Protein AF-A0A496U7Y4-F1 (afdb_monomer_lite)

pLDDT: mean 72.06, std 22.34, range [22.34, 98.12]

Radius of gyration: 31.33 Å; chains: 1; bounding box: 86×78×80 Å

Structure (mmCIF, N/CA/C/O backbone):
data_AF-A0A496U7Y4-F1
#
_entry.id   AF-A0A496U7Y4-F1
#
loop_
_atom_site.group_PDB
_atom_site.id
_atom_site.type_symbol
_atom_site.label_atom_id
_atom_site.label_alt_id
_atom_site.label_comp_id
_atom_site.label_asym_id
_atom_site.label_entity_id
_atom_site.label_seq_id
_atom_site.pdbx_PDB_ins_code
_atom_site.Cartn_x
_atom_site.Cartn_y
_atom_site.Cartn_z
_atom_site.occupancy
_atom_site.B_iso_or_equiv
_atom_site.auth_seq_id
_atom_site.auth_comp_id
_atom_site.auth_asym_id
_atom_site.auth_atom_id
_atom_site.pdbx_PDB_model_num
ATOM 1 N N . MET A 1 1 ? -9.121 -1.857 44.550 1.00 37.69 1 MET A N 1
ATOM 2 C CA . MET A 1 1 ? -8.266 -0.964 43.738 1.00 37.69 1 MET A CA 1
ATOM 3 C C . MET A 1 1 ? -8.088 -1.606 42.357 1.00 37.69 1 MET A C 1
ATOM 5 O O . MET A 1 1 ? -7.151 -2.364 42.149 1.00 37.69 1 MET A O 1
ATOM 9 N N . LYS A 1 2 ? -9.072 -1.432 41.460 1.00 31.23 2 LYS A N 1
ATOM 10 C CA . LYS A 1 2 ? -9.067 -1.993 40.095 1.00 31.23 2 LYS A CA 1
ATOM 11 C C . LYS A 1 2 ? -8.313 -1.016 39.187 1.00 31.23 2 LYS A C 1
ATOM 13 O O . LYS A 1 2 ? -8.756 0.116 39.033 1.00 31.23 2 LYS A O 1
ATOM 18 N N . ARG A 1 3 ? -7.164 -1.425 38.639 1.00 30.08 3 ARG A N 1
ATOM 19 C CA . ARG A 1 3 ? -6.454 -0.664 37.599 1.00 30.08 3 ARG A CA 1
ATOM 20 C C . ARG A 1 3 ? -7.276 -0.721 36.308 1.00 30.08 3 ARG A C 1
ATOM 22 O O . ARG A 1 3 ? -7.500 -1.811 35.789 1.00 30.08 3 ARG A O 1
ATOM 29 N N . GLN A 1 4 ? -7.717 0.442 35.828 1.00 32.62 4 GLN A N 1
ATOM 30 C CA . GLN A 1 4 ? -8.191 0.647 34.459 1.00 32.62 4 GLN A CA 1
ATOM 31 C C . GLN A 1 4 ? -7.089 0.226 33.478 1.00 32.62 4 GLN A C 1
ATOM 33 O O . GLN A 1 4 ? -5.947 0.668 33.590 1.00 32.62 4 GLN A O 1
ATOM 38 N N . LEU A 1 5 ? -7.450 -0.645 32.540 1.00 33.72 5 LEU A N 1
ATOM 39 C CA . LEU A 1 5 ? -6.630 -1.122 31.422 1.00 33.72 5 LEU A CA 1
ATOM 40 C C . LEU A 1 5 ? -7.192 -0.590 30.085 1.00 33.72 5 LEU A C 1
ATOM 42 O O . LEU A 1 5 ? -7.087 -1.265 29.070 1.00 33.72 5 LEU A O 1
ATOM 46 N N . SER A 1 6 ? -7.837 0.585 30.079 1.00 36.19 6 SER A N 1
ATOM 47 C CA . SER A 1 6 ? -8.653 1.044 28.940 1.00 36.19 6 SER A CA 1
ATOM 48 C C . SER A 1 6 ? -7.992 2.022 27.964 1.00 36.19 6 SER A C 1
ATOM 50 O O . SER A 1 6 ? -8.666 2.422 27.031 1.00 36.19 6 SER A O 1
ATOM 52 N N . ASP A 1 7 ? -6.706 2.357 28.100 1.00 34.97 7 ASP A N 1
ATOM 53 C CA . ASP A 1 7 ? -6.020 3.262 27.158 1.00 34.97 7 ASP A CA 1
ATOM 54 C C . ASP A 1 7 ? -4.741 2.617 26.602 1.00 34.97 7 ASP A C 1
ATOM 56 O O . ASP A 1 7 ? -3.624 3.039 26.912 1.00 34.97 7 ASP A O 1
ATOM 60 N N . GLN A 1 8 ? -4.868 1.563 25.788 1.00 39.34 8 GLN A N 1
ATOM 61 C CA . GLN A 1 8 ? -3.783 1.243 24.857 1.00 39.34 8 GLN A CA 1
ATOM 62 C C . GLN A 1 8 ? -3.998 2.065 23.582 1.00 39.34 8 GLN A C 1
ATOM 64 O O . GLN A 1 8 ? -4.944 1.785 22.854 1.00 39.34 8 GLN A O 1
ATOM 69 N N . PRO A 1 9 ? -3.166 3.090 23.308 1.00 46.38 9 PRO A N 1
ATOM 70 C CA . PRO A 1 9 ? -3.256 3.832 22.059 1.00 46.38 9 PRO A CA 1
ATOM 71 C C . PRO A 1 9 ? -3.009 2.868 20.901 1.00 46.38 9 PRO A C 1
ATOM 73 O O . PRO A 1 9 ? -1.995 2.162 20.906 1.00 46.38 9 PRO A O 1
ATOM 76 N N . ASP A 1 10 ? -3.935 2.851 19.941 1.00 50.59 10 ASP A N 1
ATOM 77 C CA . ASP A 1 10 ? -3.871 2.030 18.735 1.00 50.59 10 ASP A CA 1
ATOM 78 C C . ASP A 1 10 ? -2.458 2.056 18.152 1.00 50.59 10 ASP A C 1
ATOM 80 O O . ASP A 1 10 ? -1.941 3.098 17.737 1.00 50.59 10 ASP A O 1
ATOM 84 N N . ALA A 1 11 ? -1.809 0.891 18.135 1.00 55.97 11 ALA A N 1
ATOM 85 C CA . ALA A 1 11 ? -0.468 0.692 17.601 1.00 55.97 11 ALA A CA 1
ATOM 86 C C . ALA A 1 11 ? -0.465 0.716 16.053 1.00 55.97 11 ALA A C 1
ATOM 88 O O . ALA A 1 11 ? 0.144 -0.142 15.416 1.00 55.97 11 ALA A O 1
ATOM 89 N N . GLY A 1 12 ? -1.193 1.655 15.441 1.00 67.94 12 GLY A N 1
ATOM 90 C CA . GLY A 1 12 ? -1.434 1.722 14.004 1.00 67.94 12 GLY A CA 1
ATOM 91 C C . GLY A 1 12 ? -0.279 2.343 13.215 1.00 67.94 12 GLY A C 1
ATOM 92 O O . GLY A 1 12 ? 0.165 3.457 13.488 1.00 67.94 12 GLY A O 1
ATOM 93 N N . CYS A 1 13 ? 0.184 1.656 12.176 1.00 78.25 13 CYS A N 1
ATOM 94 C CA . CYS A 1 13 ? 1.084 2.258 11.195 1.00 78.25 13 CYS A CA 1
ATOM 95 C C . CYS A 1 13 ? 0.302 3.155 10.228 1.00 78.25 13 CYS A C 1
ATOM 97 O O . CYS A 1 13 ? -0.807 2.836 9.799 1.00 78.25 13 CYS A O 1
ATOM 99 N N . SER A 1 14 ? 0.886 4.296 9.875 1.00 83.75 14 SER A N 1
ATOM 100 C CA . SER A 1 14 ? 0.391 5.160 8.804 1.00 83.75 14 SER A CA 1
ATOM 101 C C . SER A 1 14 ? 1.163 4.865 7.526 1.00 83.75 14 SER A C 1
ATOM 103 O O . SER A 1 14 ? 2.383 4.754 7.563 1.00 83.75 14 SER A O 1
ATOM 105 N N . VAL A 1 15 ? 0.476 4.793 6.391 1.00 85.25 15 VAL A N 1
ATOM 106 C CA . VAL A 1 15 ? 1.093 4.656 5.066 1.00 85.25 15 VAL A CA 1
ATOM 107 C C . VAL A 1 15 ? 0.541 5.738 4.149 1.00 85.25 15 VAL A C 1
ATOM 109 O O . VAL A 1 15 ? -0.613 6.144 4.293 1.00 85.25 15 VAL A O 1
ATOM 112 N N . ALA A 1 16 ? 1.382 6.249 3.258 1.00 82.56 16 ALA A N 1
ATOM 113 C CA . ALA A 1 16 ? 0.987 7.175 2.210 1.00 82.56 16 ALA A CA 1
ATOM 114 C C . ALA A 1 16 ? 1.973 7.091 1.040 1.00 82.56 16 ALA A C 1
ATOM 116 O O . ALA A 1 16 ? 3.158 6.819 1.232 1.00 82.56 16 ALA A O 1
ATOM 117 N N . TRP A 1 17 ? 1.498 7.361 -0.168 1.00 87.69 17 TRP A N 1
ATOM 118 C CA . TRP A 1 17 ? 2.317 7.437 -1.373 1.00 87.69 17 TRP A CA 1
ATOM 119 C C . TRP A 1 17 ? 1.916 8.633 -2.211 1.00 87.69 17 TRP A C 1
ATOM 121 O O . TRP A 1 17 ? 0.820 9.177 -2.081 1.00 87.69 17 TRP A O 1
ATOM 131 N N . GLN A 1 18 ? 2.852 9.088 -3.032 1.00 82.56 18 GLN A N 1
ATOM 132 C CA . GLN A 1 18 ? 2.641 10.224 -3.898 1.00 82.56 18 GLN A CA 1
ATOM 133 C C . GLN A 1 18 ? 3.441 10.050 -5.183 1.00 82.56 18 GLN A C 1
ATOM 135 O O . GLN A 1 18 ? 4.662 9.881 -5.173 1.00 82.56 18 GLN A O 1
ATOM 140 N N . LEU A 1 19 ? 2.736 10.162 -6.302 1.00 82.75 19 LEU A N 1
ATOM 141 C CA . LEU A 1 19 ? 3.338 10.278 -7.617 1.00 82.75 19 LEU A CA 1
ATOM 142 C C . LEU A 1 19 ? 3.428 11.754 -8.002 1.00 82.75 19 LEU A C 1
ATOM 144 O O . LEU A 1 19 ? 2.461 12.508 -7.869 1.00 82.75 19 LEU A O 1
ATOM 148 N N . GLN A 1 20 ? 4.581 12.173 -8.516 1.00 78.19 20 GLN A N 1
ATOM 149 C CA . GLN A 1 20 ? 4.722 13.485 -9.120 1.00 78.19 20 GLN A CA 1
ATOM 150 C C . GLN A 1 20 ? 5.389 13.369 -10.491 1.00 78.19 20 GLN A C 1
ATOM 152 O O . GLN A 1 20 ? 6.614 13.383 -10.633 1.00 78.19 20 GLN A O 1
ATOM 157 N N . ASN A 1 21 ? 4.536 13.343 -11.514 1.00 72.19 21 ASN A N 1
ATOM 158 C CA . ASN A 1 21 ? 4.949 13.317 -12.911 1.00 72.19 21 ASN A CA 1
ATOM 159 C C . ASN A 1 21 ? 5.775 14.561 -13.269 1.00 72.19 21 ASN A C 1
ATOM 161 O O . ASN A 1 21 ? 5.427 15.696 -12.914 1.00 72.19 21 ASN A O 1
ATOM 165 N N . GLY A 1 22 ? 6.873 14.352 -13.996 1.00 66.12 22 GLY A N 1
ATOM 166 C CA . GLY A 1 22 ? 7.647 15.441 -14.580 1.00 66.12 22 GLY A CA 1
ATOM 167 C C . GLY A 1 22 ? 6.982 16.036 -15.824 1.00 66.12 22 GLY A C 1
ATOM 168 O O . GLY A 1 22 ? 5.880 15.663 -16.232 1.00 66.12 22 GLY A O 1
ATOM 169 N N . ARG A 1 23 ? 7.647 17.028 -16.426 1.00 69.62 23 ARG A N 1
ATOM 170 C CA . ARG A 1 23 ? 7.116 17.769 -17.584 1.00 69.62 23 ARG A CA 1
ATOM 171 C C . ARG A 1 23 ? 7.423 17.103 -18.924 1.00 69.62 23 ARG A C 1
ATOM 173 O O . ARG A 1 23 ? 6.685 17.344 -19.875 1.00 69.62 23 ARG A O 1
ATOM 180 N N . SER A 1 24 ? 8.494 16.319 -19.023 1.00 58.22 24 SER A N 1
ATOM 181 C CA . SER A 1 24 ? 8.838 15.597 -20.251 1.00 58.22 24 SER A CA 1
ATOM 182 C C . SER A 1 24 ? 8.278 14.174 -20.239 1.00 58.22 24 SER A C 1
ATOM 184 O O . SER A 1 24 ? 7.971 13.632 -19.180 1.00 58.22 24 SER A O 1
ATOM 186 N N . ARG A 1 25 ? 8.140 13.567 -21.423 1.00 58.19 25 ARG A N 1
ATOM 187 C CA . ARG A 1 25 ? 7.647 12.190 -21.579 1.00 58.19 25 ARG A CA 1
ATOM 188 C C . ARG A 1 25 ? 8.541 11.174 -20.853 1.00 58.19 25 ARG A C 1
ATOM 190 O O . ARG A 1 25 ? 8.024 10.403 -20.068 1.00 58.19 25 ARG A O 1
ATOM 197 N N . ILE A 1 26 ? 9.862 11.349 -20.967 1.00 56.78 26 ILE A N 1
ATOM 198 C CA . ILE A 1 26 ? 10.916 10.613 -20.231 1.00 56.78 26 ILE A CA 1
ATOM 199 C C . ILE A 1 26 ? 10.754 10.724 -18.694 1.00 56.78 26 ILE A C 1
ATOM 201 O O . ILE A 1 26 ? 11.357 9.986 -17.931 1.00 56.78 26 ILE A O 1
ATOM 205 N N . GLN A 1 27 ? 9.982 11.700 -18.206 1.00 62.88 27 GLN A N 1
ATOM 206 C CA . GLN A 1 27 ? 9.762 11.957 -16.778 1.00 62.88 27 GLN A CA 1
ATOM 207 C C . GLN A 1 27 ? 8.356 11.537 -16.312 1.00 62.88 27 GLN A C 1
ATOM 209 O O . GLN A 1 27 ? 7.934 11.922 -15.216 1.00 62.88 27 GLN A O 1
ATOM 214 N N . ARG A 1 28 ? 7.603 10.818 -17.156 1.00 63.97 28 ARG A N 1
ATOM 215 C CA . ARG A 1 28 ? 6.325 10.165 -16.815 1.00 63.97 28 ARG A CA 1
ATOM 216 C C . ARG A 1 28 ? 6.491 8.675 -16.527 1.00 63.97 28 ARG A C 1
ATOM 218 O O . ARG A 1 28 ? 5.526 8.016 -16.174 1.00 63.97 28 ARG A O 1
ATOM 225 N N . ASP A 1 29 ? 7.720 8.194 -16.626 1.00 85.69 29 ASP A N 1
ATOM 226 C CA . ASP A 1 29 ? 8.119 6.799 -16.526 1.00 85.69 29 ASP A CA 1
ATOM 227 C C . ASP A 1 29 ? 8.179 6.282 -15.085 1.00 85.69 29 ASP A C 1
ATOM 229 O O . ASP A 1 29 ? 9.079 5.536 -14.717 1.00 85.69 29 ASP A O 1
ATOM 233 N N . MET A 1 30 ? 7.269 6.731 -14.223 1.00 90.69 30 MET A N 1
ATOM 234 C CA . MET A 1 30 ? 7.261 6.367 -12.812 1.00 90.69 30 MET A CA 1
ATOM 235 C C . MET A 1 30 ? 5.856 6.058 -12.345 1.00 90.69 30 MET A C 1
ATOM 237 O O . MET A 1 30 ? 4.891 6.699 -12.755 1.00 90.69 30 MET A O 1
ATOM 241 N N . ALA A 1 31 ? 5.773 5.120 -11.416 1.00 93.25 31 ALA A N 1
ATOM 242 C CA . ALA A 1 31 ? 4.538 4.747 -10.759 1.00 93.25 31 ALA A CA 1
ATOM 243 C C . ALA A 1 31 ? 4.755 4.726 -9.245 1.00 93.25 31 ALA A C 1
ATOM 245 O O . ALA A 1 31 ? 5.850 4.435 -8.757 1.00 93.25 31 ALA A O 1
ATOM 246 N N . ALA A 1 32 ? 3.706 5.069 -8.508 1.00 94.31 32 ALA A N 1
ATOM 247 C CA . ALA A 1 32 ? 3.637 4.908 -7.066 1.00 94.31 32 ALA A CA 1
ATOM 248 C C . ALA A 1 32 ? 2.234 4.435 -6.722 1.00 94.31 32 ALA A C 1
ATOM 250 O O . ALA A 1 32 ? 1.268 5.109 -7.082 1.00 94.31 32 ALA A O 1
ATOM 251 N N . ASP A 1 33 ? 2.134 3.325 -6.011 1.00 94.94 33 ASP A N 1
ATOM 252 C CA . ASP A 1 33 ? 0.864 2.842 -5.491 1.00 94.94 33 ASP A CA 1
ATOM 253 C C . ASP A 1 33 ? 1.087 2.052 -4.206 1.00 94.94 33 ASP A C 1
ATOM 255 O O . ASP A 1 33 ? 2.220 1.844 -3.755 1.00 94.94 33 ASP A O 1
ATOM 259 N N . GLY A 1 34 ? 0.002 1.624 -3.589 1.00 91.88 34 GLY A N 1
ATOM 260 C CA . GLY A 1 34 ? 0.068 0.785 -2.419 1.00 91.88 34 GLY A CA 1
ATOM 261 C C . GLY A 1 34 ? -1.265 0.159 -2.076 1.00 91.88 34 GLY A C 1
ATOM 262 O O . GLY A 1 34 ? -2.316 0.487 -2.616 1.00 91.88 34 GLY A O 1
ATOM 263 N N . PHE A 1 35 ? -1.193 -0.748 -1.120 1.00 89.50 35 PHE A N 1
ATOM 264 C CA . PHE A 1 35 ? -2.339 -1.345 -0.471 1.00 89.50 35 PHE A CA 1
ATOM 265 C C . PHE A 1 35 ? -2.222 -1.094 1.028 1.00 89.50 35 PHE A C 1
ATOM 267 O O . PHE A 1 35 ? -1.146 -1.213 1.622 1.00 89.50 35 PHE A O 1
ATOM 274 N N . LYS A 1 36 ? -3.339 -0.743 1.656 1.00 87.88 36 LYS A N 1
ATOM 275 C CA . LYS A 1 36 ? -3.427 -0.576 3.101 1.00 87.88 36 LYS A CA 1
ATOM 276 C C . LYS A 1 36 ? -4.601 -1.398 3.613 1.00 87.88 36 LYS A C 1
ATOM 278 O O . LYS A 1 36 ? -5.741 -0.980 3.446 1.00 87.88 36 LYS A O 1
ATOM 283 N N . GLY A 1 37 ? -4.312 -2.515 4.275 1.00 80.56 37 GLY A N 1
ATOM 284 C CA . GLY A 1 37 ? -5.312 -3.214 5.072 1.00 80.56 37 GLY A CA 1
ATOM 285 C C . GLY A 1 37 ? -5.665 -2.435 6.346 1.00 80.56 37 GLY A C 1
ATOM 286 O O . GLY A 1 37 ? -4.840 -1.689 6.887 1.00 80.56 37 GLY A O 1
ATOM 287 N N . ASP A 1 38 ? -6.894 -2.599 6.836 1.00 73.25 38 ASP A N 1
ATOM 288 C CA . ASP A 1 38 ? -7.304 -2.060 8.138 1.00 73.25 38 ASP A CA 1
ATOM 289 C C . ASP A 1 38 ? -6.579 -2.784 9.286 1.00 73.25 38 ASP A C 1
ATOM 291 O O . ASP A 1 38 ? -6.253 -3.950 9.186 1.00 73.25 38 ASP A O 1
ATOM 295 N N . TYR A 1 39 ? -6.251 -2.133 10.400 1.00 48.03 39 TYR A N 1
ATOM 296 C CA . TYR A 1 39 ? -5.492 -2.793 11.480 1.00 48.03 39 TYR A CA 1
ATOM 297 C C . TYR A 1 39 ? -6.234 -4.039 12.034 1.00 48.03 39 TYR A C 1
ATOM 299 O O . TYR A 1 39 ? -7.447 -3.957 12.230 1.00 48.03 39 TYR A O 1
ATOM 307 N N . PRO A 1 40 ? -5.558 -5.169 12.349 1.00 53.19 40 PRO A N 1
ATOM 308 C CA . PRO A 1 40 ? -4.108 -5.402 12.401 1.00 53.19 40 PRO A CA 1
ATOM 309 C C . PRO A 1 40 ? -3.458 -5.763 11.055 1.00 53.19 40 PRO A C 1
ATOM 311 O O . PRO A 1 40 ? -2.317 -6.230 11.043 1.00 53.19 40 PRO A O 1
ATOM 314 N N . TYR A 1 41 ? -4.158 -5.575 9.937 1.00 69.50 41 TYR A N 1
ATOM 315 C CA . TYR A 1 41 ? -3.724 -6.057 8.635 1.00 69.50 41 TYR A CA 1
ATOM 316 C C . TYR A 1 41 ? -2.514 -5.305 8.084 1.00 69.50 41 TYR A C 1
ATOM 318 O O . TYR A 1 41 ? -2.178 -4.170 8.438 1.00 69.50 41 TYR A O 1
ATOM 326 N N . ALA A 1 42 ? -1.828 -6.042 7.226 1.00 86.44 42 ALA A N 1
ATOM 327 C CA . ALA A 1 42 ? -0.632 -5.626 6.549 1.00 86.44 42 ALA A CA 1
ATOM 328 C C . ALA A 1 42 ? -0.941 -4.653 5.405 1.00 86.44 42 ALA A C 1
ATOM 330 O O . ALA A 1 42 ? -2.072 -4.534 4.932 1.00 86.44 42 ALA A O 1
ATOM 331 N N . GLY A 1 43 ? 0.086 -3.966 4.932 1.00 92.81 43 GLY A N 1
ATOM 332 C CA . GLY A 1 43 ? 0.009 -3.162 3.723 1.00 92.81 43 GLY A CA 1
ATOM 333 C C . GLY A 1 43 ? 1.337 -3.155 2.995 1.00 92.81 43 GLY A C 1
ATOM 334 O O . GLY A 1 43 ? 2.346 -3.619 3.526 1.00 92.81 43 GLY A O 1
ATOM 335 N N . VAL A 1 44 ? 1.335 -2.606 1.788 1.00 96.38 44 VAL A N 1
ATOM 336 C CA . VAL A 1 44 ? 2.530 -2.406 0.975 1.00 96.38 44 VAL A CA 1
ATOM 337 C C . VAL A 1 44 ? 2.481 -1.032 0.327 1.00 96.38 44 VAL A C 1
ATOM 339 O O . VAL A 1 44 ? 1.422 -0.550 -0.057 1.00 96.38 44 VAL A O 1
ATOM 342 N N . VAL A 1 45 ? 3.632 -0.384 0.215 1.00 96.88 45 VAL A N 1
ATOM 343 C CA . VAL A 1 45 ? 3.822 0.779 -0.650 1.00 96.88 45 VAL A CA 1
ATOM 344 C C . VAL A 1 45 ? 4.936 0.475 -1.632 1.00 96.88 45 VAL A C 1
ATOM 346 O O . VAL A 1 45 ? 5.977 -0.050 -1.237 1.00 96.88 45 VAL A O 1
ATOM 349 N N . VAL A 1 46 ? 4.720 0.804 -2.899 1.00 97.56 46 VAL A N 1
ATOM 350 C CA . VAL A 1 46 ? 5.610 0.463 -4.006 1.00 97.56 46 VAL A CA 1
ATOM 351 C C . VAL A 1 46 ? 5.845 1.704 -4.847 1.00 97.56 46 VAL A C 1
ATOM 353 O O . VAL A 1 46 ? 4.921 2.462 -5.140 1.00 97.56 46 VAL A O 1
ATOM 356 N N . VAL A 1 47 ? 7.091 1.911 -5.256 1.00 97.00 47 VAL A N 1
ATOM 357 C CA . VAL A 1 47 ? 7.441 2.885 -6.290 1.00 97.00 47 VAL A CA 1
ATOM 358 C C . VAL A 1 47 ? 8.293 2.208 -7.347 1.00 97.00 47 VAL A C 1
ATOM 360 O O . VAL A 1 47 ? 9.124 1.357 -7.025 1.00 97.00 47 VAL A O 1
ATOM 363 N N . ALA A 1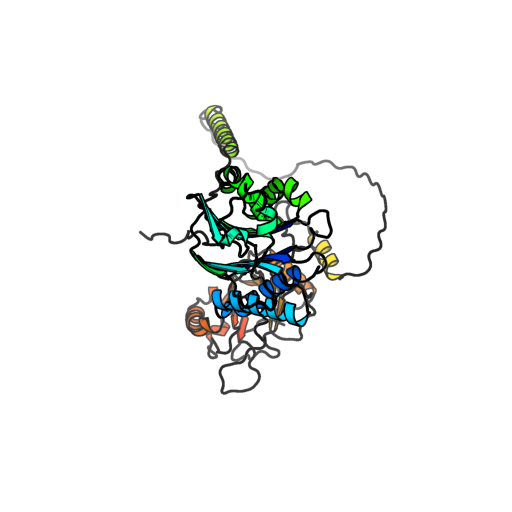 48 ? 8.115 2.609 -8.598 1.00 96.56 48 ALA A N 1
ATOM 364 C CA . ALA A 1 48 ? 8.900 2.107 -9.713 1.00 96.56 48 ALA A CA 1
ATOM 365 C C . ALA A 1 48 ? 9.249 3.221 -10.704 1.00 96.56 48 ALA A C 1
ATOM 367 O O . ALA A 1 48 ? 8.558 4.238 -10.781 1.00 96.56 48 ALA A O 1
ATOM 368 N N . GLU A 1 49 ? 10.331 3.014 -11.453 1.00 93.81 49 GLU A N 1
ATOM 369 C CA . GLU A 1 49 ? 10.825 3.903 -12.511 1.00 93.81 49 GLU A CA 1
ATOM 370 C C . GLU A 1 49 ? 11.299 3.067 -13.712 1.00 93.81 49 GLU A C 1
ATOM 372 O O . GLU A 1 49 ? 12.107 2.147 -13.540 1.00 93.81 49 GLU A O 1
ATOM 377 N N . ASN A 1 50 ? 10.806 3.359 -14.923 1.00 93.56 50 ASN A N 1
ATOM 378 C CA . ASN A 1 50 ? 11.204 2.641 -16.137 1.00 93.56 50 ASN A CA 1
ATOM 379 C C . ASN A 1 50 ? 12.679 2.871 -16.439 1.00 93.56 50 ASN A C 1
ATOM 381 O O . ASN A 1 50 ? 13.254 3.929 -16.181 1.00 93.56 50 ASN A O 1
ATOM 385 N N . ARG A 1 51 ? 13.300 1.866 -17.052 1.00 89.19 51 ARG A N 1
ATOM 386 C CA . ARG A 1 51 ? 14.697 1.971 -17.465 1.00 89.19 51 ARG A CA 1
ATOM 387 C C . ARG A 1 51 ? 14.869 2.770 -18.756 1.00 89.19 51 ARG A C 1
ATOM 389 O O . ARG A 1 51 ? 15.859 3.487 -18.910 1.00 89.19 51 ARG A O 1
ATOM 396 N N . VAL A 1 52 ? 13.954 2.580 -19.704 1.00 86.56 52 VAL A N 1
ATOM 397 C CA . VAL A 1 52 ? 14.020 3.139 -21.056 1.00 86.56 52 VAL A CA 1
ATOM 398 C C . VAL A 1 52 ? 12.785 3.993 -21.290 1.00 86.56 52 VAL A C 1
ATOM 400 O O . VAL A 1 52 ? 11.677 3.558 -21.016 1.00 86.56 52 VAL A O 1
ATOM 403 N N . SER A 1 53 ? 12.970 5.183 -21.856 1.00 79.06 53 SER A N 1
ATOM 404 C CA . SER A 1 53 ? 11.894 6.164 -22.050 1.00 79.06 53 SER A CA 1
ATOM 405 C C . SER A 1 53 ? 10.864 5.835 -23.132 1.00 79.06 53 SER A C 1
ATOM 407 O O . SER A 1 53 ? 10.004 6.654 -23.440 1.00 79.06 53 SER A O 1
ATOM 409 N N . GLU A 1 54 ? 11.044 4.716 -23.826 1.00 84.38 54 GLU A N 1
ATOM 410 C CA . GLU A 1 54 ? 10.098 4.215 -24.829 1.00 84.38 54 GLU A CA 1
ATOM 411 C C . GLU A 1 54 ? 9.152 3.167 -24.228 1.00 84.38 54 GLU A C 1
ATOM 413 O O . GLU A 1 54 ? 8.149 2.814 -24.844 1.00 84.38 54 GLU A O 1
ATOM 418 N N . ASP A 1 55 ? 9.470 2.674 -23.030 1.00 83.56 55 ASP A N 1
ATOM 419 C CA . ASP A 1 55 ? 8.673 1.711 -22.290 1.00 83.56 55 ASP A CA 1
ATOM 420 C C . ASP A 1 55 ? 7.832 2.457 -21.262 1.00 83.56 55 ASP A C 1
ATOM 422 O O . ASP A 1 55 ? 8.277 2.678 -20.145 1.00 83.56 55 ASP A O 1
ATOM 426 N N . ASP A 1 56 ? 6.616 2.836 -21.649 1.00 82.81 56 ASP A N 1
ATOM 427 C CA . ASP A 1 56 ? 5.698 3.584 -20.787 1.00 82.81 56 ASP A CA 1
ATOM 428 C C . ASP A 1 56 ? 4.975 2.655 -19.761 1.00 82.81 56 ASP A C 1
ATOM 430 O O . ASP A 1 56 ? 4.141 3.128 -18.992 1.00 82.81 56 ASP A O 1
ATOM 434 N N . SER A 1 57 ? 5.231 1.331 -19.743 1.00 93.44 57 SER A N 1
ATOM 435 C CA . SER A 1 57 ? 4.373 0.340 -19.047 1.00 93.44 57 SER A CA 1
ATOM 436 C C . SER A 1 57 ? 5.037 -0.463 -17.924 1.00 93.44 57 SER A C 1
ATOM 438 O O . SER A 1 57 ? 4.327 -0.868 -17.001 1.00 93.44 57 SER A O 1
ATOM 440 N N . SER A 1 58 ? 6.356 -0.697 -17.955 1.00 96.00 58 SER A N 1
ATOM 441 C CA . SER A 1 58 ? 7.036 -1.551 -16.957 1.00 96.00 58 SER A CA 1
ATOM 442 C C . SER A 1 58 ? 6.773 -1.133 -15.503 1.00 96.00 58 SER A C 1
ATOM 444 O O . SER A 1 58 ? 6.432 -1.970 -14.672 1.00 96.00 58 SER A O 1
ATOM 446 N N . ALA A 1 59 ? 6.878 0.158 -15.187 1.00 95.56 59 ALA A N 1
ATOM 447 C CA . ALA A 1 59 ? 6.689 0.691 -13.842 1.00 95.56 59 ALA A CA 1
ATOM 448 C C . ALA A 1 59 ? 5.239 0.549 -13.362 1.00 95.56 59 ALA A C 1
ATOM 450 O O . ALA A 1 59 ? 5.030 0.197 -12.203 1.00 95.56 59 ALA A O 1
ATOM 451 N N . SER A 1 60 ? 4.254 0.779 -14.243 1.00 95.56 60 SER A N 1
ATOM 452 C CA . SER A 1 60 ? 2.829 0.593 -13.915 1.00 95.56 60 SER A CA 1
ATOM 453 C C . SER A 1 60 ? 2.550 -0.871 -13.601 1.00 95.56 60 SER A C 1
ATOM 455 O O . SER A 1 60 ? 2.038 -1.179 -12.532 1.00 95.56 60 SER A O 1
ATOM 457 N N . ILE A 1 61 ? 3.005 -1.780 -14.474 1.00 97.00 61 ILE A N 1
ATOM 458 C CA . ILE A 1 61 ? 2.851 -3.226 -14.281 1.00 97.00 61 ILE A CA 1
ATOM 459 C C . ILE A 1 61 ? 3.517 -3.672 -12.986 1.00 97.00 61 ILE A C 1
ATOM 461 O O . ILE A 1 61 ? 2.918 -4.441 -12.242 1.00 97.00 61 ILE A O 1
ATOM 465 N N . ALA A 1 62 ? 4.728 -3.196 -12.693 1.00 97.69 62 ALA A N 1
ATOM 466 C CA . ALA A 1 62 ? 5.420 -3.566 -11.468 1.00 97.69 62 ALA A CA 1
ATOM 467 C C . ALA A 1 62 ? 4.646 -3.131 -10.220 1.00 97.69 62 ALA A C 1
ATOM 469 O O . ALA A 1 62 ? 4.475 -3.922 -9.302 1.00 97.69 62 ALA A O 1
ATOM 470 N N . VAL A 1 63 ? 4.157 -1.893 -10.188 1.00 97.19 63 VAL A N 1
ATOM 471 C CA . VAL A 1 63 ? 3.435 -1.359 -9.031 1.00 97.19 63 VAL A CA 1
ATOM 472 C C . VAL A 1 63 ? 2.057 -2.012 -8.864 1.00 97.19 63 VAL A C 1
ATOM 474 O O . VAL A 1 63 ? 1.723 -2.405 -7.749 1.00 97.19 63 VAL A O 1
ATOM 477 N N . GLU A 1 64 ? 1.296 -2.184 -9.949 1.00 96.88 64 GLU A N 1
ATOM 478 C CA . GLU A 1 64 ? -0.015 -2.855 -9.948 1.00 96.88 64 GLU A CA 1
ATOM 479 C C . GLU A 1 64 ? 0.113 -4.324 -9.536 1.00 96.88 64 GLU A C 1
ATOM 481 O O . GLU A 1 64 ? -0.553 -4.765 -8.605 1.00 96.88 64 GLU A O 1
ATOM 486 N N . THR A 1 65 ? 1.039 -5.062 -10.158 1.00 97.88 65 THR A N 1
ATOM 487 C CA . THR A 1 65 ? 1.249 -6.486 -9.853 1.00 97.88 65 THR A CA 1
ATOM 488 C C . THR A 1 65 ? 1.724 -6.667 -8.417 1.00 97.88 65 THR A C 1
ATOM 490 O O . THR A 1 65 ? 1.205 -7.526 -7.711 1.00 97.88 65 THR A O 1
ATOM 493 N N . VAL A 1 66 ? 2.668 -5.840 -7.943 1.00 97.88 66 VAL A N 1
ATOM 494 C CA . VAL A 1 66 ? 3.125 -5.935 -6.550 1.00 97.88 66 VAL A CA 1
ATOM 495 C C . VAL A 1 66 ? 1.983 -5.636 -5.583 1.00 97.88 66 VAL A C 1
ATOM 497 O O . VAL A 1 66 ? 1.836 -6.356 -4.604 1.00 97.88 66 VAL A O 1
ATOM 500 N N . ARG A 1 67 ? 1.156 -4.615 -5.845 1.00 96.69 67 ARG A N 1
ATOM 501 C CA . ARG A 1 67 ? -0.007 -4.285 -5.008 1.00 96.69 67 ARG A CA 1
ATOM 502 C C . ARG A 1 67 ? -0.999 -5.449 -4.941 1.00 96.69 67 ARG A C 1
ATOM 504 O O . ARG A 1 67 ? -1.379 -5.840 -3.839 1.00 96.69 67 ARG A O 1
ATOM 511 N N . ASP A 1 68 ? -1.395 -5.979 -6.093 1.00 96.19 68 ASP A N 1
ATOM 512 C CA . ASP A 1 68 ? -2.481 -6.957 -6.204 1.00 96.19 68 ASP A CA 1
ATOM 513 C C . ASP A 1 68 ? -2.045 -8.331 -5.678 1.00 96.19 68 ASP A C 1
ATOM 515 O O . ASP A 1 68 ? -2.670 -8.877 -4.769 1.00 96.19 68 ASP A O 1
ATOM 519 N N . VAL A 1 69 ? -0.894 -8.835 -6.133 1.00 96.81 69 VAL A N 1
ATOM 520 C CA . VAL A 1 69 ? -0.361 -10.137 -5.696 1.00 96.81 69 VAL A CA 1
ATOM 521 C C . VAL A 1 69 ? 0.015 -10.113 -4.216 1.00 96.81 69 VAL A C 1
ATOM 523 O O . VAL A 1 69 ? -0.217 -11.089 -3.503 1.00 96.81 69 VAL A O 1
ATOM 526 N N . PHE A 1 70 ? 0.557 -8.998 -3.707 1.00 95.94 70 PHE A N 1
ATOM 527 C CA . PHE A 1 70 ? 0.811 -8.875 -2.272 1.00 95.94 70 PHE A CA 1
ATOM 528 C C . PHE A 1 70 ? -0.494 -8.919 -1.474 1.00 95.94 70 PHE A C 1
ATOM 530 O O . PHE A 1 70 ? -0.557 -9.623 -0.469 1.00 95.94 70 PHE A O 1
ATOM 537 N N . ALA A 1 71 ? -1.530 -8.187 -1.898 1.00 92.81 71 ALA A N 1
ATOM 538 C CA . ALA A 1 71 ? -2.816 -8.171 -1.202 1.00 92.81 71 ALA A CA 1
ATOM 539 C C . ALA A 1 71 ? -3.450 -9.573 -1.124 1.00 92.81 71 ALA A C 1
ATOM 541 O O . ALA A 1 71 ? -4.013 -9.926 -0.088 1.00 92.81 71 ALA A O 1
ATOM 542 N N . GLU A 1 72 ? -3.296 -10.389 -2.169 1.00 91.81 72 GLU A N 1
ATOM 543 C CA . GLU A 1 72 ? -3.748 -11.786 -2.197 1.00 91.81 72 GLU A CA 1
ATOM 544 C C . GLU A 1 72 ? -2.867 -12.716 -1.343 1.00 91.81 72 GLU A C 1
ATOM 546 O O . GLU A 1 72 ? -3.370 -13.569 -0.608 1.00 91.81 72 GLU A O 1
ATOM 551 N N . GLY A 1 73 ? -1.545 -12.546 -1.410 1.00 90.62 73 GLY A N 1
ATOM 552 C CA . GLY A 1 73 ? -0.573 -13.441 -0.780 1.00 90.62 73 GLY A CA 1
ATOM 553 C C . GLY A 1 73 ? -0.318 -13.176 0.705 1.00 90.62 73 GLY A C 1
ATOM 554 O O . GLY A 1 73 ? 0.157 -14.062 1.417 1.00 90.62 73 GLY A O 1
ATOM 555 N N . VAL A 1 74 ? -0.627 -11.978 1.214 1.00 91.56 74 VAL A N 1
ATOM 556 C CA . VAL A 1 74 ? -0.169 -11.537 2.545 1.00 91.56 74 VAL A CA 1
ATOM 557 C C . VAL A 1 74 ? -0.677 -12.398 3.705 1.00 91.56 74 VAL A C 1
ATOM 559 O O . VAL A 1 74 ? -0.032 -12.464 4.754 1.00 91.56 74 VAL A O 1
ATOM 562 N N . ALA A 1 75 ? -1.795 -13.105 3.517 1.00 86.25 75 ALA A N 1
ATOM 563 C CA . ALA A 1 75 ? -2.326 -14.058 4.489 1.00 86.25 75 ALA A CA 1
ATOM 564 C C . ALA A 1 75 ? -1.393 -15.263 4.733 1.00 86.25 75 ALA A C 1
ATOM 566 O O . ALA A 1 75 ? -1.445 -15.864 5.806 1.00 86.25 75 ALA A O 1
ATOM 567 N N . PHE A 1 76 ? -0.533 -15.598 3.768 1.00 86.19 76 PHE A N 1
ATOM 568 C CA . PHE A 1 76 ? 0.395 -16.731 3.835 1.00 86.19 76 PHE A CA 1
ATOM 569 C C . PHE A 1 76 ? 1.784 -16.351 4.364 1.00 86.19 76 PHE A C 1
ATOM 571 O O . PHE A 1 76 ? 2.551 -17.230 4.748 1.00 86.19 76 PHE A O 1
ATOM 578 N N . GLY A 1 77 ? 2.089 -15.055 4.453 1.00 91.19 77 GLY A N 1
ATOM 579 C CA . GLY A 1 77 ? 3.356 -14.541 4.970 1.00 91.19 77 GLY A CA 1
ATOM 580 C C . GLY A 1 77 ? 3.756 -13.241 4.281 1.00 91.19 77 GLY A C 1
ATOM 581 O O . GLY A 1 77 ? 3.761 -13.159 3.061 1.00 91.19 77 GLY A O 1
ATOM 582 N N . VAL A 1 78 ? 4.109 -12.209 5.055 1.00 91.81 78 VAL A N 1
ATOM 583 C CA . VAL A 1 78 ? 4.405 -10.870 4.502 1.00 91.81 78 VAL A CA 1
ATOM 584 C C . VAL A 1 78 ? 5.681 -10.858 3.657 1.00 91.81 78 VAL A C 1
ATOM 586 O O . VAL A 1 78 ? 5.728 -10.198 2.624 1.00 91.81 78 VAL A O 1
ATOM 589 N N . GLU A 1 79 ? 6.720 -11.564 4.106 1.00 95.00 79 GLU A N 1
ATOM 590 C CA . GLU A 1 79 ? 8.003 -11.629 3.401 1.00 95.00 79 GLU A CA 1
ATOM 591 C C . GLU A 1 79 ? 7.877 -12.394 2.083 1.00 95.00 79 GLU A C 1
ATOM 593 O O . GLU A 1 79 ? 8.244 -11.863 1.036 1.00 95.00 79 GLU A O 1
ATOM 598 N N . ASP A 1 80 ? 7.293 -13.593 2.140 1.00 93.81 80 ASP A N 1
ATOM 599 C CA . ASP A 1 80 ? 7.090 -14.447 0.970 1.00 93.81 80 ASP A CA 1
ATOM 600 C C . ASP A 1 80 ? 6.166 -13.762 -0.044 1.00 93.81 80 ASP A C 1
ATOM 602 O O . ASP A 1 80 ? 6.543 -13.623 -1.203 1.00 93.81 80 ASP A O 1
ATOM 606 N N . ALA A 1 81 ? 5.041 -13.183 0.398 1.00 95.44 81 ALA A N 1
ATOM 607 C CA . ALA A 1 81 ? 4.141 -12.433 -0.480 1.00 95.44 81 ALA A CA 1
ATOM 608 C C . ALA A 1 81 ? 4.834 -11.245 -1.165 1.00 95.44 81 ALA A C 1
ATOM 610 O O . ALA A 1 81 ? 4.600 -10.979 -2.343 1.00 95.44 81 ALA A O 1
ATOM 611 N N . LEU A 1 82 ? 5.713 -10.525 -0.456 1.00 97.19 82 LEU A N 1
ATOM 612 C CA . LEU A 1 82 ? 6.466 -9.420 -1.050 1.00 97.19 82 LEU A CA 1
ATOM 613 C C . LEU A 1 82 ? 7.442 -9.917 -2.127 1.00 97.19 82 LEU A C 1
ATOM 615 O O . LEU A 1 82 ? 7.543 -9.308 -3.191 1.00 97.19 82 LEU A O 1
ATOM 619 N N . ILE A 1 83 ? 8.149 -11.016 -1.870 1.00 97.19 83 ILE A N 1
ATOM 620 C CA . ILE A 1 83 ? 9.104 -11.596 -2.820 1.00 97.19 83 ILE A CA 1
ATOM 621 C C . ILE A 1 83 ? 8.375 -12.174 -4.037 1.00 97.19 83 ILE A C 1
ATOM 623 O O . ILE A 1 83 ? 8.769 -11.890 -5.170 1.00 97.19 83 ILE A O 1
ATOM 627 N N . ASP A 1 84 ? 7.302 -12.929 -3.814 1.00 97.25 84 ASP A N 1
ATOM 628 C CA . ASP A 1 84 ? 6.500 -13.551 -4.867 1.00 97.25 84 ASP A CA 1
ATOM 629 C C . ASP A 1 84 ? 5.861 -12.497 -5.768 1.00 97.25 84 ASP A C 1
ATOM 631 O O . ASP A 1 84 ? 5.957 -12.590 -6.988 1.00 97.25 84 ASP A O 1
ATOM 635 N N . SER A 1 85 ? 5.336 -11.416 -5.186 1.00 98.00 85 SER A N 1
ATOM 636 C CA . SER A 1 85 ? 4.761 -10.306 -5.952 1.00 98.00 85 SER A CA 1
ATOM 637 C C . SER A 1 85 ? 5.780 -9.605 -6.869 1.00 98.00 85 SER A C 1
ATOM 639 O O . SER A 1 85 ? 5.452 -9.207 -7.988 1.00 98.00 85 SER A O 1
ATOM 641 N N . LEU A 1 86 ? 7.050 -9.507 -6.451 1.00 98.12 86 LEU A N 1
ATOM 642 C CA . LEU A 1 86 ? 8.130 -8.997 -7.301 1.00 98.12 86 LEU A CA 1
ATOM 643 C C . LEU A 1 86 ? 8.525 -9.996 -8.393 1.00 98.12 86 LEU A C 1
ATOM 645 O O . LEU A 1 86 ? 8.824 -9.583 -9.516 1.00 98.12 86 LEU A O 1
ATOM 649 N N . ASN A 1 87 ? 8.547 -11.294 -8.085 1.00 97.56 87 ASN A N 1
ATOM 650 C CA . ASN A 1 87 ? 8.845 -12.329 -9.073 1.00 97.56 87 ASN A CA 1
ATOM 651 C C . ASN A 1 87 ? 7.767 -12.370 -10.164 1.00 97.56 87 ASN A C 1
ATOM 653 O O . ASN A 1 87 ? 8.119 -12.325 -11.344 1.00 97.56 87 ASN A O 1
ATOM 657 N N . GLU A 1 88 ? 6.491 -12.333 -9.778 1.00 97.81 88 GLU A N 1
ATOM 658 C CA . GLU A 1 88 ? 5.340 -12.275 -10.687 1.00 97.81 88 GLU A CA 1
ATOM 659 C C . GLU A 1 88 ? 5.392 -11.014 -11.563 1.00 97.81 88 GLU A C 1
ATOM 661 O O . GLU A 1 88 ? 5.271 -11.078 -12.787 1.00 97.81 88 GLU A O 1
ATOM 666 N N . ALA A 1 89 ? 5.692 -9.853 -10.969 1.00 98.06 89 ALA A N 1
ATOM 667 C CA . ALA A 1 89 ? 5.894 -8.616 -11.721 1.00 98.06 89 ALA A CA 1
ATOM 668 C C . ALA A 1 89 ? 7.032 -8.743 -12.752 1.00 98.06 89 ALA A C 1
ATOM 670 O O . ALA A 1 89 ? 6.918 -8.265 -13.886 1.00 98.06 89 ALA A O 1
ATOM 671 N N . ALA A 1 90 ? 8.138 -9.399 -12.386 1.00 97.81 90 ALA A N 1
ATOM 672 C CA . ALA A 1 90 ? 9.251 -9.649 -13.294 1.00 97.81 90 ALA A CA 1
ATOM 673 C C . ALA A 1 90 ? 8.882 -10.613 -14.432 1.00 97.81 90 ALA A C 1
ATOM 675 O O . ALA A 1 90 ? 9.334 -10.406 -15.559 1.00 97.81 90 ALA A O 1
ATOM 676 N N . GLU A 1 91 ? 8.088 -11.647 -14.154 1.00 97.25 91 GLU A N 1
ATOM 677 C CA . GLU A 1 91 ? 7.562 -12.591 -15.149 1.00 97.25 91 GLU A CA 1
ATOM 678 C C . GLU A 1 91 ? 6.618 -11.891 -16.127 1.00 97.25 91 GLU A C 1
ATOM 680 O O . GLU A 1 91 ? 6.885 -11.891 -17.330 1.00 97.25 91 GLU A O 1
ATOM 685 N N . SER A 1 92 ? 5.634 -11.151 -15.613 1.00 97.25 92 SER A N 1
ATOM 686 C CA . SER A 1 92 ? 4.680 -10.361 -16.402 1.00 97.25 92 SER A CA 1
ATOM 687 C C . SER A 1 92 ? 5.374 -9.392 -17.368 1.00 97.25 92 SER A C 1
ATOM 689 O O . SER A 1 92 ? 4.996 -9.275 -18.539 1.00 97.25 92 SER A O 1
ATOM 691 N N . MET A 1 93 ? 6.443 -8.720 -16.920 1.00 97.44 93 MET A N 1
ATOM 692 C CA . MET A 1 93 ? 7.241 -7.841 -17.784 1.00 97.44 93 MET A CA 1
ATOM 693 C C . MET A 1 93 ? 7.998 -8.603 -18.880 1.00 97.44 93 MET A C 1
ATOM 695 O O . MET A 1 93 ? 8.041 -8.137 -20.023 1.00 97.44 93 MET A O 1
ATOM 699 N N . ARG A 1 94 ? 8.579 -9.769 -18.565 1.00 96.56 94 ARG A N 1
ATOM 700 C CA . ARG A 1 94 ? 9.289 -10.602 -19.551 1.00 96.56 94 ARG A CA 1
ATOM 701 C C . ARG A 1 94 ? 8.341 -11.154 -20.610 1.00 96.56 94 ARG A C 1
ATOM 703 O O . ARG A 1 94 ? 8.672 -11.093 -21.795 1.00 96.56 94 ARG A O 1
ATOM 710 N N . ASP A 1 95 ? 7.159 -11.606 -20.207 1.00 96.62 95 ASP A N 1
ATOM 711 C CA . ASP A 1 95 ? 6.139 -12.142 -21.114 1.00 96.62 95 ASP A CA 1
ATOM 712 C C . ASP A 1 95 ? 5.637 -11.080 -22.094 1.00 96.62 95 ASP A C 1
ATOM 714 O O . ASP A 1 95 ? 5.486 -11.331 -23.294 1.00 96.62 95 ASP A O 1
ATOM 718 N N . LYS A 1 96 ? 5.481 -9.844 -21.609 1.00 96.56 96 LYS A N 1
ATOM 719 C CA . LYS A 1 96 ? 5.125 -8.673 -22.423 1.00 96.56 96 LYS A CA 1
ATOM 720 C C . LYS A 1 96 ? 6.306 -8.084 -23.208 1.00 96.56 96 LYS A C 1
ATOM 722 O O . LYS A 1 96 ? 6.116 -7.109 -23.932 1.00 96.56 96 LYS A O 1
ATOM 727 N N . LYS A 1 97 ? 7.507 -8.675 -23.112 1.00 95.94 97 LYS A N 1
ATOM 728 C CA . LYS A 1 97 ? 8.755 -8.213 -23.756 1.00 95.94 97 LYS A CA 1
ATOM 729 C C . LYS A 1 97 ? 9.094 -6.752 -23.441 1.00 95.94 97 LYS A C 1
ATOM 731 O O . LYS A 1 97 ? 9.583 -6.023 -24.305 1.00 95.94 97 LYS A O 1
ATOM 736 N N . LEU A 1 98 ? 8.823 -6.329 -22.211 1.00 95.75 98 LEU A N 1
ATOM 737 C CA . LEU A 1 98 ? 9.123 -4.982 -21.742 1.00 95.75 98 LEU A CA 1
ATOM 738 C C . LEU A 1 98 ? 10.587 -4.861 -21.304 1.00 95.75 98 LEU A C 1
ATOM 740 O O . LEU A 1 98 ? 11.283 -5.855 -21.090 1.00 95.75 98 LEU A O 1
ATOM 744 N N . SER A 1 99 ? 11.077 -3.627 -21.188 1.00 94.62 99 SER A N 1
ATOM 745 C CA . SER A 1 99 ? 12.482 -3.354 -20.858 1.00 94.62 99 SER A CA 1
ATOM 746 C C . SER A 1 99 ? 12.810 -3.579 -19.376 1.00 94.62 99 SER A C 1
ATOM 748 O O . SER A 1 99 ? 13.985 -3.741 -19.015 1.00 94.62 99 SER A O 1
ATOM 750 N N . GLY A 1 100 ? 11.777 -3.624 -18.532 1.00 96.31 100 GLY A N 1
ATOM 751 C CA . GLY A 1 100 ? 11.883 -3.723 -17.087 1.00 96.31 100 GLY A CA 1
ATOM 752 C C . GLY A 1 100 ? 12.026 -2.361 -16.405 1.00 96.31 100 GLY A C 1
ATOM 753 O O . GLY A 1 100 ? 12.130 -1.307 -17.039 1.00 96.31 100 GLY A O 1
ATOM 754 N N . CYS A 1 101 ? 12.065 -2.381 -15.077 1.00 96.69 101 CYS A N 1
ATOM 755 C CA . CYS A 1 101 ? 12.114 -1.169 -14.266 1.00 96.69 101 CYS A CA 1
ATOM 756 C C . CYS A 1 101 ? 12.987 -1.335 -13.019 1.00 96.69 101 CYS A C 1
ATOM 758 O O . CYS A 1 101 ? 13.282 -2.445 -12.564 1.00 96.69 101 CYS A O 1
ATOM 760 N N . SER A 1 102 ? 13.377 -0.204 -12.442 1.00 96.69 102 SER A N 1
ATOM 761 C CA . SER A 1 102 ? 13.761 -0.153 -11.035 1.00 96.69 102 SER A CA 1
ATOM 762 C C . SER A 1 102 ? 12.497 -0.133 -10.182 1.00 96.69 102 SER A C 1
ATOM 764 O O . SER A 1 102 ? 11.520 0.513 -10.551 1.00 96.69 102 SER A O 1
ATOM 766 N N . VAL A 1 103 ? 12.510 -0.810 -9.039 1.00 97.69 103 VAL A N 1
ATOM 767 C CA . VAL A 1 103 ? 11.380 -0.854 -8.105 1.00 97.69 103 VAL A CA 1
ATOM 768 C C . VAL A 1 103 ? 11.893 -0.911 -6.677 1.00 97.69 103 VAL A C 1
ATOM 770 O O . VAL A 1 103 ? 12.930 -1.514 -6.408 1.00 97.69 103 VAL A O 1
ATOM 773 N N . ALA A 1 104 ? 11.166 -0.300 -5.753 1.00 98.06 104 ALA A N 1
ATOM 774 C CA . ALA A 1 104 ? 11.340 -0.544 -4.333 1.00 98.06 104 ALA A CA 1
ATOM 775 C C . ALA A 1 104 ? 9.982 -0.583 -3.637 1.00 98.06 104 ALA A C 1
ATOM 777 O O . ALA A 1 104 ? 9.078 0.191 -3.961 1.00 98.06 104 ALA A O 1
ATOM 778 N N . ALA A 1 105 ? 9.862 -1.480 -2.669 1.00 98.12 105 ALA A N 1
ATOM 779 C CA . ALA A 1 105 ? 8.637 -1.740 -1.941 1.00 98.12 105 ALA A CA 1
ATOM 780 C C . ALA A 1 105 ? 8.905 -1.846 -0.437 1.00 98.12 105 ALA A C 1
ATOM 782 O O . ALA A 1 105 ? 9.943 -2.357 -0.011 1.00 98.12 105 ALA A O 1
ATOM 783 N N . ILE A 1 106 ? 7.953 -1.366 0.362 1.00 97.88 106 ILE A N 1
ATOM 784 C CA . ILE A 1 106 ? 7.919 -1.542 1.815 1.00 97.88 106 ILE A CA 1
ATOM 785 C C . ILE A 1 106 ? 6.582 -2.189 2.161 1.00 97.88 106 ILE A C 1
ATOM 787 O O . ILE A 1 106 ? 5.541 -1.542 2.059 1.00 97.88 106 ILE A O 1
ATOM 791 N N . ALA A 1 107 ? 6.624 -3.439 2.601 1.00 96.19 107 ALA A N 1
ATOM 792 C CA . ALA A 1 107 ? 5.510 -4.110 3.245 1.00 96.19 107 ALA A CA 1
ATOM 793 C C . ALA A 1 107 ? 5.569 -3.895 4.763 1.00 96.19 107 ALA A C 1
ATOM 795 O O . ALA A 1 107 ? 6.645 -3.769 5.346 1.00 96.19 107 ALA A O 1
ATOM 796 N N . PHE A 1 108 ? 4.425 -3.855 5.432 1.00 92.81 108 PHE A N 1
ATOM 797 C CA . PHE A 1 108 ? 4.355 -3.689 6.881 1.00 92.81 108 PHE A CA 1
ATOM 798 C C . PHE A 1 108 ? 3.232 -4.522 7.478 1.00 92.81 108 PHE A C 1
ATOM 800 O O . PHE A 1 108 ? 2.212 -4.729 6.838 1.00 92.81 108 PHE A O 1
ATOM 807 N N . SER A 1 109 ? 3.416 -4.980 8.716 1.00 90.12 109 SER A N 1
ATOM 808 C CA . SER A 1 109 ? 2.401 -5.676 9.511 1.00 90.12 109 SER A CA 1
ATOM 809 C C . SER A 1 109 ? 2.692 -5.480 10.996 1.00 90.12 109 SER A C 1
ATOM 811 O O . SER A 1 109 ? 3.796 -5.759 11.480 1.00 90.12 109 SER A O 1
ATOM 813 N N . GLY A 1 110 ? 1.714 -4.948 11.732 1.00 84.06 110 GLY A N 1
ATOM 814 C CA . GLY A 1 110 ? 1.865 -4.611 13.146 1.00 84.06 110 GLY A CA 1
ATOM 815 C C . GLY A 1 110 ? 3.062 -3.689 13.412 1.00 84.06 110 GLY A C 1
ATOM 816 O O . GLY A 1 110 ? 3.033 -2.507 13.085 1.00 84.06 110 GLY A O 1
ATOM 817 N N . THR A 1 111 ? 4.118 -4.232 14.032 1.00 85.06 111 THR A N 1
ATOM 818 C CA . THR A 1 111 ? 5.346 -3.488 14.390 1.00 85.06 111 THR A CA 1
ATOM 819 C C . THR A 1 111 ? 6.550 -3.829 13.517 1.00 85.06 111 THR A C 1
ATOM 821 O O . THR A 1 111 ? 7.674 -3.502 13.885 1.00 85.06 111 THR A O 1
ATOM 824 N N . HIS A 1 112 ? 6.346 -4.487 12.381 1.00 89.81 112 HIS A N 1
ATOM 825 C CA . HIS A 1 112 ? 7.421 -4.925 11.496 1.00 89.81 112 HIS A CA 1
ATOM 826 C C . HIS A 1 112 ? 7.225 -4.371 10.092 1.00 89.81 112 HIS A C 1
ATOM 828 O O . HIS A 1 112 ? 6.095 -4.196 9.633 1.00 89.81 112 HIS A O 1
ATOM 834 N N . ILE A 1 113 ? 8.346 -4.094 9.433 1.00 94.69 113 ILE A N 1
ATOM 835 C CA . ILE A 1 113 ? 8.411 -3.844 8.001 1.00 94.69 113 ILE A CA 1
ATOM 836 C C . ILE A 1 113 ? 9.318 -4.867 7.334 1.00 94.69 113 ILE A C 1
ATOM 838 O O . ILE A 1 113 ? 10.346 -5.270 7.882 1.00 94.69 113 ILE A O 1
ATOM 842 N N . TRP A 1 114 ? 8.959 -5.195 6.108 1.00 97.31 114 TRP A N 1
ATOM 843 C CA . TRP A 1 114 ? 9.773 -5.913 5.150 1.00 97.31 114 TRP A CA 1
ATOM 844 C C . TRP A 1 114 ? 9.967 -4.993 3.966 1.00 97.31 114 TRP A C 1
ATOM 846 O O . TRP A 1 114 ? 9.084 -4.213 3.615 1.00 97.31 114 TRP A O 1
ATOM 856 N N . TYR A 1 115 ? 11.141 -5.031 3.376 1.00 97.75 115 TYR A N 1
ATOM 857 C CA . TYR A 1 115 ? 11.451 -4.167 2.262 1.00 97.75 115 TYR A CA 1
ATOM 858 C C . TYR A 1 115 ? 12.218 -4.932 1.207 1.00 97.75 115 TYR A C 1
ATOM 860 O O . TYR A 1 115 ? 13.020 -5.808 1.524 1.00 97.75 115 TYR A O 1
ATOM 868 N N . ALA A 1 116 ? 11.968 -4.579 -0.046 1.00 97.88 116 ALA A N 1
ATOM 869 C CA . ALA A 1 116 ? 12.615 -5.183 -1.192 1.00 97.88 116 ALA A CA 1
ATOM 870 C C . ALA A 1 116 ? 12.906 -4.114 -2.251 1.00 97.88 116 ALA A C 1
ATOM 872 O O . ALA A 1 116 ? 12.103 -3.204 -2.453 1.00 97.88 116 ALA A O 1
ATOM 873 N N . SER A 1 117 ? 14.058 -4.199 -2.917 1.00 97.50 117 SER A N 1
ATOM 874 C CA . SER A 1 117 ? 14.429 -3.285 -4.006 1.00 97.50 117 SER A CA 1
ATOM 875 C C . SER A 1 117 ? 15.151 -4.005 -5.140 1.00 97.50 117 SER A C 1
ATOM 877 O O . SER A 1 117 ? 15.939 -4.924 -4.909 1.00 97.50 117 SER A O 1
ATOM 879 N N . ALA A 1 118 ? 14.913 -3.545 -6.363 1.00 97.06 118 ALA A N 1
ATOM 880 C CA . ALA A 1 118 ? 15.612 -3.941 -7.576 1.00 97.06 118 ALA A CA 1
ATOM 881 C C . ALA A 1 118 ? 15.980 -2.695 -8.395 1.00 97.06 118 ALA A C 1
ATOM 883 O O . ALA A 1 118 ? 15.169 -1.784 -8.568 1.00 97.06 118 ALA A O 1
ATOM 884 N N . GLY A 1 119 ? 17.193 -2.653 -8.945 1.00 96.19 119 GLY A N 1
ATOM 885 C CA . GLY A 1 119 ? 17.675 -1.506 -9.714 1.00 96.19 119 GLY A CA 1
ATOM 886 C C . GLY A 1 119 ? 18.168 -0.368 -8.823 1.00 96.19 119 GLY A C 1
ATOM 887 O O . GLY A 1 119 ? 18.961 -0.591 -7.910 1.00 96.19 119 GLY A O 1
ATOM 888 N N . ASN A 1 120 ? 17.759 0.870 -9.112 1.00 94.94 120 ASN A N 1
ATOM 889 C CA . ASN A 1 120 ? 18.248 2.071 -8.417 1.00 94.94 120 ASN A CA 1
ATOM 890 C C . ASN A 1 120 ? 17.234 2.819 -7.554 1.00 94.94 120 ASN A C 1
ATOM 892 O O . ASN A 1 120 ? 17.497 3.959 -7.174 1.00 94.94 120 ASN A O 1
ATOM 896 N N . CYS A 1 121 ? 16.111 2.204 -7.201 1.00 95.31 121 CYS A N 1
ATOM 897 C CA . CYS A 1 121 ? 15.268 2.753 -6.144 1.00 95.31 121 CYS A CA 1
ATOM 898 C C . CYS A 1 121 ? 15.931 2.532 -4.772 1.00 95.31 121 CYS A C 1
ATOM 900 O O . CYS A 1 121 ? 16.608 1.524 -4.550 1.00 95.31 121 CYS A O 1
ATOM 902 N N . ARG A 1 122 ? 15.744 3.479 -3.847 1.00 96.00 122 ARG A N 1
ATOM 903 C CA . ARG A 1 122 ? 16.340 3.444 -2.502 1.00 96.00 122 ARG A CA 1
ATOM 904 C C . ARG A 1 122 ? 15.277 3.477 -1.415 1.00 96.00 122 ARG A C 1
ATOM 906 O O . ARG A 1 122 ? 14.187 4.020 -1.601 1.00 96.00 122 ARG A O 1
ATOM 913 N N . ILE A 1 123 ? 15.637 2.914 -0.265 1.00 96.44 123 ILE A N 1
ATOM 914 C CA . ILE A 1 123 ? 14.793 2.848 0.929 1.00 96.44 123 ILE A CA 1
ATOM 915 C C . ILE A 1 123 ? 15.562 3.454 2.097 1.00 96.44 123 ILE A C 1
ATOM 917 O O . ILE A 1 123 ? 16.689 3.050 2.374 1.00 96.44 123 ILE A O 1
ATOM 921 N N . TYR A 1 124 ? 14.944 4.405 2.788 1.00 95.50 124 TYR A N 1
ATOM 922 C CA . TYR A 1 124 ? 15.518 5.136 3.910 1.00 95.50 124 TYR A CA 1
ATOM 923 C C . TYR A 1 124 ? 14.735 4.872 5.195 1.00 95.50 124 TYR A C 1
ATOM 925 O O . TYR A 1 124 ? 13.508 4.798 5.169 1.00 95.50 124 TYR A O 1
ATOM 933 N N . ARG A 1 125 ? 15.436 4.805 6.327 1.00 93.88 125 ARG A N 1
ATOM 934 C CA . ARG A 1 125 ? 14.883 4.943 7.676 1.00 93.88 125 ARG A CA 1
ATOM 935 C C . ARG A 1 125 ? 15.159 6.354 8.173 1.00 93.88 125 ARG A C 1
ATOM 937 O O . ARG A 1 125 ? 16.282 6.835 8.078 1.00 93.88 125 ARG A O 1
ATOM 944 N N . ILE A 1 126 ? 14.134 7.006 8.699 1.00 91.25 126 ILE A N 1
ATOM 945 C CA . ILE A 1 126 ? 14.190 8.358 9.246 1.00 91.25 126 ILE A CA 1
ATOM 946 C C . ILE A 1 126 ? 13.648 8.294 10.668 1.00 91.25 126 ILE A C 1
ATOM 948 O O . ILE A 1 126 ? 12.472 7.990 10.871 1.00 91.25 126 ILE A O 1
ATOM 952 N N . ASP A 1 127 ? 14.494 8.574 11.647 1.00 88.44 127 ASP A N 1
ATOM 953 C CA . ASP A 1 127 ? 14.149 8.552 13.068 1.00 88.44 127 ASP A CA 1
ATOM 954 C C . ASP A 1 127 ? 14.931 9.632 13.842 1.00 88.44 127 ASP A C 1
ATOM 956 O O . ASP A 1 127 ? 15.512 10.555 13.260 1.00 88.44 127 ASP A O 1
ATOM 960 N N . SER A 1 128 ? 14.906 9.559 15.176 1.00 83.62 128 SER A N 1
ATOM 961 C CA . SER A 1 128 ? 15.660 10.466 16.047 1.00 83.62 128 SER A CA 1
ATOM 962 C C . SER A 1 128 ? 17.174 10.372 15.866 1.00 83.62 128 SER A C 1
ATOM 964 O O . SER A 1 128 ? 17.863 11.351 16.142 1.00 83.62 128 SER A O 1
ATOM 966 N N . ASP A 1 129 ? 17.677 9.222 15.415 1.00 86.19 129 ASP A N 1
ATOM 967 C CA . ASP A 1 129 ? 19.106 8.943 15.277 1.00 86.19 129 ASP A CA 1
ATOM 968 C C . ASP A 1 129 ? 19.639 9.484 13.941 1.00 86.19 129 ASP A C 1
ATOM 970 O O . ASP A 1 129 ? 20.831 9.759 13.805 1.00 86.19 129 ASP A O 1
ATOM 974 N N . GLY A 1 130 ? 18.751 9.704 12.966 1.00 86.69 130 GLY A N 1
ATOM 975 C CA . GLY A 1 130 ? 19.061 10.410 11.730 1.00 86.69 130 GLY A CA 1
ATOM 976 C C . GLY A 1 130 ? 18.334 9.841 10.519 1.00 86.69 130 GLY A C 1
ATOM 977 O O . GLY A 1 130 ? 17.192 9.390 10.601 1.00 86.69 130 GLY A O 1
ATOM 978 N N . ILE A 1 131 ? 19.005 9.918 9.370 1.00 90.06 131 ILE A N 1
ATOM 979 C CA . ILE A 1 131 ? 18.556 9.338 8.103 1.00 90.06 131 ILE A CA 1
ATOM 980 C C . ILE A 1 131 ? 19.558 8.248 7.725 1.00 90.06 131 ILE A C 1
ATOM 982 O O . ILE A 1 131 ? 20.739 8.534 7.537 1.00 90.06 131 ILE A O 1
ATOM 986 N N . GLU A 1 132 ? 19.085 7.014 7.597 1.00 92.50 132 GLU A N 1
ATOM 987 C CA . GLU A 1 132 ? 19.883 5.854 7.200 1.00 92.50 132 GLU A CA 1
ATOM 988 C C . GLU A 1 132 ? 19.332 5.274 5.895 1.00 92.50 132 GLU A C 1
ATOM 990 O O . GLU A 1 132 ? 18.135 5.022 5.784 1.00 92.50 132 GLU A O 1
ATOM 995 N N . CYS A 1 133 ? 20.187 5.044 4.898 1.00 94.00 133 CYS A N 1
ATOM 996 C CA . CYS A 1 133 ? 19.807 4.313 3.690 1.00 94.00 133 CYS A CA 1
ATOM 997 C C . CYS A 1 133 ? 19.859 2.808 3.986 1.00 94.00 133 CYS A C 1
ATOM 999 O O . CYS A 1 133 ? 20.942 2.256 4.148 1.00 94.00 133 CYS A O 1
ATOM 1001 N N . LEU A 1 134 ? 18.701 2.149 4.058 1.00 94.94 134 LEU A N 1
ATOM 1002 C CA . LEU A 1 134 ? 18.595 0.712 4.338 1.00 94.94 134 LEU A CA 1
ATOM 1003 C C . LEU A 1 134 ? 18.961 -0.138 3.124 1.00 94.94 134 LEU A C 1
ATOM 1005 O O . LEU A 1 134 ? 19.561 -1.199 3.261 1.00 94.94 134 LEU A O 1
ATOM 1009 N N . VAL A 1 135 ? 18.578 0.330 1.934 1.00 94.25 135 VAL A N 1
ATOM 1010 C CA . VAL A 1 135 ? 18.854 -0.363 0.676 1.00 94.25 135 VAL A CA 1
ATOM 1011 C C . VAL A 1 135 ? 19.480 0.609 -0.302 1.00 94.25 135 VAL A C 1
ATOM 1013 O O . VAL A 1 135 ? 18.830 1.549 -0.764 1.00 94.25 135 VAL A O 1
ATOM 1016 N N . HIS A 1 136 ? 20.758 0.376 -0.589 1.00 90.06 136 HIS A N 1
ATOM 1017 C CA . HIS A 1 136 ? 21.492 1.084 -1.629 1.00 90.06 136 HIS A CA 1
ATOM 1018 C C . HIS A 1 136 ? 21.075 0.597 -3.020 1.00 90.06 136 HIS A C 1
ATOM 1020 O O . HIS A 1 136 ? 20.639 -0.542 -3.192 1.00 90.06 136 HIS A O 1
ATOM 1026 N N . ASP A 1 137 ? 21.235 1.462 -4.018 1.00 90.75 137 ASP A N 1
ATOM 1027 C CA . ASP A 1 137 ? 20.996 1.103 -5.411 1.00 90.75 137 ASP A CA 1
ATOM 1028 C C . ASP A 1 137 ? 22.017 0.078 -5.926 1.00 90.75 137 ASP A C 1
ATOM 1030 O O . ASP A 1 137 ? 23.155 0.005 -5.469 1.00 90.75 137 ASP A O 1
ATOM 1034 N N . GLN A 1 138 ? 21.616 -0.689 -6.935 1.00 93.25 138 GLN A N 1
ATOM 1035 C CA . GLN A 1 138 ? 22.438 -1.693 -7.616 1.00 93.25 138 GLN A CA 1
ATOM 1036 C C . GLN A 1 138 ? 23.123 -1.121 -8.872 1.00 93.25 138 GLN A C 1
ATOM 1038 O O . GLN A 1 138 ? 23.294 -1.817 -9.884 1.00 93.25 138 GLN A O 1
ATOM 1043 N N . SER A 1 139 ? 23.486 0.164 -8.840 1.00 93.69 139 SER A N 1
ATOM 1044 C CA . SER A 1 139 ? 24.206 0.810 -9.937 1.00 93.69 139 SER A CA 1
ATOM 1045 C C . SER A 1 139 ? 25.717 0.598 -9.852 1.00 93.69 139 SER A C 1
ATOM 1047 O O . SER A 1 139 ? 26.284 0.286 -8.800 1.00 93.69 139 SER A O 1
ATOM 1049 N N . SER A 1 140 ? 26.397 0.855 -10.967 1.00 94.00 140 SER A N 1
ATOM 1050 C CA . SER A 1 140 ? 27.857 0.939 -11.019 1.00 94.00 140 SER A CA 1
ATOM 1051 C C . SER A 1 140 ? 28.424 1.977 -10.041 1.00 94.00 140 SER A C 1
ATOM 1053 O O . SER A 1 140 ? 29.512 1.774 -9.508 1.00 94.00 140 SER A O 1
ATOM 1055 N N . ALA A 1 141 ? 27.709 3.080 -9.777 1.00 92.31 141 ALA A N 1
ATOM 1056 C CA . ALA A 1 141 ? 28.179 4.112 -8.848 1.00 92.31 141 ALA A CA 1
ATOM 1057 C C . ALA A 1 141 ? 28.244 3.600 -7.403 1.00 92.31 141 ALA A C 1
ATOM 1059 O O . ALA A 1 141 ? 29.215 3.885 -6.698 1.00 92.31 141 ALA A O 1
ATOM 1060 N N . ALA A 1 142 ? 27.239 2.829 -6.979 1.00 91.25 142 ALA A N 1
ATOM 1061 C CA . ALA A 1 142 ? 27.189 2.245 -5.642 1.00 91.25 142 ALA A CA 1
ATOM 1062 C C . ALA A 1 142 ? 28.309 1.218 -5.428 1.00 91.25 142 ALA A C 1
ATOM 1064 O O . ALA A 1 142 ? 28.997 1.260 -4.407 1.00 91.25 142 ALA A O 1
ATOM 1065 N N . GLU A 1 143 ? 28.566 0.351 -6.412 1.00 91.81 143 GLU A N 1
ATOM 1066 C CA . GLU A 1 143 ? 29.677 -0.607 -6.347 1.00 91.81 143 GLU A CA 1
ATOM 1067 C C . GLU A 1 143 ? 31.036 0.095 -6.244 1.00 91.81 143 GLU A C 1
ATOM 1069 O O . GLU A 1 143 ? 31.881 -0.280 -5.430 1.00 91.81 143 GLU A O 1
ATOM 1074 N N . MET A 1 144 ? 31.232 1.143 -7.045 1.00 93.88 144 MET A N 1
ATOM 1075 C CA . MET A 1 144 ? 32.457 1.942 -7.041 1.00 93.88 144 MET A CA 1
ATOM 1076 C C . MET A 1 144 ? 32.555 2.882 -5.829 1.00 93.88 144 MET A C 1
ATOM 1078 O O . MET A 1 144 ? 33.559 3.580 -5.691 1.00 93.88 144 MET A O 1
ATOM 1082 N N . ARG A 1 145 ? 31.535 2.918 -4.954 1.00 92.56 145 ARG A N 1
ATOM 1083 C CA . ARG A 1 145 ? 31.422 3.834 -3.804 1.00 92.56 145 ARG A CA 1
ATOM 1084 C C . ARG A 1 145 ? 31.651 5.296 -4.198 1.00 92.56 145 ARG A C 1
ATOM 1086 O O . ARG A 1 145 ? 32.332 6.046 -3.499 1.00 92.56 145 ARG A O 1
ATOM 1093 N N . MET A 1 146 ? 31.108 5.693 -5.346 1.00 91.38 146 MET A N 1
ATOM 1094 C CA . MET A 1 146 ? 31.273 7.047 -5.866 1.00 91.38 146 MET A CA 1
ATOM 1095 C C . MET A 1 146 ? 30.480 8.045 -5.023 1.00 91.38 146 MET A C 1
ATOM 1097 O O . MET A 1 146 ? 29.305 7.828 -4.730 1.00 91.38 146 MET A O 1
ATOM 1101 N N . SER A 1 147 ? 31.115 9.167 -4.682 1.00 86.75 147 SER A N 1
ATOM 1102 C CA . SER A 1 147 ? 30.417 10.310 -4.088 1.00 86.75 147 SER A CA 1
ATOM 1103 C C . SER A 1 147 ? 29.480 10.960 -5.119 1.00 86.75 147 SER A C 1
ATOM 1105 O O . SER A 1 147 ? 29.857 11.021 -6.295 1.00 86.75 147 SER A O 1
ATOM 1107 N N . PRO A 1 148 ? 28.321 11.511 -4.704 1.00 83.69 148 PRO A N 1
ATOM 1108 C CA . PRO A 1 148 ? 27.482 12.360 -5.551 1.00 83.69 148 PRO A CA 1
ATOM 1109 C C . PRO A 1 148 ? 28.228 13.517 -6.236 1.00 83.69 148 PRO A C 1
ATOM 1111 O O . PRO A 1 148 ? 27.841 13.925 -7.329 1.00 83.69 148 PRO A O 1
ATOM 1114 N N . ASP A 1 149 ? 29.322 14.000 -5.636 1.00 86.62 149 ASP A N 1
ATOM 1115 C CA . ASP A 1 149 ? 30.162 15.074 -6.191 1.00 86.62 149 ASP A CA 1
ATOM 1116 C C . ASP A 1 149 ? 31.074 14.613 -7.342 1.00 86.62 149 ASP A C 1
ATOM 1118 O O . ASP A 1 149 ? 31.720 15.429 -8.004 1.00 86.62 149 ASP A O 1
ATOM 1122 N N . HIS A 1 150 ? 31.169 13.304 -7.593 1.00 90.88 150 HIS A N 1
ATOM 1123 C CA . HIS A 1 150 ? 31.988 12.776 -8.675 1.00 90.88 150 HIS A CA 1
ATOM 1124 C C . HIS A 1 150 ? 31.366 13.124 -10.038 1.00 90.88 150 HIS A C 1
ATOM 1126 O O . HIS A 1 150 ? 30.179 12.903 -10.269 1.00 90.88 150 HIS A O 1
ATOM 1132 N N . THR A 1 151 ? 32.177 13.592 -10.991 1.00 92.00 151 THR A N 1
ATOM 1133 C CA . THR A 1 151 ? 31.723 14.052 -12.322 1.00 92.00 151 THR A CA 1
ATOM 1134 C C . THR A 1 151 ? 30.885 13.010 -13.069 1.00 92.00 151 THR A C 1
ATOM 1136 O O . THR A 1 151 ? 29.851 13.331 -13.651 1.00 92.00 151 THR A O 1
ATOM 1139 N N . ASP A 1 152 ? 31.302 11.746 -13.004 1.00 92.75 152 ASP A N 1
ATOM 1140 C CA . ASP A 1 152 ? 30.600 10.624 -13.639 1.00 92.75 152 ASP A CA 1
ATOM 1141 C C . ASP A 1 152 ? 29.452 10.025 -12.813 1.00 92.75 152 ASP A C 1
ATOM 1143 O O . ASP A 1 152 ? 28.785 9.105 -13.291 1.00 92.75 152 ASP A O 1
ATOM 1147 N N . TYR A 1 153 ? 29.186 10.520 -11.598 1.00 87.75 153 TYR A N 1
ATOM 1148 C CA . TYR A 1 153 ? 28.200 9.925 -10.691 1.00 87.75 153 TYR A CA 1
ATOM 1149 C C . TYR A 1 153 ? 26.830 9.775 -11.353 1.00 87.75 153 TYR A C 1
ATOM 1151 O O . TYR A 1 153 ? 26.289 8.675 -11.429 1.00 87.75 153 TYR A O 1
ATOM 1159 N N . SER A 1 154 ? 26.311 10.861 -11.937 1.00 84.25 154 SER A N 1
ATOM 1160 C CA . SER A 1 154 ? 24.990 10.882 -12.584 1.00 84.25 154 SER A CA 1
ATOM 1161 C C . SER A 1 154 ? 24.862 9.885 -13.739 1.00 84.25 154 SER A C 1
ATOM 1163 O O . SER A 1 154 ? 23.770 9.386 -14.012 1.00 84.25 154 SER A O 1
ATOM 1165 N N . LYS A 1 155 ? 25.967 9.595 -14.435 1.00 88.25 155 LYS A N 1
ATOM 1166 C CA . LYS A 1 155 ? 26.003 8.587 -15.498 1.00 88.25 155 LYS A CA 1
ATOM 1167 C C . LYS A 1 155 ? 26.027 7.185 -14.893 1.00 88.25 155 LYS A C 1
ATOM 1169 O O . LYS A 1 155 ? 25.221 6.339 -15.268 1.00 88.25 155 LYS A O 1
ATOM 1174 N N . LYS A 1 156 ? 26.911 6.962 -13.920 1.00 91.94 156 LYS A N 1
ATOM 1175 C CA . LYS A 1 156 ? 27.137 5.662 -13.282 1.00 91.94 156 LYS A CA 1
ATOM 1176 C C . LYS A 1 156 ? 25.952 5.185 -12.442 1.00 91.94 156 LYS A C 1
ATOM 1178 O O . LYS A 1 156 ? 25.720 3.984 -12.388 1.00 91.94 156 LYS A O 1
ATOM 1183 N N . VAL A 1 157 ? 25.152 6.099 -11.891 1.00 89.25 157 VAL A N 1
ATOM 1184 C CA . VAL A 1 157 ? 23.898 5.798 -11.172 1.00 89.25 157 VAL A CA 1
ATOM 1185 C C . VAL A 1 157 ? 22.812 5.192 -12.070 1.00 89.25 157 VAL A C 1
ATOM 1187 O O . VAL A 1 157 ? 21.940 4.464 -11.599 1.00 89.25 157 VAL A O 1
ATOM 1190 N N . LYS A 1 158 ? 22.858 5.482 -13.376 1.00 87.81 158 LYS A N 1
ATOM 1191 C CA . LYS A 1 158 ? 21.926 4.933 -14.375 1.00 87.81 158 LYS A CA 1
ATOM 1192 C C . LYS A 1 158 ? 22.410 3.611 -14.969 1.00 87.81 158 LYS A C 1
ATOM 1194 O O . LYS A 1 158 ? 21.638 2.891 -15.597 1.00 87.81 158 LYS A O 1
ATOM 1199 N N . GLU A 1 159 ? 23.686 3.283 -14.786 1.00 93.00 159 GLU A N 1
ATOM 1200 C CA . GLU A 1 159 ? 24.268 2.018 -15.225 1.00 93.00 159 GLU A CA 1
ATOM 1201 C C . GLU A 1 159 ? 23.927 0.926 -14.203 1.00 93.00 159 GLU A C 1
ATOM 1203 O O . GLU A 1 159 ? 24.690 0.652 -13.280 1.00 93.00 159 GLU A O 1
ATOM 1208 N N . LEU A 1 160 ? 22.744 0.329 -14.351 1.00 93.94 160 LEU A N 1
ATOM 1209 C CA . LEU A 1 160 ? 22.275 -0.762 -13.495 1.00 93.94 160 LEU A CA 1
ATOM 1210 C C . LEU A 1 160 ? 22.884 -2.093 -13.923 1.00 93.94 160 LEU A C 1
ATOM 1212 O O . LEU A 1 160 ? 22.866 -2.434 -15.109 1.00 93.94 160 LEU A O 1
ATOM 1216 N N . LYS A 1 161 ? 23.355 -2.872 -12.948 1.00 90.25 161 LYS A N 1
ATOM 1217 C CA . LYS A 1 161 ? 23.782 -4.259 -13.183 1.00 90.25 161 LYS A CA 1
ATOM 1218 C C . LYS A 1 161 ? 22.607 -5.208 -13.342 1.00 90.25 161 LYS A C 1
ATOM 1220 O O . LYS A 1 161 ? 22.669 -6.154 -14.123 1.00 90.25 161 LYS A O 1
ATOM 1225 N N . TRP A 1 162 ? 21.560 -4.946 -12.575 1.00 94.31 162 TRP A N 1
ATOM 1226 C CA . TRP A 1 162 ? 20.356 -5.747 -12.529 1.00 94.31 162 TRP A CA 1
ATOM 1227 C C . TRP A 1 162 ? 19.169 -4.860 -12.156 1.00 94.31 162 TRP A C 1
ATOM 1229 O O . TRP A 1 162 ? 19.333 -3.854 -11.466 1.00 94.31 162 TRP A O 1
ATOM 1239 N N . TRP A 1 163 ? 17.997 -5.206 -12.674 1.00 96.19 163 TRP A N 1
ATOM 1240 C CA . TRP A 1 163 ? 16.724 -4.528 -12.435 1.00 96.19 163 TRP A CA 1
ATOM 1241 C C . TRP A 1 163 ? 15.578 -5.524 -12.664 1.00 96.19 163 TRP A C 1
ATOM 1243 O O . TRP A 1 163 ? 15.790 -6.620 -13.205 1.00 96.19 163 TRP A O 1
ATOM 1253 N N . LEU A 1 164 ? 14.368 -5.156 -12.245 1.00 97.25 164 LEU A N 1
ATOM 1254 C CA . LEU A 1 164 ? 13.206 -6.033 -12.318 1.00 97.25 164 LEU A CA 1
ATOM 1255 C C . LEU A 1 164 ? 12.783 -6.250 -13.778 1.00 97.25 164 LEU A C 1
ATOM 1257 O O . LEU A 1 164 ? 12.777 -5.312 -14.570 1.00 97.25 164 LEU A O 1
ATOM 1261 N N . GLY A 1 165 ? 12.459 -7.491 -14.144 1.00 96.56 165 GLY A N 1
ATOM 1262 C CA . GLY A 1 165 ? 12.126 -7.868 -15.525 1.00 96.56 165 GLY A CA 1
ATOM 1263 C C . GLY A 1 165 ? 13.340 -8.077 -16.443 1.00 96.56 165 GLY A C 1
ATOM 1264 O O . GLY A 1 165 ? 13.175 -8.525 -17.575 1.00 96.56 165 GLY A O 1
ATOM 1265 N N . SER A 1 166 ? 14.570 -7.826 -15.973 1.00 95.88 166 SER A N 1
ATOM 1266 C CA . SER A 1 166 ? 15.773 -8.127 -16.760 1.00 95.88 166 SER A CA 1
ATOM 1267 C C . SER A 1 166 ? 15.969 -9.638 -16.958 1.00 95.88 166 SER A C 1
ATOM 1269 O O . SER A 1 166 ? 15.623 -10.446 -16.097 1.00 95.88 166 SER A O 1
ATOM 1271 N N . THR A 1 167 ? 16.554 -10.031 -18.094 1.00 92.94 167 THR A N 1
ATOM 1272 C CA . THR A 1 167 ? 16.966 -11.426 -18.357 1.00 92.94 167 THR A CA 1
ATOM 1273 C C . THR A 1 167 ? 18.275 -11.794 -17.661 1.00 92.94 167 THR A C 1
ATOM 1275 O O . THR A 1 167 ? 18.664 -12.960 -17.638 1.00 92.94 167 THR A O 1
ATOM 1278 N N . SER A 1 168 ? 18.994 -10.799 -17.138 1.00 91.25 168 SER A N 1
ATOM 1279 C CA . SER A 1 168 ? 20.235 -11.009 -16.402 1.00 91.25 168 SER A CA 1
ATOM 1280 C C . SER A 1 168 ? 19.943 -11.674 -15.053 1.00 91.25 168 SER A C 1
ATOM 1282 O O . SER A 1 168 ? 18.962 -11.318 -14.396 1.00 91.25 168 SER A O 1
ATOM 1284 N N . PRO A 1 169 ? 20.799 -12.600 -14.589 1.00 87.75 169 PRO A N 1
ATOM 1285 C CA . PRO A 1 169 ? 20.635 -13.192 -13.271 1.00 87.75 169 PRO A CA 1
ATOM 1286 C C . PRO A 1 169 ? 20.813 -12.125 -12.185 1.00 87.75 169 PRO A C 1
ATOM 1288 O O . PRO A 1 169 ? 21.781 -11.364 -12.189 1.00 87.75 169 PRO A O 1
ATOM 1291 N N . GLY A 1 170 ? 19.888 -12.098 -11.235 1.00 90.00 170 GLY A N 1
ATOM 1292 C CA . GLY A 1 170 ? 19.930 -11.241 -10.058 1.00 90.00 170 GLY A CA 1
ATOM 1293 C C . GLY A 1 170 ? 18.688 -11.450 -9.203 1.00 90.00 170 GLY A C 1
ATOM 1294 O O . GLY A 1 170 ? 17.774 -12.177 -9.596 1.00 90.00 170 GLY A O 1
ATOM 1295 N N . LYS A 1 171 ? 18.693 -10.875 -8.002 1.00 94.00 171 LYS A N 1
ATOM 1296 C CA . LYS A 1 171 ? 17.593 -10.984 -7.043 1.00 94.00 171 LYS A CA 1
ATOM 1297 C C . LYS A 1 171 ? 17.339 -9.631 -6.380 1.00 94.00 171 LYS A C 1
ATOM 1299 O O . LYS A 1 171 ? 18.300 -8.868 -6.209 1.00 94.00 171 LYS A O 1
ATOM 1304 N N . PRO A 1 172 ? 16.088 -9.345 -5.976 1.00 95.88 172 PRO A N 1
ATOM 1305 C CA . PRO A 1 172 ? 15.795 -8.180 -5.159 1.00 95.88 172 PRO A CA 1
ATOM 1306 C C . PRO A 1 172 ? 16.612 -8.198 -3.863 1.00 95.88 172 PRO A C 1
ATOM 1308 O O . PRO A 1 172 ? 16.782 -9.244 -3.233 1.00 95.88 172 PRO A O 1
ATOM 1311 N N . VAL A 1 173 ? 17.115 -7.035 -3.452 1.00 96.12 173 VAL A N 1
ATOM 1312 C CA . VAL A 1 173 ? 17.705 -6.861 -2.121 1.00 96.12 173 VAL A CA 1
ATOM 1313 C C . VAL A 1 173 ? 16.562 -6.788 -1.131 1.00 96.12 173 VAL A C 1
ATOM 1315 O O . VAL A 1 173 ? 15.789 -5.835 -1.179 1.00 96.12 173 VAL A O 1
ATOM 1318 N N . CYS A 1 174 ? 16.467 -7.783 -0.256 1.00 96.44 174 CYS A N 1
ATOM 1319 C CA . CYS A 1 174 ? 15.410 -7.884 0.741 1.00 96.44 174 CYS A CA 1
ATOM 1320 C C . CYS A 1 174 ? 15.960 -7.613 2.142 1.00 96.44 174 CYS A C 1
ATOM 1322 O O . CYS A 1 174 ? 17.134 -7.864 2.425 1.00 96.44 174 CYS A O 1
ATOM 1324 N N . GLY A 1 175 ? 15.103 -7.129 3.030 1.00 95.88 175 GLY A N 1
ATOM 1325 C CA . GLY A 1 175 ? 15.426 -7.005 4.438 1.00 95.88 175 GLY A CA 1
ATOM 1326 C C . GLY A 1 175 ? 14.196 -6.772 5.297 1.00 95.88 175 GLY A C 1
ATOM 1327 O O . GLY A 1 175 ? 13.077 -6.606 4.814 1.00 95.88 175 GLY A O 1
ATOM 1328 N N . HIS A 1 176 ? 14.427 -6.774 6.602 1.00 95.88 176 HIS A N 1
ATOM 1329 C CA . HIS A 1 176 ? 13.389 -6.693 7.615 1.00 95.88 176 HIS A CA 1
ATOM 1330 C C . HIS A 1 176 ? 13.844 -5.759 8.737 1.00 95.88 176 HIS A C 1
ATOM 1332 O O . HIS A 1 176 ? 15.020 -5.730 9.106 1.00 95.88 176 HIS A O 1
ATOM 1338 N N . SER A 1 177 ? 12.917 -4.970 9.278 1.00 92.44 177 SER A N 1
ATOM 1339 C CA . SER A 1 177 ? 13.185 -4.078 10.405 1.00 92.44 177 SER A CA 1
ATOM 1340 C C . SER A 1 177 ? 11.951 -3.911 11.280 1.00 92.44 177 SER A C 1
ATOM 1342 O O . SER A 1 177 ? 10.813 -3.958 10.818 1.00 92.44 177 SER A O 1
ATOM 1344 N N . ARG A 1 178 ? 12.170 -3.645 12.568 1.00 88.31 178 ARG A N 1
ATOM 1345 C CA . ARG A 1 178 ? 11.090 -3.300 13.491 1.00 88.31 178 ARG A CA 1
ATOM 1346 C C . ARG A 1 178 ? 10.744 -1.816 13.373 1.00 88.31 178 ARG A C 1
ATOM 1348 O O . ARG A 1 178 ? 11.619 -0.950 13.376 1.00 88.31 178 ARG A O 1
ATOM 1355 N N . ILE A 1 179 ? 9.459 -1.502 13.317 1.00 85.56 179 ILE A N 1
ATOM 1356 C CA . ILE A 1 179 ? 8.934 -0.141 13.355 1.00 85.56 179 ILE A CA 1
ATOM 1357 C C . ILE A 1 179 ? 9.013 0.355 14.799 1.00 85.56 179 ILE A C 1
ATOM 1359 O O . ILE A 1 179 ? 8.270 -0.102 15.672 1.00 85.56 179 ILE A O 1
ATOM 1363 N N . LYS A 1 180 ? 9.932 1.286 15.070 1.00 86.00 180 LYS A N 1
ATOM 1364 C CA . LYS A 1 180 ? 9.926 2.029 16.334 1.00 86.00 180 LYS A CA 1
ATOM 1365 C C . LYS A 1 180 ? 8.913 3.176 16.235 1.00 86.00 180 LYS A C 1
ATOM 1367 O O . LYS A 1 180 ? 8.523 3.596 15.143 1.00 86.00 180 LYS A O 1
ATOM 1372 N N . ARG A 1 181 ? 8.502 3.706 17.388 1.00 82.38 181 ARG A N 1
ATOM 1373 C CA . ARG A 1 181 ? 7.743 4.964 17.429 1.00 82.38 181 ARG A CA 1
ATOM 1374 C C . ARG A 1 181 ? 8.550 6.078 16.772 1.00 82.38 181 ARG A C 1
ATOM 1376 O O . ARG A 1 181 ? 9.778 6.054 16.813 1.00 82.38 181 ARG A O 1
ATOM 1383 N N . ASP A 1 182 ? 7.845 7.009 16.138 1.00 84.06 182 ASP A N 1
ATOM 1384 C CA . ASP A 1 182 ? 8.433 8.158 15.433 1.00 84.06 182 ASP A CA 1
ATOM 1385 C C . ASP A 1 182 ? 9.435 7.799 14.319 1.00 84.06 182 ASP A C 1
ATOM 1387 O O . ASP A 1 182 ? 10.143 8.668 13.815 1.00 84.06 182 ASP A O 1
ATOM 1391 N N . THR A 1 183 ? 9.480 6.533 13.897 1.00 88.50 183 THR A N 1
ATOM 1392 C CA . THR A 1 183 ? 10.281 6.101 12.751 1.00 88.50 183 THR A CA 1
ATOM 1393 C C . THR A 1 183 ? 9.438 6.145 11.491 1.00 88.50 183 THR A C 1
ATOM 1395 O O . THR A 1 183 ? 8.325 5.620 11.450 1.00 88.50 183 THR A O 1
ATOM 1398 N N . THR A 1 184 ? 9.987 6.759 10.451 1.00 91.50 184 THR A N 1
ATOM 1399 C CA . THR A 1 184 ? 9.405 6.802 9.114 1.00 91.50 184 THR A CA 1
ATOM 1400 C C . THR A 1 184 ? 10.342 6.119 8.141 1.00 91.50 184 THR A C 1
ATOM 1402 O O . THR A 1 184 ? 11.517 6.457 8.052 1.00 91.50 184 THR A O 1
ATOM 1405 N N . TYR A 1 185 ? 9.812 5.167 7.397 1.00 94.12 185 TYR A N 1
ATOM 1406 C CA . TYR A 1 185 ? 10.479 4.533 6.282 1.00 94.12 185 TYR A CA 1
ATOM 1407 C C . TYR A 1 185 ? 10.011 5.199 4.997 1.00 94.12 185 TYR A C 1
ATOM 1409 O O . TYR A 1 185 ? 8.812 5.376 4.794 1.00 94.12 185 TYR A O 1
ATOM 1417 N N . LEU A 1 186 ? 10.956 5.611 4.164 1.00 95.00 186 LEU A N 1
ATOM 1418 C CA . LEU A 1 186 ? 10.719 6.362 2.939 1.00 95.00 186 LEU A CA 1
ATOM 1419 C C . LEU A 1 186 ? 11.309 5.582 1.767 1.00 95.00 186 LEU A C 1
ATOM 1421 O O . LEU A 1 186 ? 12.488 5.242 1.785 1.00 95.00 186 LEU A O 1
ATOM 1425 N N . VAL A 1 187 ? 10.504 5.338 0.742 1.00 95.81 187 VAL A N 1
ATOM 1426 C CA . VAL A 1 187 ? 10.931 4.737 -0.517 1.00 95.81 187 VAL A CA 1
ATOM 1427 C C . VAL A 1 187 ? 10.921 5.787 -1.625 1.00 95.81 187 VAL A C 1
ATOM 1429 O O . VAL A 1 187 ? 9.994 6.593 -1.719 1.00 95.81 187 VAL A O 1
ATOM 1432 N N . LEU A 1 188 ? 11.980 5.807 -2.437 1.00 94.44 188 LEU A N 1
ATOM 1433 C CA . LEU A 1 188 ? 12.208 6.807 -3.477 1.00 94.44 188 LEU A CA 1
ATOM 1434 C C . LEU A 1 188 ? 12.758 6.172 -4.759 1.00 94.44 188 LEU A C 1
ATOM 1436 O O . LEU A 1 188 ? 13.683 5.358 -4.727 1.00 94.44 188 LEU A O 1
ATOM 1440 N N . THR A 1 189 ? 12.248 6.648 -5.890 1.00 94.00 189 THR A N 1
ATOM 1441 C CA . THR A 1 189 ? 12.857 6.479 -7.227 1.00 94.00 189 THR A CA 1
ATOM 1442 C C . THR A 1 189 ? 14.162 7.269 -7.366 1.00 94.00 189 THR A C 1
ATOM 1444 O O . THR A 1 189 ? 14.456 8.133 -6.531 1.00 94.00 189 THR A O 1
ATOM 1447 N N . ALA A 1 190 ? 14.950 7.013 -8.417 1.00 89.56 190 ALA A N 1
ATOM 1448 C CA . ALA A 1 190 ? 16.248 7.663 -8.605 1.00 89.56 190 ALA A CA 1
ATOM 1449 C C . ALA A 1 190 ? 16.133 9.171 -8.815 1.00 89.56 190 ALA A C 1
ATOM 1451 O O . ALA A 1 190 ? 16.888 9.937 -8.208 1.00 89.56 190 ALA A O 1
ATOM 1452 N N . GLY A 1 191 ? 15.126 9.609 -9.575 1.00 82.69 191 GLY A N 1
ATOM 1453 C CA . GLY A 1 191 ? 14.788 11.032 -9.681 1.00 82.69 191 GLY A CA 1
ATOM 1454 C C . GLY A 1 191 ? 14.482 11.680 -8.323 1.00 82.69 191 GLY A C 1
ATOM 1455 O O . GLY A 1 191 ? 14.809 12.848 -8.093 1.00 82.69 191 GLY A O 1
ATOM 1456 N N . GLY A 1 192 ? 13.918 10.909 -7.387 1.00 85.75 192 GLY A N 1
ATOM 1457 C CA . GLY A 1 192 ? 13.575 11.366 -6.047 1.00 85.75 192 GLY A CA 1
ATOM 1458 C C . GLY A 1 192 ? 14.764 11.460 -5.094 1.00 85.75 192 GLY A C 1
ATOM 1459 O O . GLY A 1 192 ? 14.975 12.507 -4.471 1.00 85.75 192 GLY A O 1
ATOM 1460 N N . TRP A 1 193 ? 15.537 10.381 -4.951 1.00 89.56 193 TRP A N 1
ATOM 1461 C CA . TRP A 1 193 ? 16.538 10.308 -3.886 1.00 89.56 193 TRP A CA 1
ATOM 1462 C C . TRP A 1 193 ? 17.813 11.101 -4.164 1.00 89.56 193 TRP A C 1
ATOM 1464 O O . TRP A 1 193 ? 18.389 11.645 -3.223 1.00 89.56 193 TRP A O 1
ATOM 1474 N N . VAL A 1 194 ? 18.212 11.268 -5.431 1.00 84.62 194 VAL A N 1
ATOM 1475 C CA . VAL A 1 194 ? 19.380 12.098 -5.795 1.00 84.62 194 VAL A CA 1
ATOM 1476 C C . VAL A 1 194 ? 19.216 13.525 -5.257 1.00 84.62 194 VAL A C 1
ATOM 1478 O O . VAL A 1 194 ? 20.167 14.168 -4.819 1.00 84.62 194 VAL A O 1
ATOM 1481 N N . GLN A 1 195 ? 17.977 14.013 -5.244 1.00 81.50 195 GLN A N 1
ATOM 1482 C CA . GLN A 1 195 ? 17.623 15.340 -4.753 1.00 81.50 195 GLN A CA 1
ATOM 1483 C C . GLN A 1 195 ? 17.410 15.342 -3.241 1.00 81.50 195 GLN A C 1
ATOM 1485 O O . GLN A 1 195 ? 17.828 16.278 -2.558 1.00 81.50 195 GLN A O 1
ATOM 1490 N N . PHE A 1 196 ? 16.804 14.279 -2.710 1.00 83.94 196 PHE A N 1
ATOM 1491 C CA . PHE A 1 196 ? 16.633 14.098 -1.275 1.00 83.94 196 PHE A CA 1
ATOM 1492 C C . PHE A 1 196 ? 17.968 14.172 -0.531 1.00 83.94 196 PHE A C 1
ATOM 1494 O O . PHE A 1 196 ? 18.065 14.943 0.415 1.00 83.94 196 PHE A O 1
ATOM 1501 N N . GLU A 1 197 ? 19.012 13.470 -0.979 1.00 81.81 197 GLU A N 1
ATOM 1502 C CA . GLU A 1 197 ? 20.313 13.445 -0.287 1.00 81.81 197 GLU A CA 1
ATOM 1503 C C . GLU A 1 197 ? 20.994 14.814 -0.248 1.00 81.81 197 GLU A C 1
ATOM 1505 O O . GLU A 1 197 ? 21.550 15.194 0.780 1.00 81.81 197 GLU A O 1
ATOM 1510 N N . SER A 1 198 ? 20.849 15.611 -1.309 1.00 73.88 198 SER A N 1
ATOM 1511 C CA . SER A 1 198 ? 21.349 16.993 -1.327 1.00 73.88 198 SER A CA 1
ATOM 1512 C C . SER A 1 198 ? 20.636 17.915 -0.322 1.00 73.88 198 SER A C 1
ATOM 1514 O O . SER A 1 198 ? 21.194 18.924 0.105 1.00 73.88 198 SER A O 1
ATOM 1516 N N . SER A 1 199 ? 19.403 17.571 0.072 1.00 70.81 199 SER A N 1
ATOM 1517 C CA . SER A 1 199 ? 18.516 18.397 0.907 1.00 70.81 199 SER A CA 1
ATOM 1518 C C . SER A 1 199 ? 18.246 17.809 2.302 1.00 70.81 199 SER A C 1
ATOM 1520 O O . SER A 1 199 ? 17.639 18.474 3.146 1.00 70.81 199 SER A O 1
ATOM 1522 N N . ALA A 1 200 ? 18.679 16.572 2.560 1.00 65.94 200 ALA A N 1
ATOM 1523 C CA . ALA A 1 200 ? 18.261 15.729 3.682 1.00 65.94 200 ALA A CA 1
ATOM 1524 C C . ALA A 1 200 ? 18.496 16.376 5.057 1.00 65.94 200 ALA A C 1
ATOM 1526 O O . ALA A 1 200 ? 17.665 16.242 5.958 1.00 65.94 200 ALA A O 1
ATOM 1527 N N . VAL A 1 201 ? 19.566 17.168 5.188 1.00 57.88 201 VAL A N 1
ATOM 1528 C CA . VAL A 1 201 ? 19.914 17.901 6.419 1.00 57.88 201 VAL A CA 1
ATOM 1529 C C . VAL A 1 201 ? 18.781 18.836 6.875 1.00 57.88 201 VAL A C 1
ATOM 1531 O O . VAL A 1 201 ? 18.549 18.994 8.072 1.00 57.88 201 VAL A O 1
ATOM 1534 N N . ALA A 1 202 ? 18.017 19.420 5.946 1.00 59.78 202 ALA A N 1
ATOM 1535 C CA . ALA A 1 202 ? 16.924 20.343 6.264 1.00 59.78 202 ALA A CA 1
ATOM 1536 C C . ALA A 1 202 ? 15.578 19.646 6.551 1.00 59.78 202 ALA A C 1
ATOM 1538 O O . ALA A 1 202 ? 14.678 20.254 7.139 1.00 59.78 202 ALA A O 1
ATOM 1539 N N . VAL A 1 203 ? 15.414 18.386 6.133 1.00 63.25 203 VAL A N 1
ATOM 1540 C CA . VAL A 1 203 ? 14.140 17.647 6.217 1.00 63.25 203 VAL A CA 1
ATOM 1541 C C . VAL A 1 203 ? 13.899 17.094 7.630 1.00 63.25 203 VAL A C 1
ATOM 1543 O O . VAL A 1 203 ? 12.750 17.049 8.082 1.00 63.25 203 VAL A O 1
ATOM 1546 N N . HIS A 1 204 ? 14.970 16.756 8.359 1.00 61.62 204 HIS A N 1
ATOM 1547 C CA . HIS A 1 204 ? 14.929 16.110 9.682 1.00 61.62 204 HIS A CA 1
ATOM 1548 C C . HIS A 1 204 ? 14.169 16.927 10.746 1.00 61.62 204 HIS A C 1
ATOM 1550 O O . HIS A 1 204 ? 13.304 16.407 11.445 1.00 61.62 204 HIS A O 1
ATOM 1556 N N . THR A 1 205 ? 14.371 18.246 10.799 1.00 57.09 205 THR A N 1
ATOM 1557 C CA . THR A 1 205 ? 13.789 19.108 11.849 1.00 57.09 205 THR A CA 1
ATOM 1558 C C . THR A 1 205 ? 12.309 19.452 11.649 1.00 57.09 205 THR A C 1
ATOM 1560 O O . THR A 1 205 ? 11.614 19.772 12.615 1.00 57.09 205 THR A O 1
ATOM 1563 N N . LYS A 1 206 ? 11.786 19.395 10.416 1.00 57.19 206 LYS A N 1
ATOM 1564 C CA . LYS A 1 206 ? 10.396 19.797 10.103 1.00 57.19 206 LYS A CA 1
ATOM 1565 C C . LYS A 1 206 ? 9.401 18.631 10.072 1.00 57.19 206 LYS A C 1
ATOM 1567 O O . LYS A 1 206 ? 8.196 18.869 10.179 1.00 57.19 206 LYS A O 1
ATOM 1572 N N . ALA A 1 207 ? 9.878 17.393 9.938 1.00 56.06 207 ALA A N 1
ATOM 1573 C CA . ALA A 1 207 ? 9.050 16.198 9.738 1.00 56.06 207 ALA A CA 1
ATOM 1574 C C . ALA A 1 207 ? 8.199 15.798 10.959 1.00 56.06 207 ALA A C 1
ATOM 1576 O O . ALA A 1 207 ? 7.132 15.190 10.827 1.00 56.06 207 ALA A O 1
ATOM 1577 N N . ILE A 1 208 ? 8.634 16.187 12.157 1.00 55.53 208 ILE A N 1
ATOM 1578 C CA . ILE A 1 208 ? 8.091 15.655 13.411 1.00 55.53 208 ILE A CA 1
ATOM 1579 C C . ILE A 1 208 ? 6.632 16.100 13.643 1.00 55.53 208 ILE A C 1
ATOM 1581 O O . ILE A 1 208 ? 5.831 15.321 14.151 1.00 55.53 208 ILE A O 1
ATOM 1585 N N . LYS A 1 209 ? 6.214 17.280 13.157 1.00 61.94 209 LYS A N 1
ATOM 1586 C CA . LYS A 1 209 ? 4.922 17.896 13.540 1.00 61.94 209 LYS A CA 1
ATOM 1587 C C . LYS A 1 209 ? 3.744 17.737 12.562 1.00 61.94 209 LYS A C 1
ATOM 1589 O O . LYS A 1 209 ? 2.646 18.165 12.898 1.00 61.94 209 LYS A O 1
ATOM 1594 N N . LYS A 1 210 ? 3.931 17.175 11.362 1.00 68.06 210 LYS A N 1
ATOM 1595 C CA . LYS A 1 210 ? 2.857 17.041 10.345 1.00 68.06 210 LYS A CA 1
ATOM 1596 C C . LYS A 1 210 ? 2.299 15.614 10.267 1.00 68.06 210 LYS A C 1
ATOM 1598 O O . LYS A 1 210 ? 2.989 14.671 10.654 1.00 68.06 210 LYS A O 1
ATOM 1603 N N . THR A 1 211 ? 1.086 15.447 9.732 1.00 78.12 211 THR A N 1
ATOM 1604 C CA . THR A 1 211 ? 0.568 14.132 9.298 1.00 78.12 211 THR A CA 1
ATOM 1605 C C . THR A 1 211 ? 1.490 13.523 8.235 1.00 78.12 211 THR A C 1
ATOM 1607 O O . THR A 1 211 ? 2.189 14.268 7.544 1.00 78.12 211 THR A O 1
ATOM 1610 N N . LEU A 1 212 ? 1.514 12.192 8.081 1.00 76.50 212 LEU A N 1
ATOM 1611 C CA . LEU A 1 212 ? 2.403 11.527 7.113 1.00 76.50 212 LEU A CA 1
ATOM 1612 C C . LEU A 1 212 ? 2.154 12.015 5.676 1.00 76.50 212 LEU A C 1
ATOM 1614 O O . LEU A 1 212 ? 3.092 12.428 5.000 1.00 76.50 212 LEU A O 1
ATOM 1618 N N . ALA A 1 213 ? 0.888 12.077 5.253 1.00 75.94 213 ALA A N 1
ATOM 1619 C CA . ALA A 1 213 ? 0.505 12.607 3.943 1.00 75.94 213 ALA A CA 1
ATOM 1620 C C . ALA A 1 213 ? 0.899 14.087 3.767 1.00 75.94 213 ALA A C 1
ATOM 1622 O O . ALA A 1 213 ? 1.421 14.479 2.723 1.00 75.94 213 ALA A O 1
ATOM 1623 N N . GLY A 1 214 ? 0.722 14.915 4.805 1.00 76.50 214 GLY A N 1
ATOM 1624 C CA . GLY A 1 214 ? 1.133 16.321 4.782 1.00 76.50 214 GLY A CA 1
ATOM 1625 C C . GLY A 1 214 ? 2.655 16.507 4.771 1.00 76.50 214 GLY A C 1
ATOM 1626 O O . GLY A 1 214 ? 3.159 17.479 4.201 1.00 76.50 214 GLY A O 1
ATOM 1627 N N . TRP A 1 215 ? 3.400 15.583 5.381 1.00 81.44 215 TRP A N 1
ATOM 1628 C CA . TRP A 1 215 ? 4.856 15.540 5.302 1.00 81.44 215 TRP A CA 1
ATOM 1629 C C . TRP A 1 215 ? 5.324 15.137 3.905 1.00 81.44 215 TRP A C 1
ATOM 1631 O O . TRP A 1 215 ? 6.115 15.884 3.334 1.00 81.44 215 TRP A O 1
ATOM 1641 N N . LEU A 1 216 ? 4.780 14.062 3.321 1.00 78.94 216 LEU A N 1
ATOM 1642 C CA . LEU A 1 216 ? 5.096 13.658 1.945 1.00 78.94 216 LEU A CA 1
ATOM 1643 C C . LEU A 1 216 ? 4.757 14.758 0.943 1.00 78.94 216 LEU A C 1
ATOM 1645 O O . LEU A 1 216 ? 5.602 15.107 0.129 1.00 78.94 216 LEU A O 1
ATOM 1649 N N . SER A 1 217 ? 3.595 15.401 1.078 1.00 79.94 217 SER A N 1
ATOM 1650 C CA . SER A 1 217 ? 3.208 16.534 0.228 1.00 79.94 217 SER A CA 1
ATOM 1651 C C . SER A 1 217 ? 4.183 17.708 0.352 1.00 79.94 217 SER A C 1
ATOM 1653 O O . SER A 1 217 ? 4.508 18.366 -0.636 1.00 79.94 217 SER A O 1
ATOM 1655 N N . SER A 1 218 ? 4.675 17.984 1.566 1.00 83.25 218 SER A N 1
ATOM 1656 C CA . SER A 1 218 ? 5.701 19.007 1.789 1.00 83.25 218 SER A CA 1
ATOM 1657 C C . SER A 1 218 ? 7.029 18.595 1.164 1.00 83.25 218 SER A C 1
ATOM 1659 O O . SER A 1 218 ? 7.653 19.425 0.519 1.00 83.25 218 SER A O 1
ATOM 1661 N N . LEU A 1 219 ? 7.433 17.334 1.324 1.00 82.12 219 LEU A N 1
ATOM 1662 C CA . LEU A 1 219 ? 8.664 16.789 0.766 1.00 82.12 219 LEU A CA 1
ATOM 1663 C C . LEU A 1 219 ? 8.628 16.825 -0.766 1.00 82.12 219 LEU A C 1
ATOM 1665 O O . LEU A 1 219 ? 9.507 17.418 -1.375 1.00 82.12 219 LEU A O 1
ATOM 1669 N N . SER A 1 220 ? 7.568 16.306 -1.386 1.00 80.69 220 SER A N 1
ATOM 1670 C CA . SER A 1 220 ? 7.288 16.425 -2.823 1.00 80.69 220 SER A CA 1
ATOM 1671 C C . SER A 1 220 ? 7.348 17.883 -3.285 1.00 80.69 220 SER A C 1
ATOM 1673 O O . SER A 1 220 ? 7.981 18.198 -4.293 1.00 80.69 220 SER A O 1
ATOM 1675 N N . ARG A 1 221 ? 6.740 18.812 -2.534 1.00 81.44 221 ARG A N 1
ATOM 1676 C CA . ARG A 1 221 ? 6.775 20.242 -2.865 1.00 81.44 221 ARG A CA 1
ATOM 1677 C C . ARG A 1 221 ? 8.179 20.834 -2.763 1.00 81.44 221 ARG A C 1
ATOM 1679 O O . ARG A 1 221 ? 8.544 21.638 -3.616 1.00 81.44 221 ARG A O 1
ATOM 1686 N N . ASP A 1 222 ? 8.945 20.473 -1.748 1.00 79.75 222 ASP A N 1
ATOM 1687 C CA . ASP A 1 222 ? 10.303 20.981 -1.552 1.00 79.75 222 ASP A CA 1
ATOM 1688 C C . ASP A 1 222 ? 11.238 20.405 -2.634 1.00 79.75 222 ASP A C 1
ATOM 1690 O O . ASP A 1 222 ? 12.078 21.115 -3.186 1.00 79.75 222 ASP A O 1
ATOM 1694 N N . LEU A 1 223 ? 10.977 19.170 -3.070 1.00 76.19 223 LEU A N 1
ATOM 1695 C CA . LEU A 1 223 ? 11.637 18.534 -4.206 1.00 76.19 223 LEU A CA 1
ATOM 1696 C C . LEU A 1 223 ? 11.081 18.999 -5.571 1.00 76.19 223 LEU A C 1
ATOM 1698 O O . LEU A 1 223 ? 11.669 18.704 -6.610 1.00 76.19 223 LEU A O 1
ATOM 1702 N N . LYS A 1 224 ? 9.991 19.782 -5.618 1.00 71.69 224 LYS A N 1
ATOM 1703 C CA . LYS A 1 224 ? 9.231 20.133 -6.841 1.00 71.69 224 LYS A CA 1
ATOM 1704 C C . LYS A 1 224 ? 10.054 20.813 -7.922 1.00 71.69 224 LYS A C 1
ATOM 1706 O O . LYS A 1 224 ? 9.793 20.592 -9.104 1.00 71.69 224 LYS A O 1
ATOM 1711 N N . LEU A 1 225 ? 11.008 21.670 -7.555 1.00 65.62 225 LEU A N 1
ATOM 1712 C CA . LEU A 1 225 ? 11.879 22.324 -8.540 1.00 65.62 225 LEU A CA 1
ATOM 1713 C C . LEU A 1 225 ? 12.786 21.311 -9.244 1.00 65.62 225 LEU A C 1
ATOM 1715 O O . LEU A 1 225 ? 13.003 21.430 -10.449 1.00 65.62 225 LEU A O 1
ATOM 1719 N N . ALA A 1 226 ? 13.240 20.293 -8.518 1.00 64.19 226 ALA A N 1
ATOM 1720 C CA . ALA A 1 226 ? 14.047 19.219 -9.067 1.00 64.19 226 ALA A CA 1
ATOM 1721 C C . ALA A 1 226 ? 13.192 18.163 -9.792 1.00 64.19 226 ALA A C 1
ATOM 1723 O O . ALA A 1 226 ? 13.497 17.796 -10.926 1.00 64.19 226 ALA A O 1
ATOM 1724 N N . TYR A 1 227 ? 12.036 17.794 -9.231 1.00 66.25 227 TYR A N 1
ATOM 1725 C CA . TYR A 1 227 ? 11.058 16.891 -9.853 1.00 66.25 227 TYR A CA 1
ATOM 1726 C C . TYR A 1 227 ? 10.503 17.454 -11.163 1.00 66.25 227 TYR A C 1
ATOM 1728 O O . TYR A 1 227 ? 10.233 16.709 -12.095 1.00 66.25 227 TYR A O 1
ATOM 1736 N N . ARG A 1 228 ? 10.393 18.779 -11.322 1.00 67.56 228 ARG A N 1
ATOM 1737 C CA . ARG A 1 228 ? 10.034 19.375 -12.623 1.00 67.56 228 ARG A CA 1
ATOM 1738 C C . ARG A 1 228 ? 11.021 19.032 -13.746 1.00 67.56 228 ARG A C 1
ATOM 1740 O O . ARG A 1 228 ? 10.639 19.154 -14.907 1.00 67.56 228 ARG A O 1
ATOM 1747 N N . ARG A 1 229 ? 12.267 18.671 -13.418 1.00 69.19 229 ARG A N 1
ATOM 1748 C CA . ARG A 1 229 ? 13.335 18.362 -14.381 1.00 69.19 229 ARG A CA 1
ATOM 1749 C C . ARG A 1 229 ? 13.584 16.871 -14.584 1.00 69.19 229 ARG A C 1
ATOM 1751 O O . ARG A 1 229 ? 14.237 16.537 -15.564 1.00 69.19 229 ARG A O 1
ATOM 1758 N N . GLN A 1 230 ? 13.154 16.006 -13.670 1.00 70.31 230 GLN A N 1
ATOM 1759 C CA . GLN A 1 230 ? 13.459 14.567 -13.718 1.00 70.31 230 GLN A CA 1
ATOM 1760 C C . GLN A 1 230 ? 12.246 13.677 -13.406 1.00 70.31 230 GLN A C 1
ATOM 1762 O O . GLN A 1 230 ? 12.240 12.521 -13.799 1.00 70.31 230 GLN A O 1
ATOM 1767 N N . GLY A 1 231 ? 11.190 14.235 -12.810 1.00 80.12 231 GLY A N 1
ATOM 1768 C CA . GLY A 1 231 ? 10.089 13.484 -12.216 1.00 80.12 231 GLY A CA 1
ATOM 1769 C C . GLY A 1 231 ? 10.530 12.717 -10.963 1.00 80.12 231 GLY A C 1
ATOM 1770 O O . GLY A 1 231 ? 11.709 12.715 -10.605 1.00 80.12 231 GLY A O 1
ATOM 1771 N N . GLY A 1 232 ? 9.567 12.138 -10.252 1.00 86.19 232 GLY A N 1
ATOM 1772 C CA . GLY A 1 232 ? 9.846 11.242 -9.135 1.00 86.19 232 GLY A CA 1
ATOM 1773 C C . GLY A 1 232 ? 8.573 10.617 -8.567 1.00 86.19 232 GLY A C 1
ATOM 1774 O O . GLY A 1 232 ? 7.500 11.227 -8.555 1.00 86.19 232 GLY A O 1
ATOM 1775 N N . ALA A 1 233 ? 8.722 9.409 -8.049 1.00 89.38 233 ALA A N 1
ATOM 1776 C CA . ALA A 1 233 ? 7.755 8.732 -7.196 1.00 89.38 233 ALA A CA 1
ATOM 1777 C C . ALA A 1 233 ? 8.336 8.522 -5.793 1.00 89.38 233 ALA A C 1
ATOM 1779 O O . ALA A 1 233 ? 9.534 8.237 -5.640 1.00 89.38 233 ALA A O 1
ATOM 1780 N N . LEU A 1 234 ? 7.476 8.680 -4.783 1.00 92.75 234 LEU A N 1
ATOM 1781 C CA . LEU A 1 234 ? 7.813 8.504 -3.377 1.00 92.75 234 LEU A CA 1
ATOM 1782 C C . LEU A 1 234 ? 6.682 7.821 -2.603 1.00 92.75 234 LEU A C 1
ATOM 1784 O O . LEU A 1 234 ? 5.501 8.044 -2.862 1.00 92.75 234 LEU A O 1
ATOM 1788 N N . GLY A 1 235 ? 7.053 7.014 -1.617 1.00 92.31 235 GLY A N 1
ATOM 1789 C CA . GLY A 1 235 ? 6.132 6.327 -0.718 1.00 92.31 235 GLY A CA 1
ATOM 1790 C C . GLY A 1 235 ? 6.690 6.291 0.695 1.00 92.31 235 GLY A C 1
ATOM 1791 O O . GLY A 1 235 ? 7.904 6.331 0.873 1.00 92.31 235 GLY A O 1
ATOM 1792 N N . ALA A 1 236 ? 5.843 6.247 1.716 1.00 92.69 236 ALA A N 1
ATOM 1793 C CA . ALA A 1 236 ? 6.312 6.137 3.089 1.00 92.69 236 ALA A CA 1
ATOM 1794 C C . ALA A 1 236 ? 5.379 5.344 3.997 1.00 92.69 236 ALA A C 1
ATOM 1796 O O . ALA A 1 236 ? 4.155 5.403 3.878 1.00 92.69 236 ALA A O 1
ATOM 1797 N N . VAL A 1 237 ? 5.999 4.679 4.969 1.00 90.12 237 VAL A N 1
ATOM 1798 C CA . VAL A 1 237 ? 5.358 3.990 6.091 1.00 90.12 237 VAL A CA 1
ATOM 1799 C C . VAL A 1 237 ? 5.907 4.594 7.377 1.00 90.12 237 VAL A C 1
ATOM 1801 O O . VAL A 1 237 ? 7.116 4.697 7.549 1.00 90.12 237 VAL A O 1
ATOM 1804 N N . SER A 1 238 ? 5.047 5.010 8.295 1.00 88.75 238 SER A N 1
ATOM 1805 C CA . SER A 1 238 ? 5.439 5.627 9.562 1.00 88.75 238 SER A CA 1
ATOM 1806 C C . SER A 1 238 ? 4.783 4.901 10.724 1.00 88.75 238 SER A C 1
ATOM 1808 O O . SER A 1 238 ? 3.584 4.616 10.688 1.00 88.75 238 SER A O 1
ATOM 1810 N N . GLY A 1 239 ? 5.571 4.602 11.755 1.00 83.19 239 GLY A N 1
ATOM 1811 C CA . GLY A 1 239 ? 5.035 4.104 13.016 1.00 83.19 239 GLY A CA 1
ATOM 1812 C C . GLY A 1 239 ? 4.153 5.146 13.700 1.00 83.19 239 GLY A C 1
ATOM 1813 O O . GLY A 1 239 ? 4.189 6.332 13.364 1.00 83.19 239 GLY A O 1
ATOM 1814 N N . VAL A 1 240 ? 3.378 4.712 14.699 1.00 77.12 240 VAL A N 1
ATOM 1815 C CA . VAL A 1 240 ? 2.608 5.631 15.549 1.00 77.12 240 VAL A CA 1
ATOM 1816 C C . VAL A 1 240 ? 3.535 6.725 16.066 1.00 77.12 240 VAL A C 1
ATOM 1818 O O . VAL A 1 240 ? 4.556 6.442 16.705 1.00 77.12 240 VAL A O 1
ATOM 1821 N N . LYS A 1 241 ? 3.170 7.979 15.793 1.00 70.00 241 LYS A N 1
ATOM 1822 C CA . LYS A 1 241 ? 3.867 9.120 16.374 1.00 70.00 241 LYS A CA 1
ATOM 1823 C C . LYS A 1 241 ? 3.578 9.169 17.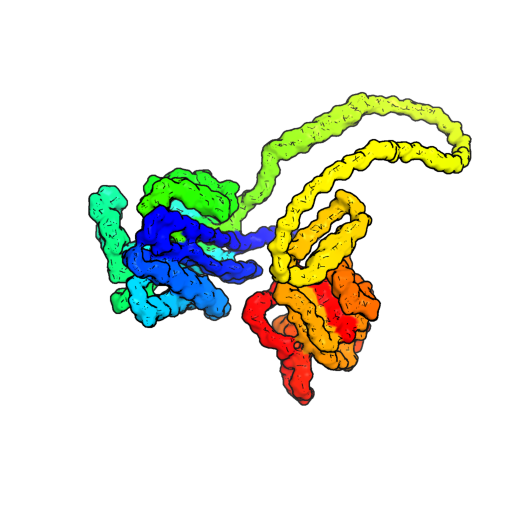866 1.00 70.00 241 LYS A C 1
ATOM 1825 O O . LYS A 1 241 ? 2.417 9.062 18.264 1.00 70.00 241 LYS A O 1
ATOM 1830 N N . SER A 1 242 ? 4.614 9.330 18.685 1.00 59.28 242 SER A N 1
ATOM 1831 C CA . SER A 1 242 ? 4.503 9.447 20.139 1.00 59.28 242 SER A CA 1
ATOM 1832 C C . SER A 1 242 ? 3.717 10.705 20.480 1.00 59.28 242 SER A C 1
ATOM 1834 O O . SER A 1 242 ? 4.289 11.777 20.624 1.00 59.28 242 SER A O 1
ATOM 1836 N N . GLY A 1 243 ? 2.393 10.587 20.537 1.00 50.72 243 GLY A N 1
ATOM 1837 C CA . GLY A 1 243 ? 1.491 11.666 20.885 1.00 50.72 243 GLY A CA 1
ATOM 1838 C C . GLY A 1 243 ? 1.790 12.985 20.167 1.00 50.72 243 GLY A C 1
ATOM 1839 O O . GLY A 1 243 ? 2.311 13.919 20.772 1.00 50.72 243 GLY A O 1
ATOM 1840 N N . SER A 1 244 ? 1.167 13.185 19.005 1.00 44.28 244 SER A N 1
ATOM 1841 C CA . SER A 1 244 ? 0.348 14.395 18.889 1.00 44.28 244 SER A CA 1
ATOM 1842 C C . SER A 1 244 ? -0.848 14.253 19.842 1.00 44.28 244 SER A C 1
ATOM 1844 O O . SER A 1 244 ? -1.997 14.319 19.415 1.00 44.28 244 SER A O 1
ATOM 1846 N N . GLY A 1 245 ? -0.596 14.011 21.138 1.00 43.25 245 GLY A N 1
ATOM 1847 C CA . GLY A 1 245 ? -1.554 14.379 22.160 1.00 43.25 245 GLY A CA 1
ATOM 1848 C C . GLY A 1 245 ? -1.810 15.826 21.834 1.00 43.25 245 GLY A C 1
ATOM 1849 O O . GLY A 1 245 ? -0.841 16.579 21.713 1.00 43.25 245 GLY A O 1
ATOM 1850 N N . THR A 1 246 ? -3.053 16.129 21.469 1.00 43.06 246 THR A N 1
ATOM 1851 C CA . THR A 1 246 ? -3.490 17.450 21.050 1.00 43.06 246 THR A CA 1
ATOM 1852 C C . THR A 1 246 ? -2.835 18.427 22.004 1.00 43.06 246 THR A C 1
ATOM 1854 O O . THR A 1 246 ? -3.264 18.557 23.151 1.00 43.06 246 THR A O 1
ATOM 1857 N N . SER A 1 247 ? -1.726 19.044 21.586 1.00 41.91 247 SER A N 1
ATOM 1858 C CA . SER A 1 247 ? -1.213 20.180 22.312 1.00 41.91 247 SER A CA 1
ATOM 1859 C C . SER A 1 247 ? -2.297 21.177 22.007 1.00 41.91 247 SER A C 1
ATOM 1861 O O . SER A 1 247 ? -2.384 21.682 20.889 1.00 41.91 247 SER A O 1
ATOM 1863 N N . VAL A 1 248 ? -3.245 21.272 22.942 1.00 44.62 248 VAL A N 1
ATOM 1864 C CA . VAL A 1 248 ? -4.326 22.238 22.916 1.00 44.62 248 VAL A CA 1
ATOM 1865 C C . VAL A 1 248 ? -3.616 23.521 22.528 1.00 44.62 248 VAL A C 1
ATOM 1867 O O . VAL A 1 248 ? -2.708 23.921 23.269 1.00 44.62 248 VAL A O 1
ATOM 1870 N N . PRO A 1 249 ? -3.866 24.061 21.319 1.00 51.06 249 PRO A N 1
ATOM 1871 C CA . PRO A 1 249 ? -3.040 25.136 20.814 1.00 51.06 249 PRO A CA 1
ATOM 1872 C C . PRO A 1 249 ? -3.022 26.204 21.898 1.00 51.06 249 PRO A C 1
ATOM 1874 O O . PRO A 1 249 ? -4.049 26.453 22.518 1.00 51.06 249 PRO A O 1
ATOM 1877 N N . TRP A 1 250 ? -1.870 26.808 22.189 1.00 54.69 250 TRP A N 1
ATOM 1878 C CA . TRP A 1 250 ? -1.756 27.813 23.260 1.00 54.69 250 TRP A CA 1
ATOM 1879 C C . TRP A 1 250 ? -2.874 28.880 23.177 1.00 54.69 250 TRP A C 1
ATOM 1881 O O . TRP A 1 250 ? -3.325 29.418 24.183 1.00 54.69 250 TRP A O 1
ATOM 1891 N N . LYS A 1 251 ? -3.400 29.115 21.966 1.00 56.84 251 LYS A N 1
ATOM 1892 C CA . LYS A 1 251 ? -4.586 29.936 21.694 1.00 56.84 251 LYS A CA 1
ATOM 1893 C C . LYS A 1 251 ? -5.877 29.478 22.403 1.00 56.84 251 LYS A C 1
ATOM 1895 O O . LYS A 1 251 ? -6.652 30.328 22.833 1.00 56.84 251 LYS A O 1
ATOM 1900 N N . SER A 1 252 ? -6.123 28.183 22.584 1.00 60.03 252 SER A N 1
ATOM 1901 C CA . SER A 1 252 ? -7.265 27.699 23.370 1.00 60.03 252 SER A CA 1
ATOM 1902 C C . SER A 1 252 ? -7.043 27.892 24.870 1.00 60.03 252 SER A C 1
ATOM 1904 O O . SER A 1 252 ? -7.999 28.179 25.580 1.00 60.03 252 SER A O 1
ATOM 1906 N N . TRP A 1 253 ? -5.795 27.847 25.356 1.00 69.25 253 TRP A N 1
ATOM 1907 C CA . TRP A 1 253 ? -5.487 28.223 26.744 1.00 69.25 253 TRP A CA 1
ATOM 1908 C C . TRP A 1 253 ? -5.745 29.709 27.007 1.00 69.25 253 TRP A C 1
ATOM 1910 O O . TRP A 1 253 ? -6.251 30.047 28.072 1.00 69.25 253 TRP A O 1
ATOM 1920 N N . SER A 1 254 ? -5.494 30.597 26.036 1.00 70.31 254 SER A N 1
ATOM 1921 C CA . SER A 1 254 ? -5.894 32.006 26.174 1.00 70.31 254 SER A CA 1
ATOM 1922 C C . SER A 1 254 ? -7.413 32.202 26.198 1.00 70.31 254 SER A C 1
ATOM 1924 O O . SER A 1 254 ? -7.884 33.078 26.915 1.00 70.31 254 SER A O 1
ATOM 1926 N N . LEU A 1 255 ? -8.187 31.376 25.482 1.00 75.81 255 LEU A N 1
ATOM 1927 C CA . LEU A 1 255 ? -9.652 31.427 25.525 1.00 75.81 255 LEU A CA 1
ATOM 1928 C C . LEU A 1 255 ? -10.185 30.927 26.878 1.00 75.81 255 LEU A C 1
ATOM 1930 O O . LEU A 1 255 ? -11.009 31.591 27.496 1.00 75.81 255 LEU A O 1
ATOM 1934 N N . VAL A 1 256 ? -9.661 29.803 27.377 1.00 79.44 256 VAL A N 1
ATOM 1935 C CA . VAL A 1 256 ? -10.021 29.258 28.697 1.00 79.44 256 VAL A CA 1
ATOM 1936 C C . VAL A 1 256 ? -9.638 30.233 29.813 1.00 79.44 256 VAL A C 1
ATOM 1938 O O . VAL A 1 256 ? -10.445 30.488 30.703 1.00 79.44 256 VAL A O 1
ATOM 1941 N N . ALA A 1 257 ? -8.453 30.847 29.746 1.00 86.12 257 ALA A N 1
ATOM 1942 C CA . ALA A 1 257 ? -8.040 31.875 30.700 1.00 86.12 257 ALA A CA 1
ATOM 1943 C C . ALA A 1 257 ? -8.937 33.125 30.642 1.00 86.12 257 ALA A C 1
ATOM 1945 O O . ALA A 1 257 ? -9.270 33.678 31.689 1.00 86.12 257 ALA A O 1
ATOM 1946 N N . ALA A 1 258 ? -9.373 33.549 29.450 1.00 85.06 258 ALA A N 1
ATOM 1947 C CA . ALA A 1 258 ? -10.298 34.671 29.292 1.00 85.06 258 ALA A CA 1
ATOM 1948 C C . ALA A 1 258 ? -11.691 34.360 29.865 1.00 85.06 258 ALA A C 1
ATOM 1950 O O . ALA A 1 258 ? -12.255 35.193 30.570 1.00 85.06 258 ALA A O 1
ATOM 1951 N N . VAL A 1 259 ? -12.220 33.155 29.629 1.00 86.56 259 VAL A N 1
ATOM 1952 C CA . VAL A 1 259 ? -13.511 32.710 30.181 1.00 86.56 259 VAL A CA 1
ATOM 1953 C C . VAL A 1 259 ? -13.447 32.599 31.704 1.00 86.56 259 VAL A C 1
ATOM 1955 O O . VAL A 1 259 ? -14.333 33.101 32.388 1.00 86.56 259 VAL A O 1
ATOM 1958 N N . LEU A 1 260 ? -12.377 32.022 32.259 1.00 89.50 260 LEU A N 1
ATOM 1959 C CA . LEU A 1 260 ? -12.175 31.962 33.711 1.00 89.50 260 LEU A CA 1
ATOM 1960 C C . LEU A 1 260 ? -12.006 33.358 34.328 1.00 89.50 260 LEU A C 1
ATOM 1962 O O . LEU A 1 260 ? -12.536 33.616 35.406 1.00 89.50 260 LEU A O 1
ATOM 1966 N N . GLY A 1 261 ? -11.325 34.273 33.632 1.00 90.81 261 GLY A N 1
ATOM 1967 C CA . GLY A 1 261 ? -11.234 35.679 34.027 1.00 90.81 261 GLY A CA 1
ATOM 1968 C C . GLY A 1 261 ? -12.596 36.379 34.033 1.00 90.81 261 GLY A C 1
ATOM 1969 O O . GLY A 1 261 ? -12.898 37.110 34.973 1.00 90.81 261 GLY A O 1
ATOM 1970 N N . LEU A 1 262 ? -13.444 36.110 33.034 1.00 84.50 262 LEU A N 1
ATOM 1971 C CA . LEU A 1 262 ? -14.800 36.656 32.941 1.00 84.50 262 LEU A CA 1
ATOM 1972 C C . LEU A 1 262 ? -15.713 36.108 34.048 1.00 84.50 262 LEU A C 1
ATOM 1974 O O . LEU A 1 262 ? -16.435 36.873 34.678 1.00 84.50 262 LEU A O 1
ATOM 1978 N N . ILE A 1 263 ? -15.646 34.803 34.329 1.00 85.00 263 ILE A N 1
ATOM 1979 C CA . ILE A 1 263 ? -16.390 34.169 35.428 1.00 85.00 263 ILE A CA 1
ATOM 1980 C C . ILE A 1 263 ? -15.936 34.744 36.772 1.00 85.00 263 ILE A C 1
ATOM 1982 O O . ILE A 1 263 ? -16.774 35.120 37.586 1.00 85.00 263 ILE A O 1
ATOM 1986 N N . GLY A 1 264 ? -14.624 34.880 36.990 1.00 86.81 264 GLY A N 1
ATOM 1987 C CA . GLY A 1 264 ? -14.088 35.541 38.178 1.00 86.81 264 GLY A CA 1
ATOM 1988 C C . GLY A 1 264 ? -14.614 36.971 38.312 1.00 86.81 264 GLY A C 1
ATOM 1989 O O . GLY A 1 264 ? -15.121 37.344 39.365 1.00 86.81 264 GLY A O 1
ATOM 1990 N N . PHE A 1 265 ? -14.584 37.752 37.231 1.00 84.88 265 PHE A N 1
ATOM 1991 C CA . PHE A 1 265 ? -15.133 39.105 37.228 1.00 84.88 265 PHE A CA 1
ATOM 1992 C C . PHE A 1 265 ? -16.630 39.125 37.567 1.00 84.88 265 PHE A C 1
ATOM 1994 O O . PHE A 1 265 ? -17.033 39.909 38.414 1.00 84.88 265 PHE A O 1
ATOM 2001 N N . LEU A 1 266 ? -17.447 38.239 36.992 1.00 77.56 266 LEU A N 1
ATOM 2002 C CA . LEU A 1 266 ? -18.887 38.171 37.271 1.00 77.56 266 LEU A CA 1
ATOM 2003 C C . LEU A 1 266 ? -19.199 37.769 38.721 1.00 77.56 266 LEU A C 1
ATOM 2005 O O . LEU A 1 266 ? -20.145 38.292 39.308 1.00 77.56 266 LEU A O 1
ATOM 2009 N N . VAL A 1 267 ? -18.394 36.884 39.312 1.00 79.38 267 VAL A N 1
ATOM 2010 C CA . VAL A 1 267 ? -18.543 36.462 40.714 1.00 79.38 267 VAL A CA 1
ATOM 2011 C C . VAL A 1 267 ? -18.116 37.569 41.683 1.00 79.38 267 VAL A C 1
ATOM 2013 O O . VAL A 1 267 ? -18.763 37.758 42.709 1.00 79.38 267 VAL A O 1
ATOM 2016 N N . PHE A 1 268 ? -17.064 38.329 41.367 1.00 76.94 268 PHE A N 1
ATOM 2017 C CA . PHE A 1 268 ? -16.566 39.399 42.242 1.00 76.94 268 PHE A CA 1
ATOM 2018 C C . PHE A 1 268 ? -17.233 40.766 42.009 1.00 76.94 268 PHE A C 1
ATOM 2020 O O . PHE A 1 268 ? -17.219 41.600 42.913 1.00 76.94 268 PHE A O 1
ATOM 2027 N N . ALA A 1 269 ? -17.831 41.011 40.839 1.00 74.56 269 ALA A N 1
ATOM 2028 C CA . ALA A 1 269 ? -18.493 42.276 40.505 1.00 74.56 269 ALA A CA 1
ATOM 2029 C C . ALA A 1 269 ? -19.966 42.344 40.942 1.00 74.56 269 ALA A C 1
ATOM 2031 O O . ALA A 1 269 ? -20.535 43.434 40.950 1.00 74.56 269 ALA A O 1
ATOM 2032 N N . ASN A 1 270 ? -20.575 41.223 41.341 1.00 53.00 270 ASN A N 1
ATOM 2033 C CA . ASN A 1 270 ? -21.902 41.201 41.956 1.00 53.00 270 ASN A CA 1
ATOM 2034 C C . ASN A 1 270 ? -21.778 40.962 43.468 1.00 53.00 270 ASN A C 1
ATOM 2036 O O . ASN A 1 270 ? -21.812 39.810 43.911 1.00 53.00 270 ASN A O 1
ATOM 2040 N N . PRO A 1 271 ? -21.652 42.015 44.298 1.00 55.97 271 PRO A N 1
ATOM 2041 C CA . PRO A 1 271 ? -21.793 41.853 45.733 1.00 55.97 271 PRO A CA 1
ATOM 2042 C C . PRO A 1 271 ? -23.243 41.453 46.014 1.00 55.97 271 PRO A C 1
ATOM 2044 O O . PRO A 1 271 ? -24.158 42.276 45.957 1.00 55.97 271 PRO A O 1
ATOM 2047 N N . PHE A 1 272 ? -23.453 40.168 46.297 1.00 47.91 272 PHE A N 1
ATOM 2048 C CA . PHE A 1 272 ? -24.698 39.661 46.858 1.00 47.91 272 PHE A CA 1
ATOM 2049 C C . PHE A 1 272 ? -25.015 40.470 48.119 1.00 47.91 272 PHE A C 1
ATOM 2051 O O . PHE A 1 272 ? -24.415 40.269 49.174 1.00 47.91 272 PHE A O 1
ATOM 2058 N N . SER A 1 273 ? -25.950 41.413 48.004 1.00 47.38 273 SER A N 1
ATOM 2059 C CA . SER A 1 273 ? -26.570 42.030 49.170 1.00 47.38 273 SER A CA 1
ATOM 2060 C C . SER A 1 273 ? -27.488 40.983 49.796 1.00 47.38 273 SER A C 1
ATOM 2062 O O . SER A 1 273 ? -28.394 40.501 49.108 1.00 47.38 273 SER A O 1
ATOM 2064 N N . PRO A 1 274 ? -27.281 40.591 51.063 1.00 45.09 274 PRO A N 1
ATOM 2065 C CA . PRO A 1 274 ? -28.184 39.667 51.723 1.00 45.09 274 PRO A CA 1
ATOM 2066 C C . PRO A 1 274 ? -29.513 40.393 51.946 1.00 45.09 274 PRO A C 1
ATOM 2068 O O . PRO A 1 274 ? -29.608 41.308 52.762 1.00 45.09 274 PRO A O 1
ATOM 2071 N N . ARG A 1 275 ? -30.537 40.026 51.172 1.00 41.00 275 ARG A N 1
ATOM 2072 C CA . ARG A 1 275 ? -31.884 40.575 51.318 1.00 41.00 275 ARG A CA 1
ATOM 2073 C C . ARG A 1 275 ? -32.605 39.796 52.417 1.00 41.00 275 ARG A C 1
ATOM 2075 O O . ARG A 1 275 ? -32.922 38.622 52.255 1.00 41.00 275 ARG A O 1
ATOM 2082 N N . THR A 1 276 ? -32.799 40.461 53.551 1.00 46.31 276 THR A N 1
ATOM 2083 C CA . THR A 1 276 ? -33.708 40.062 54.630 1.00 46.31 276 THR A CA 1
ATOM 2084 C C . THR A 1 276 ? -35.139 39.965 54.097 1.00 46.31 276 THR A C 1
ATOM 2086 O O . THR A 1 276 ? -35.524 40.754 53.235 1.00 46.31 276 THR A O 1
ATOM 2089 N N . GLY A 1 277 ? -35.863 38.944 54.560 1.00 42.97 277 GLY A N 1
ATOM 2090 C CA . GLY A 1 277 ? -37.062 38.417 53.912 1.00 42.97 277 GLY A CA 1
ATOM 2091 C C . GLY A 1 277 ? -38.355 39.201 54.095 1.00 42.97 277 GLY A C 1
ATOM 2092 O O . GLY A 1 277 ? -38.373 40.246 54.728 1.00 42.97 277 GLY A O 1
ATOM 2093 N N . GLU A 1 278 ? -39.420 38.624 53.541 1.00 38.31 278 GLU A N 1
ATOM 2094 C CA . GLU A 1 278 ? -40.795 38.634 54.047 1.00 38.31 278 GLU A CA 1
ATOM 2095 C C . GLU A 1 278 ? -41.625 37.626 53.233 1.00 38.31 278 GLU A C 1
ATOM 2097 O O . GLU A 1 278 ? -41.363 37.393 52.050 1.00 38.31 278 GLU A O 1
ATOM 2102 N N . GLU A 1 279 ? -42.560 36.963 53.915 1.00 45.84 279 GLU A N 1
ATOM 2103 C CA . GLU A 1 279 ? -43.568 36.068 53.348 1.00 45.84 279 GLU A CA 1
ATOM 2104 C C . GLU A 1 279 ? -44.584 36.861 52.520 1.00 45.84 279 GLU A C 1
ATOM 2106 O O . GLU A 1 279 ? -45.151 37.822 53.027 1.00 45.84 279 GLU A O 1
ATOM 2111 N N . GLU A 1 280 ? -44.937 36.386 51.322 1.00 33.28 280 GLU A N 1
ATOM 2112 C CA . GLU A 1 280 ? -46.289 36.605 50.802 1.00 33.28 280 GLU A CA 1
ATOM 2113 C C . GLU A 1 280 ? -46.692 35.499 49.814 1.00 33.28 280 GLU A C 1
ATOM 2115 O O . GLU A 1 280 ? -46.008 35.212 48.832 1.00 33.28 280 GLU A O 1
ATOM 2120 N N . LYS A 1 281 ? -47.816 34.841 50.119 1.00 40.97 281 LYS A N 1
ATOM 2121 C CA . LYS A 1 281 ? -48.578 33.990 49.196 1.00 40.97 281 LYS A CA 1
ATOM 2122 C C . LYS A 1 281 ? -49.298 34.880 48.187 1.00 40.97 281 LYS A C 1
ATOM 2124 O O . LYS A 1 281 ? -49.916 35.849 48.607 1.00 40.97 281 LYS A O 1
ATOM 2129 N N . THR A 1 282 ? -49.387 34.463 46.926 1.00 32.12 282 THR A N 1
ATOM 2130 C CA . THR A 1 282 ? -50.597 34.658 46.101 1.00 32.12 282 THR A CA 1
ATOM 2131 C C . THR A 1 282 ? -50.587 33.766 44.858 1.00 32.12 282 THR A C 1
ATOM 2133 O O . THR A 1 282 ? -49.541 33.431 44.310 1.00 32.12 282 THR A O 1
ATOM 2136 N N . ASP A 1 283 ? -51.798 33.347 44.500 1.00 29.86 283 ASP A N 1
ATOM 2137 C CA . ASP A 1 283 ? -52.217 32.445 43.428 1.00 29.86 283 ASP A CA 1
ATOM 2138 C C . ASP A 1 283 ? -52.183 33.062 42.005 1.00 29.86 283 ASP A C 1
ATOM 2140 O O . ASP A 1 283 ? -52.059 34.272 41.841 1.00 29.86 283 ASP A O 1
ATOM 2144 N N . LEU A 1 284 ? -52.490 32.191 41.024 1.00 30.39 284 LEU A N 1
ATOM 2145 C CA . LEU A 1 284 ? -53.170 32.416 39.725 1.00 30.39 284 LEU A CA 1
ATOM 2146 C C . LEU A 1 284 ? -52.348 32.617 38.424 1.00 30.39 284 LEU A C 1
ATOM 2148 O O . LEU A 1 284 ? -51.850 33.689 38.120 1.00 30.39 284 LEU A O 1
ATOM 2152 N N . PHE A 1 285 ? -52.380 31.550 37.606 1.00 29.22 285 PHE A N 1
ATOM 2153 C CA . PHE A 1 285 ? -52.873 31.458 36.212 1.00 29.22 285 PHE A CA 1
ATOM 2154 C C . PHE A 1 285 ? -52.402 32.419 35.081 1.00 29.22 285 PHE A C 1
ATOM 2156 O O . PHE A 1 285 ? -52.859 33.551 35.001 1.00 29.22 285 PHE A O 1
ATOM 2163 N N . TYR A 1 286 ? -51.731 31.791 34.086 1.00 30.12 286 TYR A N 1
ATOM 2164 C CA . TYR A 1 286 ? -51.892 31.878 32.602 1.00 30.12 286 TYR A CA 1
ATOM 2165 C C . TYR A 1 286 ? -51.561 33.205 31.844 1.00 30.12 286 TYR A C 1
ATOM 2167 O O . TYR A 1 286 ? -51.319 34.222 32.480 1.00 30.12 286 TYR A O 1
ATOM 2175 N N . PRO A 1 287 ? -51.506 33.220 30.485 1.00 44.91 287 PRO A N 1
ATOM 2176 C CA . PRO A 1 287 ? -50.378 32.871 29.601 1.00 44.91 287 PRO A CA 1
ATOM 2177 C C . PRO A 1 287 ? -49.982 34.040 28.655 1.00 44.91 287 PRO A C 1
ATOM 2179 O O . PRO A 1 287 ? -50.507 35.142 28.757 1.00 44.91 287 PRO A O 1
ATOM 2182 N N . ASP A 1 288 ? -49.116 33.732 27.684 1.00 27.38 288 ASP A N 1
ATOM 2183 C CA . ASP A 1 288 ? -48.897 34.427 26.405 1.00 27.38 288 ASP A CA 1
ATOM 2184 C C . ASP A 1 288 ? -48.194 35.788 26.410 1.00 27.38 288 ASP A C 1
ATOM 2186 O O . ASP A 1 288 ? -48.693 36.799 26.895 1.00 27.38 288 ASP A O 1
ATOM 2190 N N . SER A 1 289 ? -47.047 35.830 25.727 1.00 27.61 289 SER A N 1
ATOM 2191 C CA . SER A 1 289 ? -46.839 36.608 24.491 1.00 27.61 289 SER A CA 1
ATOM 2192 C C . SER A 1 289 ? -45.345 36.850 24.274 1.00 27.61 289 SER A C 1
ATOM 2194 O O . SER A 1 289 ? -44.707 37.600 25.007 1.00 27.61 289 SER A O 1
ATOM 2196 N N . VAL A 1 290 ? -44.775 36.241 23.233 1.00 28.03 290 VAL A N 1
ATOM 2197 C CA . VAL A 1 290 ? -43.589 36.805 22.582 1.00 28.03 290 VAL A CA 1
ATOM 2198 C C . VAL A 1 290 ? -43.852 36.850 21.087 1.00 28.03 290 VAL A C 1
ATOM 2200 O O . VAL A 1 290 ? -44.056 35.837 20.424 1.00 28.03 290 VAL A O 1
ATOM 2203 N N . GLU A 1 291 ? -43.894 38.088 20.617 1.00 25.64 291 GLU A N 1
ATOM 2204 C CA . GLU A 1 291 ? -43.884 38.529 19.235 1.00 25.64 291 GLU A CA 1
ATOM 2205 C C . GLU A 1 291 ? -42.671 37.974 18.480 1.00 25.64 291 GLU A C 1
ATOM 2207 O O . GLU A 1 291 ? -41.542 38.087 18.957 1.00 25.64 291 GLU A O 1
ATOM 2212 N N . GLN A 1 292 ? -42.864 37.537 17.233 1.00 27.56 292 GLN A N 1
ATOM 2213 C CA . GLN A 1 292 ? -41.870 37.841 16.206 1.00 27.56 292 GLN A CA 1
ATOM 2214 C C . GLN A 1 292 ? -42.485 37.946 14.802 1.00 27.56 292 GLN A C 1
ATOM 2216 O O . GLN A 1 292 ? -42.836 36.970 14.154 1.00 27.56 292 GLN A O 1
ATOM 2221 N N . ILE A 1 293 ? -42.673 39.210 14.417 1.00 27.50 293 ILE A N 1
ATOM 2222 C CA . ILE A 1 293 ? -42.384 39.869 13.133 1.00 27.50 293 ILE A CA 1
ATOM 2223 C C . ILE A 1 293 ? -42.420 38.994 11.867 1.00 27.50 293 ILE A C 1
ATOM 2225 O O . ILE A 1 293 ? -41.572 38.144 11.617 1.00 27.50 293 ILE A O 1
ATOM 2229 N N . VAL A 1 294 ? -43.366 39.361 11.005 1.00 22.34 294 VAL A N 1
ATOM 2230 C CA . VAL A 1 294 ? -43.585 38.872 9.645 1.00 22.34 294 VAL A CA 1
ATOM 2231 C C . VAL A 1 294 ? -42.929 39.815 8.613 1.00 22.34 294 VAL A C 1
ATOM 2233 O O . VAL A 1 294 ? -43.082 41.031 8.717 1.00 22.34 294 VAL A O 1
ATOM 2236 N N . GLN A 1 295 ? -42.340 39.192 7.575 1.00 23.41 295 GLN A N 1
ATOM 2237 C CA . GLN A 1 295 ? -42.110 39.629 6.172 1.00 23.41 295 GLN A CA 1
ATOM 2238 C C . GLN A 1 295 ? -40.868 40.470 5.776 1.00 23.41 295 GLN A C 1
ATOM 2240 O O . GLN A 1 295 ? -40.352 41.214 6.607 1.00 23.41 295 GLN A O 1
ATOM 2245 N N . PRO A 1 296 ? -40.440 40.457 4.478 1.00 30.55 296 PRO A N 1
ATOM 2246 C CA . PRO A 1 296 ? -40.963 39.697 3.326 1.00 30.55 296 PRO A CA 1
ATOM 2247 C C . PRO A 1 296 ? -39.935 38.981 2.416 1.00 30.55 296 PRO A C 1
ATOM 2249 O O . PRO A 1 296 ? -38.732 39.222 2.415 1.00 30.55 296 PRO A O 1
ATOM 2252 N N . ILE A 1 297 ? -40.540 38.137 1.582 1.00 26.80 297 ILE A N 1
ATOM 2253 C CA . ILE A 1 297 ? -40.082 37.454 0.370 1.00 26.80 297 ILE A CA 1
ATOM 2254 C C . ILE A 1 297 ? -39.457 38.428 -0.647 1.00 26.80 297 ILE A C 1
ATOM 2256 O O . ILE A 1 297 ? -40.051 39.458 -0.967 1.00 26.80 297 ILE A O 1
ATOM 2260 N N . MET A 1 298 ? -38.326 38.034 -1.237 1.00 26.23 298 MET A N 1
ATOM 2261 C CA . MET A 1 298 ? -37.989 38.384 -2.619 1.00 26.23 298 MET A CA 1
ATOM 2262 C C . MET A 1 298 ? -37.710 37.098 -3.393 1.00 26.23 298 MET A C 1
ATOM 2264 O O . MET A 1 298 ? -36.746 36.386 -3.119 1.00 26.23 298 MET A O 1
ATOM 2268 N N . GLU A 1 299 ? -38.593 36.819 -4.348 1.00 32.62 299 GLU A N 1
ATOM 2269 C CA . GLU A 1 299 ? -38.313 35.967 -5.495 1.00 32.62 299 GLU A CA 1
ATOM 2270 C C . GLU A 1 299 ? -37.261 36.660 -6.364 1.00 32.62 299 GLU A C 1
ATOM 2272 O O . GLU A 1 299 ? -37.393 37.847 -6.662 1.00 32.62 299 GLU A O 1
ATOM 2277 N N . ASP A 1 300 ? -36.265 35.910 -6.831 1.00 27.89 300 ASP A N 1
ATOM 2278 C CA . ASP A 1 300 ? -35.808 36.122 -8.198 1.00 27.89 300 ASP A CA 1
ATOM 2279 C C . ASP A 1 300 ? -35.383 34.794 -8.826 1.00 27.89 300 ASP A C 1
ATOM 2281 O O . ASP A 1 300 ? -34.428 34.123 -8.428 1.00 27.89 300 ASP A O 1
ATOM 2285 N N . THR A 1 301 ? -36.178 34.401 -9.810 1.00 31.92 301 THR A N 1
ATOM 2286 C CA . THR A 1 301 ? -35.974 33.284 -10.719 1.00 31.92 301 THR A CA 1
ATOM 2287 C C . THR A 1 301 ? -34.809 33.563 -11.659 1.00 31.92 301 THR A C 1
ATOM 2289 O O . THR A 1 301 ? -34.838 34.524 -12.423 1.00 31.92 301 THR A O 1
ATOM 2292 N N . SER A 1 302 ? -33.848 32.646 -11.742 1.00 30.33 302 SER A N 1
ATOM 2293 C CA . SER A 1 302 ? -33.148 32.416 -13.008 1.00 30.33 302 SER A CA 1
ATOM 2294 C C . SER A 1 302 ? -32.845 30.933 -13.194 1.00 30.33 302 SER A C 1
ATOM 2296 O O . SER A 1 302 ? -32.110 30.298 -12.446 1.00 30.33 302 SER A O 1
ATOM 2298 N N . GLN A 1 303 ? -33.510 30.394 -14.212 1.00 30.44 303 GLN A N 1
ATOM 2299 C CA . GLN A 1 303 ? -33.356 29.056 -14.752 1.00 30.44 303 GLN A CA 1
ATOM 2300 C C . GLN A 1 303 ? -31.961 28.889 -15.360 1.00 30.44 303 GLN A C 1
ATOM 2302 O O . GLN A 1 303 ? -31.517 29.726 -16.145 1.00 30.44 303 GLN A O 1
ATOM 2307 N N . LEU A 1 304 ? -31.328 27.749 -15.100 1.00 26.62 304 LEU A N 1
ATOM 2308 C CA . LEU A 1 304 ? -30.349 27.176 -16.013 1.00 26.62 304 LEU A CA 1
ATOM 2309 C C . LEU A 1 304 ? -30.539 25.663 -16.012 1.00 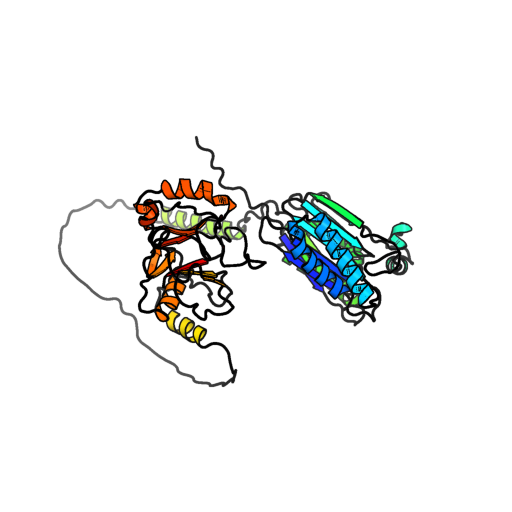26.62 304 LEU A C 1
ATOM 2311 O O . LEU A 1 304 ? -30.184 24.962 -15.070 1.00 26.62 304 LEU A O 1
ATOM 2315 N N . ALA A 1 305 ? -31.179 25.199 -17.082 1.00 28.94 305 ALA A N 1
ATOM 2316 C CA . ALA A 1 305 ? -31.282 23.799 -17.426 1.00 28.94 305 ALA A CA 1
ATOM 2317 C C . ALA A 1 305 ? -29.879 23.240 -17.688 1.00 28.94 305 ALA A C 1
ATOM 2319 O O . ALA A 1 305 ? -29.138 23.775 -18.516 1.00 28.94 305 ALA A O 1
ATOM 2320 N N . VAL A 1 306 ? -29.543 22.146 -17.013 1.00 29.03 306 VAL A N 1
ATOM 2321 C CA . VAL A 1 306 ? -28.517 21.214 -17.470 1.00 29.03 306 VAL A CA 1
ATOM 2322 C C . VAL A 1 306 ? -29.160 19.837 -17.459 1.00 29.03 306 VAL A C 1
ATOM 2324 O O . VAL A 1 306 ? -29.466 19.284 -16.407 1.00 29.03 306 VAL A O 1
ATOM 2327 N N . ASP A 1 307 ? -29.400 19.329 -18.664 1.00 32.78 307 ASP A N 1
ATOM 2328 C CA . ASP A 1 307 ? -29.671 17.923 -18.916 1.00 32.78 307 ASP A CA 1
ATOM 2329 C C . ASP A 1 307 ? -28.499 17.089 -18.389 1.00 32.78 307 ASP A C 1
ATOM 2331 O O . ASP A 1 307 ? -27.383 17.168 -18.907 1.00 32.78 307 ASP A O 1
ATOM 2335 N N . THR A 1 308 ? -28.768 16.228 -17.412 1.00 33.59 308 THR A N 1
ATOM 2336 C CA . THR A 1 308 ? -27.963 15.025 -17.190 1.00 33.59 308 THR A CA 1
ATOM 2337 C C . THR A 1 308 ? -28.895 13.839 -17.049 1.00 33.59 308 THR A C 1
ATOM 2339 O O . THR A 1 308 ? -29.610 13.674 -16.064 1.00 33.59 308 THR A O 1
ATOM 2342 N N . ALA A 1 309 ? -28.899 13.032 -18.103 1.00 33.44 309 A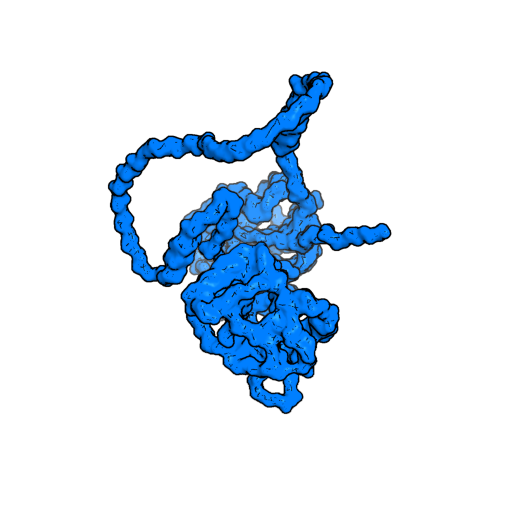LA A N 1
ATOM 2343 C CA . ALA A 1 309 ? -29.552 11.746 -18.160 1.00 33.44 309 ALA A CA 1
ATOM 2344 C C . ALA A 1 309 ? -28.894 10.761 -17.178 1.00 33.44 309 ALA A C 1
ATOM 2346 O O . ALA A 1 309 ? -27.681 10.572 -17.209 1.00 33.44 309 ALA A O 1
ATOM 2347 N N . GLY A 1 310 ? -29.734 10.083 -16.391 1.00 43.25 310 GLY A N 1
ATOM 2348 C CA . GLY A 1 310 ? -29.517 8.709 -15.937 1.00 43.25 310 GLY A CA 1
ATOM 2349 C C . GLY A 1 310 ? -28.614 8.479 -14.721 1.00 43.25 310 GLY A C 1
ATOM 2350 O O . GLY A 1 310 ? -27.511 7.974 -14.885 1.00 43.25 310 GLY A O 1
ATOM 2351 N N . SER A 1 311 ? -29.143 8.663 -13.504 1.00 33.75 311 SER A N 1
ATOM 2352 C CA . SER A 1 311 ? -28.817 7.781 -12.366 1.00 33.75 311 SER A CA 1
ATOM 2353 C C . SER A 1 311 ? -29.921 7.787 -11.290 1.00 33.75 311 SER A C 1
ATOM 2355 O O . SER A 1 311 ? -30.316 8.843 -10.811 1.00 33.75 311 SER A O 1
ATOM 2357 N N . SER A 1 312 ? -30.423 6.585 -10.977 1.00 38.59 312 SER A N 1
ATOM 2358 C CA . SER A 1 312 ? -31.143 6.128 -9.765 1.00 38.59 312 SER A CA 1
ATOM 2359 C C . SER A 1 312 ? -32.081 7.099 -9.008 1.00 38.59 312 SER A C 1
ATOM 2361 O O . SER A 1 312 ? -31.686 7.825 -8.101 1.00 38.59 312 SER A O 1
ATOM 2363 N N . GLY A 1 313 ? -33.393 6.967 -9.249 1.00 36.31 313 GLY A N 1
ATOM 2364 C CA . GLY A 1 313 ? -34.470 7.696 -8.548 1.00 36.31 313 GLY A CA 1
ATOM 2365 C C . GLY A 1 313 ? -34.648 7.408 -7.045 1.00 36.31 313 GLY A C 1
ATOM 2366 O O . GLY A 1 313 ? -35.536 7.979 -6.425 1.00 36.31 313 GLY A O 1
ATOM 2367 N N . MET A 1 314 ? -33.816 6.560 -6.438 1.00 38.56 314 MET A N 1
ATOM 2368 C CA . MET A 1 314 ? -33.877 6.254 -5.003 1.00 38.56 314 MET A CA 1
ATOM 2369 C C . MET A 1 314 ? -33.231 7.356 -4.144 1.00 38.56 314 MET A C 1
ATOM 2371 O O . MET A 1 314 ? -33.683 7.618 -3.034 1.00 38.56 314 MET A O 1
ATOM 2375 N N . PHE A 1 315 ? -32.227 8.065 -4.673 1.00 36.44 315 PHE A N 1
ATOM 2376 C CA . PHE A 1 315 ? -31.525 9.119 -3.932 1.00 36.44 315 PHE A CA 1
ATOM 2377 C C . PHE A 1 315 ? -32.315 10.430 -3.842 1.00 36.44 315 PHE A C 1
ATOM 2379 O O . PHE A 1 315 ? -32.199 11.133 -2.839 1.00 36.44 315 PHE A O 1
ATOM 2386 N N . SER A 1 316 ? -33.162 10.744 -4.833 1.00 41.44 316 SER A N 1
ATOM 2387 C CA . SER A 1 316 ? -34.004 11.949 -4.759 1.00 41.44 316 SER A CA 1
ATOM 2388 C C . SER A 1 316 ? -35.089 11.806 -3.686 1.00 41.44 316 SER A C 1
ATOM 2390 O O . SER A 1 316 ? -35.357 12.760 -2.969 1.00 41.44 316 SER A O 1
ATOM 2392 N N . MET A 1 317 ? -35.641 10.600 -3.494 1.00 41.72 317 MET A N 1
ATOM 2393 C CA . MET A 1 317 ? -36.624 10.342 -2.435 1.00 41.72 317 MET A CA 1
ATOM 2394 C C . MET A 1 317 ? -36.032 10.451 -1.023 1.00 41.72 317 MET A C 1
ATOM 2396 O O . MET A 1 317 ? -36.725 10.902 -0.113 1.00 41.72 317 MET A O 1
ATOM 2400 N N . ILE A 1 318 ? -34.763 10.077 -0.827 1.00 40.59 318 ILE A N 1
ATOM 2401 C CA . ILE A 1 318 ? -34.084 10.178 0.475 1.00 40.59 318 ILE A CA 1
ATOM 2402 C C . ILE A 1 318 ? -33.748 11.639 0.803 1.00 40.59 318 ILE A C 1
ATOM 2404 O O . ILE A 1 318 ? -33.990 12.080 1.924 1.00 40.59 318 ILE A O 1
ATOM 2408 N N . ALA A 1 319 ? -33.252 12.405 -0.174 1.00 40.59 319 ALA A N 1
ATOM 2409 C CA . ALA A 1 319 ? -32.975 13.831 0.005 1.00 40.59 319 ALA A CA 1
ATOM 2410 C C . ALA A 1 319 ? -34.251 14.636 0.313 1.00 40.59 319 ALA A C 1
ATOM 2412 O O . ALA A 1 319 ? -34.235 15.487 1.201 1.00 40.59 319 ALA A O 1
ATOM 2413 N N . ASP A 1 320 ? -35.366 14.313 -0.351 1.00 40.72 320 ASP A N 1
ATOM 2414 C CA . ASP A 1 320 ? -36.650 14.979 -0.116 1.00 40.72 320 ASP A CA 1
ATOM 2415 C C . ASP A 1 320 ? -37.288 14.552 1.222 1.00 40.72 320 ASP A C 1
ATOM 2417 O O . ASP A 1 320 ? -37.877 15.380 1.913 1.00 40.72 320 ASP A O 1
ATOM 2421 N N . SER A 1 321 ? -37.122 13.298 1.661 1.00 42.28 321 SER A N 1
ATOM 2422 C CA . SER A 1 321 ? -37.684 12.812 2.939 1.00 42.28 321 SER A CA 1
ATOM 2423 C C . SER A 1 321 ? -36.914 13.295 4.179 1.00 42.28 321 SER A C 1
ATOM 2425 O O . SER A 1 321 ? -37.476 13.337 5.270 1.00 42.28 321 SER A O 1
ATOM 2427 N N . LEU A 1 322 ? -35.650 13.704 4.025 1.00 39.16 322 LEU A N 1
ATOM 2428 C CA . LEU A 1 322 ? -34.823 14.282 5.096 1.00 39.16 322 LEU A CA 1
ATOM 2429 C C . LEU A 1 322 ? -35.097 15.774 5.353 1.00 39.16 322 LEU A C 1
ATOM 2431 O O . LEU A 1 322 ? -34.461 16.369 6.219 1.00 39.16 322 LEU A O 1
ATOM 2435 N N . THR A 1 323 ? -36.054 16.379 4.640 1.00 38.34 323 THR A N 1
ATOM 2436 C CA . THR A 1 323 ? -36.521 17.753 4.909 1.00 38.34 323 THR A CA 1
ATOM 2437 C C . THR A 1 323 ? -37.664 17.837 5.927 1.00 38.34 323 THR A C 1
ATOM 2439 O O . THR A 1 323 ? -38.218 18.913 6.144 1.00 38.34 323 THR A O 1
ATOM 2442 N N . VAL A 1 324 ? -38.007 16.734 6.604 1.00 40.38 324 VAL A N 1
ATOM 2443 C CA . VAL A 1 324 ? -38.865 16.792 7.796 1.00 40.38 324 VAL A CA 1
ATOM 2444 C C . VAL A 1 324 ? -38.091 17.516 8.900 1.00 40.38 324 VAL A C 1
ATOM 2446 O O . VAL A 1 324 ? -37.009 17.074 9.271 1.00 40.38 324 VAL A O 1
ATOM 2449 N N . GLU A 1 325 ? -38.639 18.636 9.380 1.00 37.53 325 GLU A N 1
ATOM 2450 C CA . GLU A 1 325 ? -38.057 19.550 10.374 1.00 37.53 325 GLU A CA 1
ATOM 2451 C C . GLU A 1 325 ? -37.535 18.808 11.621 1.00 37.53 325 GLU A C 1
ATOM 2453 O O . GLU A 1 325 ? -38.252 18.601 12.601 1.00 37.53 325 GLU A O 1
ATOM 2458 N N . LEU A 1 326 ? -36.267 18.400 11.589 1.00 41.84 326 LEU A N 1
ATOM 2459 C CA . LEU A 1 326 ? -35.522 17.991 12.772 1.00 41.84 326 LEU A CA 1
ATOM 2460 C C . LEU A 1 326 ? -34.983 19.255 13.462 1.00 41.84 326 LEU A C 1
ATOM 2462 O O . LEU A 1 326 ? -34.593 20.202 12.778 1.00 41.84 326 LEU A O 1
ATOM 2466 N N . PRO A 1 327 ? -34.965 19.308 14.805 1.00 39.78 327 PRO A N 1
ATOM 2467 C CA . PRO A 1 327 ? -34.470 20.468 15.541 1.00 39.78 327 PRO A CA 1
ATOM 2468 C C . PRO A 1 327 ? -33.018 20.794 15.147 1.00 39.78 327 PRO A C 1
ATOM 2470 O O . PRO A 1 327 ? -32.183 19.895 15.078 1.00 39.78 327 PRO A O 1
ATOM 2473 N N . ASP A 1 328 ? -32.742 22.088 14.933 1.00 42.44 328 ASP A N 1
ATOM 2474 C CA . ASP A 1 328 ? -31.549 22.731 14.328 1.00 42.44 328 ASP A CA 1
ATOM 2475 C C . ASP A 1 328 ? -30.149 22.384 14.910 1.00 42.44 328 ASP A C 1
ATOM 2477 O O . ASP A 1 328 ? -29.172 23.100 14.675 1.00 42.44 328 ASP A O 1
ATOM 2481 N N . SER A 1 329 ? -29.989 21.315 15.691 1.00 39.44 329 SER A N 1
ATOM 2482 C CA . SER A 1 329 ? -28.728 20.960 16.352 1.00 39.44 329 SER A CA 1
ATOM 2483 C C . SER A 1 329 ? -28.217 19.539 16.112 1.00 39.44 329 SER A C 1
ATOM 2485 O O . SER A 1 329 ? -27.080 19.260 16.502 1.00 39.44 329 SER A O 1
ATOM 2487 N N . GLU A 1 330 ? -28.965 18.658 15.443 1.00 40.00 330 GLU A N 1
ATOM 2488 C CA . GLU A 1 330 ? -28.444 17.340 15.063 1.00 40.00 330 GLU A CA 1
ATOM 2489 C C . GLU A 1 330 ? -27.839 17.377 13.658 1.00 40.00 330 GLU A C 1
ATOM 2491 O O . GLU A 1 330 ? -28.513 17.577 12.650 1.00 40.00 330 GLU A O 1
ATOM 2496 N N . VAL A 1 331 ? -26.517 17.200 13.597 1.00 39.38 331 VAL A N 1
ATOM 2497 C CA . VAL A 1 331 ? -25.786 17.029 12.341 1.00 39.38 331 VAL A CA 1
ATOM 2498 C C . VAL A 1 331 ? -26.279 15.738 11.694 1.00 39.38 331 VAL A C 1
ATOM 2500 O O . VAL A 1 331 ? -25.890 14.649 12.118 1.00 39.38 331 VAL A O 1
ATOM 2503 N N . VAL A 1 332 ? -27.128 15.859 10.674 1.00 41.84 332 VAL A N 1
ATOM 2504 C CA . VAL A 1 332 ? -27.514 14.729 9.826 1.00 41.84 332 VAL A CA 1
ATOM 2505 C C . VAL A 1 332 ? -26.226 14.166 9.209 1.00 41.84 332 VAL A C 1
ATOM 2507 O O . VAL A 1 332 ? -25.485 14.922 8.571 1.00 41.84 332 VAL A O 1
ATOM 2510 N N . PRO A 1 333 ? -25.891 12.882 9.439 1.00 39.91 333 PRO A N 1
ATOM 2511 C CA . PRO A 1 333 ? -24.698 12.290 8.855 1.00 39.91 333 PRO A CA 1
ATOM 2512 C C . PRO A 1 333 ? -24.782 12.371 7.328 1.00 39.91 333 PRO A C 1
ATOM 2514 O O . PRO A 1 333 ? -25.837 12.129 6.745 1.00 39.91 333 PRO A O 1
ATOM 2517 N N . ASP A 1 334 ? -23.670 12.726 6.682 1.00 41.97 334 ASP A N 1
ATOM 2518 C CA . ASP A 1 334 ? -23.575 12.797 5.224 1.00 41.97 334 ASP A CA 1
ATOM 2519 C C . ASP A 1 334 ? -23.648 11.385 4.616 1.00 41.97 334 ASP A C 1
ATOM 2521 O O . ASP A 1 334 ? -22.637 10.725 4.363 1.00 41.97 334 ASP A O 1
ATOM 2525 N N . ILE A 1 335 ? -24.880 10.922 4.407 1.00 41.22 335 ILE A N 1
ATOM 2526 C CA . ILE A 1 335 ? -25.229 9.646 3.774 1.00 41.22 335 ILE A CA 1
ATOM 2527 C C . ILE A 1 335 ? -24.923 9.616 2.266 1.00 41.22 335 ILE A C 1
ATOM 2529 O O . ILE A 1 335 ? -25.175 8.601 1.625 1.00 41.22 335 ILE A O 1
ATOM 2533 N N . THR A 1 336 ? -24.408 10.708 1.679 1.00 38.09 336 THR A N 1
ATOM 2534 C CA . THR A 1 336 ? -23.961 10.726 0.272 1.00 38.09 336 THR A CA 1
ATOM 2535 C C . THR A 1 336 ? -22.539 10.190 0.097 1.00 38.09 336 THR A C 1
ATOM 2537 O O . THR A 1 336 ? -22.108 9.927 -1.024 1.00 38.09 336 THR A O 1
ATOM 2540 N N . SER A 1 337 ? -21.818 9.999 1.205 1.00 39.81 337 SER A N 1
ATOM 2541 C CA . SER A 1 337 ? -20.573 9.238 1.252 1.00 39.81 337 SER A CA 1
ATOM 2542 C C . SER A 1 337 ? -20.863 7.756 1.506 1.00 39.81 337 SER A C 1
ATOM 2544 O O . SER A 1 337 ? -21.806 7.446 2.231 1.00 39.81 337 SER A O 1
ATOM 2546 N N . ASP A 1 338 ? -20.061 6.850 0.929 1.00 46.44 338 ASP A N 1
ATOM 2547 C CA . ASP A 1 338 ? -20.164 5.399 1.144 1.00 46.44 338 ASP A CA 1
ATOM 2548 C C . ASP A 1 338 ? -20.004 5.069 2.638 1.00 46.44 338 ASP A C 1
ATOM 2550 O O . ASP A 1 338 ? -18.901 4.829 3.143 1.00 46.44 338 ASP A O 1
ATOM 2554 N N . LEU A 1 339 ? -21.111 5.088 3.381 1.00 44.06 339 LEU A N 1
ATOM 2555 C CA . LEU A 1 339 ? -21.145 4.583 4.740 1.00 44.06 339 LEU A CA 1
ATOM 2556 C C . LEU A 1 339 ? -20.924 3.075 4.634 1.00 44.06 339 LEU A C 1
ATOM 2558 O O . LEU A 1 339 ? -21.667 2.407 3.915 1.00 44.06 339 LEU A O 1
ATOM 2562 N N . PRO A 1 340 ? -19.924 2.502 5.324 1.00 53.28 340 PRO A N 1
ATOM 2563 C CA . PRO A 1 340 ? -19.730 1.063 5.307 1.00 53.28 340 PRO A CA 1
ATOM 2564 C C . PRO A 1 340 ? -20.934 0.440 6.020 1.00 53.28 340 PRO A C 1
ATOM 2566 O O . PRO A 1 340 ? -21.001 0.386 7.241 1.00 53.28 340 PRO A O 1
ATOM 2569 N N . LEU A 1 341 ? -21.936 0.028 5.263 1.00 55.03 341 LEU A N 1
ATOM 2570 C CA . LEU A 1 341 ? -23.209 -0.464 5.761 1.00 55.03 341 LEU A CA 1
ATOM 2571 C C . LEU A 1 341 ? -23.363 -1.917 5.330 1.00 55.03 341 LEU A C 1
ATOM 2573 O O . LEU A 1 341 ? -23.131 -2.259 4.171 1.00 55.03 341 LEU A O 1
ATOM 2577 N N . GLN A 1 342 ? -23.781 -2.763 6.267 1.00 61.66 342 GLN A N 1
ATOM 2578 C CA . GLN A 1 342 ? -24.079 -4.161 6.006 1.00 61.66 342 GLN A CA 1
ATOM 2579 C C . GLN A 1 342 ? -25.544 -4.450 6.350 1.00 61.66 342 GLN A C 1
ATOM 2581 O O . GLN A 1 342 ? -25.950 -4.390 7.512 1.00 61.66 342 GLN A O 1
ATOM 2586 N N . VAL A 1 343 ? -26.327 -4.790 5.329 1.00 65.38 343 VAL A N 1
ATOM 2587 C CA . VAL A 1 343 ? -27.716 -5.237 5.454 1.00 65.38 343 VAL A CA 1
ATOM 2588 C C . VAL A 1 343 ? -27.721 -6.758 5.512 1.00 65.38 343 VAL A C 1
ATOM 2590 O O . VAL A 1 343 ? -27.224 -7.425 4.606 1.00 65.38 343 VAL A O 1
ATOM 2593 N N . VAL A 1 344 ? -28.281 -7.323 6.575 1.00 69.38 344 VAL A N 1
ATOM 2594 C CA . VAL A 1 344 ? -28.500 -8.767 6.683 1.00 69.38 344 VAL A CA 1
ATOM 2595 C C . VAL A 1 344 ? -29.977 -9.034 6.471 1.00 69.38 344 VAL A C 1
ATOM 2597 O O . VAL A 1 344 ? -30.803 -8.606 7.266 1.00 69.38 344 VAL A O 1
ATOM 2600 N N . GLN A 1 345 ? -30.315 -9.741 5.408 1.00 70.31 345 GLN A N 1
ATOM 2601 C CA . GLN A 1 345 ? -31.665 -10.189 5.135 1.00 70.31 345 GLN A CA 1
ATOM 2602 C C . GLN A 1 345 ? -31.848 -11.639 5.586 1.00 70.31 345 GLN A C 1
ATOM 2604 O O . GLN A 1 345 ? -31.008 -12.506 5.329 1.00 70.31 345 GLN A O 1
ATOM 2609 N N . VAL A 1 346 ? -32.975 -11.920 6.228 1.00 68.12 346 VAL A N 1
ATOM 2610 C CA . VAL A 1 346 ? -33.368 -13.270 6.618 1.00 68.12 346 VAL A CA 1
ATOM 2611 C C . VAL A 1 346 ? -34.755 -13.570 6.066 1.00 68.12 346 VAL A C 1
ATOM 2613 O O . VAL A 1 346 ? -35.704 -12.865 6.395 1.00 68.12 346 VAL A O 1
ATOM 2616 N N . GLY A 1 347 ? -34.866 -14.605 5.230 1.00 66.19 347 GLY A N 1
ATOM 2617 C CA . GLY A 1 347 ? -36.113 -14.963 4.552 1.00 66.19 347 GLY A CA 1
ATOM 2618 C C . GLY A 1 347 ? -36.386 -14.168 3.268 1.00 66.19 347 GLY A C 1
ATOM 2619 O O . GLY A 1 347 ? -35.929 -13.034 3.090 1.00 66.19 347 GLY A O 1
ATOM 2620 N N . GLY A 1 348 ? -37.165 -14.783 2.372 1.00 66.88 348 GLY A N 1
ATOM 2621 C CA . GLY A 1 348 ? -37.725 -14.148 1.172 1.00 66.88 348 GLY A CA 1
ATOM 2622 C C . GLY A 1 348 ? -36.759 -13.957 -0.007 1.00 66.88 348 GLY A C 1
ATOM 2623 O O . GLY A 1 348 ? -35.589 -14.335 0.036 1.00 66.88 348 GLY A O 1
ATOM 2624 N N . GLU A 1 349 ? -37.277 -13.390 -1.103 1.00 57.28 349 GLU A N 1
ATOM 2625 C CA . GLU A 1 349 ? -36.475 -13.024 -2.280 1.00 57.28 349 GLU A CA 1
ATOM 2626 C C . GLU A 1 349 ? -35.601 -11.794 -1.990 1.00 57.28 349 GLU A C 1
ATOM 2628 O O . GLU A 1 349 ? -35.973 -10.919 -1.207 1.00 57.28 349 GLU A O 1
ATOM 2633 N N . VAL A 1 350 ? -34.422 -11.727 -2.614 1.00 54.53 350 VAL A N 1
ATOM 2634 C CA . VAL A 1 350 ? -33.454 -10.638 -2.411 1.00 54.53 350 VAL A CA 1
ATOM 2635 C C . VAL A 1 350 ? -34.008 -9.334 -3.012 1.00 54.53 350 VAL A C 1
ATOM 2637 O O . VAL A 1 350 ? -34.219 -9.280 -4.226 1.00 54.53 350 VAL A O 1
ATOM 2640 N N . PRO A 1 351 ? -34.218 -8.264 -2.222 1.00 52.72 351 PRO A N 1
ATOM 2641 C CA . PRO A 1 351 ? -34.499 -6.941 -2.741 1.00 52.72 351 PRO A CA 1
ATOM 2642 C C . PRO A 1 351 ? -33.343 -6.478 -3.614 1.00 52.72 351 PRO A C 1
ATOM 2644 O O . PRO A 1 351 ? -32.176 -6.689 -3.281 1.00 52.72 351 PRO A O 1
ATOM 2647 N N . VAL A 1 352 ? -33.648 -5.752 -4.684 1.00 49.97 352 VAL A N 1
ATOM 2648 C CA . VAL A 1 352 ? -32.629 -5.007 -5.427 1.00 49.97 352 VAL A CA 1
ATOM 2649 C C . VAL A 1 352 ? -32.171 -3.828 -4.559 1.00 49.97 352 VAL A C 1
ATOM 2651 O O . VAL A 1 352 ? -32.706 -2.727 -4.656 1.00 49.97 352 VAL A O 1
ATOM 2654 N N . LEU A 1 353 ? -31.217 -4.070 -3.660 1.00 49.16 353 LEU A N 1
ATOM 2655 C CA . LEU A 1 353 ? -30.462 -3.025 -2.968 1.00 49.16 353 LEU A CA 1
ATOM 2656 C C . LEU A 1 353 ? -29.372 -2.495 -3.916 1.00 49.16 353 LEU A C 1
ATOM 2658 O O . LEU A 1 353 ? -28.887 -3.234 -4.775 1.00 49.16 353 LEU A O 1
ATOM 2662 N N . SER A 1 354 ? -29.019 -1.207 -3.804 1.00 43.09 354 SER A N 1
ATOM 2663 C CA . SER A 1 354 ? -27.973 -0.590 -4.643 1.00 43.09 354 SER A CA 1
ATOM 2664 C C . SER A 1 354 ? -26.666 -1.396 -4.555 1.00 43.09 354 SER A C 1
ATOM 2666 O O . SER A 1 354 ? -26.364 -1.896 -3.470 1.00 43.09 354 SER A O 1
ATOM 2668 N N . PRO A 1 355 ? -25.846 -1.480 -5.623 1.00 34.97 355 PRO A N 1
ATOM 2669 C CA . PRO A 1 355 ? -24.504 -2.075 -5.570 1.00 34.97 355 PRO A CA 1
ATOM 2670 C C . PRO A 1 355 ? -23.606 -1.508 -4.458 1.00 34.97 355 PRO A C 1
ATOM 2672 O O . PRO A 1 355 ? -22.676 -2.180 -4.021 1.00 34.97 355 PRO A O 1
ATOM 2675 N N . ASP A 1 356 ? -23.917 -0.303 -3.978 1.00 39.03 356 ASP A N 1
ATOM 2676 C CA . ASP A 1 356 ? -23.201 0.388 -2.900 1.00 39.03 356 ASP A CA 1
ATOM 2677 C C . ASP A 1 356 ? -23.616 -0.096 -1.491 1.00 39.03 356 ASP A C 1
ATOM 2679 O O . ASP A 1 356 ? -23.106 0.379 -0.481 1.00 39.03 356 ASP A O 1
ATOM 2683 N N . THR A 1 357 ? -24.556 -1.045 -1.389 1.00 48.62 357 THR A N 1
ATOM 2684 C CA . THR A 1 357 ? -25.036 -1.632 -0.127 1.00 48.62 357 THR A CA 1
ATOM 2685 C C . THR A 1 357 ? -24.666 -3.113 -0.058 1.00 48.62 357 THR A C 1
ATOM 2687 O O . THR A 1 357 ? -25.168 -3.928 -0.831 1.00 48.62 357 THR A O 1
ATOM 2690 N N . PHE A 1 358 ? -23.814 -3.504 0.895 1.00 46.72 358 PHE A N 1
ATOM 2691 C CA . PHE A 1 358 ? -23.493 -4.919 1.103 1.00 46.72 358 PHE A CA 1
ATOM 2692 C C . PHE A 1 358 ? -24.698 -5.645 1.716 1.00 46.72 358 PHE A C 1
ATOM 2694 O O . PHE A 1 358 ? -25.019 -5.433 2.886 1.00 46.72 358 PHE A O 1
ATOM 2701 N N . ALA A 1 359 ? -25.348 -6.516 0.941 1.00 55.81 359 ALA A N 1
ATOM 2702 C CA . ALA A 1 359 ? -26.463 -7.352 1.382 1.00 55.81 359 ALA A CA 1
ATOM 2703 C C . ALA A 1 359 ? -26.018 -8.805 1.625 1.00 55.81 359 ALA A C 1
ATOM 2705 O O . ALA A 1 359 ? -25.270 -9.372 0.829 1.00 55.81 359 ALA A O 1
ATOM 2706 N N . VAL A 1 360 ? -26.491 -9.426 2.708 1.00 57.44 360 VAL A N 1
ATOM 2707 C CA . VAL A 1 360 ? -26.258 -10.847 3.029 1.00 57.44 360 VAL A CA 1
ATOM 2708 C C . VAL A 1 360 ? -27.601 -11.529 3.258 1.00 57.44 360 VAL A C 1
ATOM 2710 O O . VAL A 1 360 ? -28.301 -11.146 4.186 1.00 57.44 360 VAL A O 1
ATOM 2713 N N . SER A 1 361 ? -27.955 -12.538 2.456 1.00 62.81 361 SER A N 1
ATOM 2714 C CA . SER A 1 361 ? -29.161 -13.360 2.664 1.00 62.81 361 SER A CA 1
ATOM 2715 C C . SER A 1 361 ? -28.803 -14.681 3.346 1.00 62.81 361 SER A C 1
ATOM 2717 O O . SER A 1 361 ? -27.871 -15.358 2.909 1.00 62.81 361 SER A O 1
ATOM 2719 N N . LEU A 1 362 ? -29.504 -15.036 4.430 1.00 60.09 362 LEU A N 1
ATOM 2720 C CA . LEU A 1 362 ? -29.113 -16.165 5.288 1.00 60.09 362 LEU A CA 1
ATOM 2721 C C . LEU A 1 362 ? -29.877 -17.466 5.043 1.00 60.09 362 LEU A C 1
ATOM 2723 O O . LEU A 1 362 ? -29.232 -18.506 4.946 1.00 60.09 362 LEU A O 1
ATOM 2727 N N . ASN A 1 363 ? -31.206 -17.425 4.929 1.00 64.06 363 ASN A N 1
ATOM 2728 C CA . ASN A 1 363 ? -32.049 -18.600 4.681 1.00 64.06 363 ASN A CA 1
ATOM 2729 C C . ASN A 1 363 ? -33.275 -18.212 3.858 1.00 64.06 363 ASN A C 1
ATOM 2731 O O . ASN A 1 363 ? -33.903 -17.196 4.144 1.00 64.06 363 ASN A O 1
ATOM 2735 N N . ALA A 1 364 ? -33.626 -19.035 2.867 1.00 61.84 364 ALA A N 1
ATOM 2736 C CA . ALA A 1 364 ? -34.848 -18.855 2.081 1.00 61.84 364 ALA A CA 1
ATOM 2737 C C . ALA A 1 364 ? -36.100 -19.307 2.856 1.00 61.84 364 ALA A C 1
ATOM 2739 O O . ALA A 1 364 ? -37.137 -18.655 2.774 1.00 61.84 364 ALA A O 1
ATOM 2740 N N . GLU A 1 365 ? -35.980 -20.381 3.646 1.00 67.00 365 GLU A N 1
ATOM 2741 C CA . GLU A 1 365 ? -37.035 -20.907 4.517 1.00 67.00 365 GLU A CA 1
ATOM 2742 C C . GLU A 1 365 ? -36.477 -21.108 5.936 1.00 67.00 365 GLU A C 1
ATOM 2744 O O . GLU A 1 365 ? -35.571 -21.925 6.121 1.00 67.00 365 GLU A O 1
ATOM 2749 N N . PRO A 1 366 ? -36.961 -20.357 6.939 1.00 66.31 366 PRO A N 1
ATOM 2750 C CA . PRO A 1 366 ? -36.428 -20.431 8.290 1.00 66.31 366 PRO A CA 1
ATOM 2751 C C . PRO A 1 366 ? -36.779 -21.745 9.001 1.00 66.31 366 PRO A C 1
ATOM 2753 O O . PRO A 1 366 ? -37.939 -22.162 9.052 1.00 66.31 366 PRO A O 1
ATOM 2756 N N . ASP A 1 367 ? -35.782 -22.375 9.624 1.00 75.12 367 ASP A N 1
ATOM 2757 C CA . ASP A 1 367 ? -35.974 -23.586 10.423 1.00 75.12 367 ASP A CA 1
ATOM 2758 C C . ASP A 1 367 ? -36.442 -23.195 11.825 1.00 75.12 367 ASP A C 1
ATOM 2760 O O . ASP A 1 367 ? -35.643 -22.903 12.720 1.00 75.12 367 ASP A O 1
ATOM 2764 N N . LEU A 1 368 ? -37.761 -23.221 12.029 1.00 76.00 368 LEU A N 1
ATOM 2765 C CA . LEU A 1 368 ? -38.374 -22.827 13.293 1.00 76.00 368 LEU A CA 1
ATOM 2766 C C . LEU A 1 368 ? -37.823 -23.598 14.492 1.00 76.00 368 LEU A C 1
ATOM 2768 O O . LEU A 1 368 ? -37.943 -23.090 15.593 1.00 76.00 368 LEU A O 1
ATOM 2772 N N . GLN A 1 369 ? -37.226 -24.786 14.353 1.00 78.00 369 GLN A N 1
ATOM 2773 C CA . GLN A 1 369 ? -36.629 -25.482 15.498 1.00 78.00 369 GLN A CA 1
ATOM 2774 C C . GLN A 1 369 ? -35.310 -24.830 15.958 1.00 78.00 369 GLN A C 1
ATOM 2776 O O . GLN A 1 369 ? -34.959 -24.913 17.136 1.00 78.00 369 GLN A O 1
ATOM 2781 N N . TRP A 1 370 ? -34.580 -24.188 15.052 1.00 75.81 370 TRP A N 1
ATOM 2782 C CA . TRP A 1 370 ? -33.209 -23.714 15.275 1.00 75.81 370 TRP A CA 1
ATOM 2783 C C . TRP A 1 370 ? -33.053 -22.210 15.168 1.00 75.81 370 TRP A C 1
ATOM 2785 O O . TRP A 1 370 ? -31.988 -21.677 15.484 1.00 75.81 370 TRP A O 1
ATOM 2795 N N . GLU A 1 371 ? -34.113 -21.552 14.738 1.00 82.19 371 GLU A N 1
ATOM 2796 C CA . GLU A 1 371 ? -34.146 -20.138 14.481 1.00 82.19 371 GLU A CA 1
ATOM 2797 C C . GLU A 1 371 ? -35.395 -19.508 15.103 1.00 82.19 371 GLU A C 1
ATOM 2799 O O . GLU A 1 371 ? -36.415 -20.167 15.347 1.00 82.19 371 GLU A O 1
ATOM 2804 N N . ASN A 1 372 ? -35.294 -18.218 15.400 1.00 87.25 372 ASN A N 1
ATOM 2805 C CA . ASN A 1 372 ? -36.385 -17.412 15.915 1.00 87.25 372 ASN A CA 1
ATOM 2806 C C . ASN A 1 372 ? -36.463 -16.117 15.119 1.00 87.25 372 ASN A C 1
ATOM 2808 O O . ASN A 1 372 ? -35.471 -15.401 15.016 1.00 87.25 372 ASN A O 1
ATOM 2812 N N . PHE A 1 373 ? -37.636 -15.824 14.575 1.00 81.19 373 PHE A N 1
ATOM 2813 C CA . PHE A 1 373 ? -37.854 -14.676 13.711 1.00 81.19 373 PHE A CA 1
ATOM 2814 C C . PHE A 1 373 ? -39.167 -14.023 14.068 1.00 81.19 373 PHE A C 1
ATOM 2816 O O . PHE A 1 373 ? -40.203 -14.687 14.088 1.00 81.19 373 PHE A O 1
ATOM 2823 N N . THR A 1 374 ? -39.120 -12.722 14.307 1.00 83.25 374 THR A N 1
ATOM 2824 C CA . THR A 1 374 ? -40.303 -11.880 14.180 1.00 83.25 374 THR A CA 1
ATOM 2825 C C . THR A 1 374 ? -40.100 -11.042 12.914 1.00 83.25 374 THR A C 1
ATOM 2827 O O . THR A 1 374 ? -39.008 -10.506 12.732 1.00 83.25 374 THR A O 1
ATOM 2830 N N . PRO A 1 375 ? -41.068 -10.985 11.983 1.00 84.88 375 PRO A N 1
ATOM 2831 C CA . PRO A 1 375 ? -40.951 -10.115 10.817 1.00 84.88 375 PRO A CA 1
ATOM 2832 C C . PRO A 1 375 ? -40.745 -8.667 11.260 1.00 84.88 375 PRO A C 1
ATOM 2834 O O . PRO A 1 375 ? -41.451 -8.186 12.147 1.00 84.88 375 PRO A O 1
ATOM 2837 N N . GLY A 1 376 ? -39.770 -7.983 10.668 1.00 89.06 376 GLY A N 1
ATOM 2838 C CA . GLY A 1 376 ? -39.406 -6.637 11.093 1.00 89.06 376 GLY A CA 1
ATOM 2839 C C . GLY A 1 376 ? -38.065 -6.157 10.553 1.00 89.06 376 GLY A C 1
ATOM 2840 O O . GLY A 1 376 ? -37.285 -6.908 9.963 1.00 89.06 376 GLY A O 1
ATOM 2841 N N . ILE A 1 377 ? -37.804 -4.872 10.769 1.00 89.00 377 ILE A N 1
ATOM 2842 C CA . ILE A 1 377 ? -36.562 -4.188 10.421 1.00 89.00 377 ILE A CA 1
ATOM 2843 C C . ILE A 1 377 ? -35.863 -3.811 11.724 1.00 89.00 377 ILE A C 1
ATOM 2845 O O . ILE A 1 377 ? -36.327 -2.948 12.462 1.00 89.00 377 ILE A O 1
ATOM 2849 N N . TYR A 1 378 ? -34.743 -4.459 12.013 1.00 89.81 378 TYR A N 1
ATOM 2850 C CA . TYR A 1 378 ? -34.041 -4.341 13.283 1.00 89.81 378 TYR A CA 1
ATOM 2851 C C . TYR A 1 378 ? -32.878 -3.359 13.190 1.00 89.81 378 TYR A C 1
ATOM 2853 O O . TYR A 1 378 ? -31.890 -3.628 12.498 1.00 89.81 378 TYR A O 1
ATOM 2861 N N . ALA A 1 379 ? -32.987 -2.251 13.923 1.00 87.44 379 ALA A N 1
ATOM 2862 C CA . ALA A 1 379 ? -31.995 -1.177 13.992 1.00 87.44 379 ALA A CA 1
ATOM 2863 C C . ALA A 1 379 ? -31.419 -1.041 15.406 1.00 87.44 379 ALA A C 1
ATOM 2865 O O . ALA A 1 379 ? -32.074 -1.394 16.386 1.00 87.44 379 ALA A O 1
ATOM 2866 N N . VAL A 1 380 ? -30.189 -0.538 15.532 1.00 82.50 380 VAL A N 1
ATOM 2867 C CA . VAL A 1 380 ? -29.553 -0.369 16.844 1.00 82.50 380 VAL A CA 1
ATOM 2868 C C . VAL A 1 380 ? -30.024 0.941 17.466 1.00 82.50 380 VAL A C 1
ATOM 2870 O O . VAL A 1 380 ? -29.829 2.013 16.897 1.00 82.50 380 VAL A O 1
ATOM 2873 N N . SER A 1 381 ? -30.628 0.862 18.649 1.00 84.50 381 SER A N 1
ATOM 2874 C CA . SER A 1 381 ? -31.136 2.038 19.348 1.00 84.50 381 SER A CA 1
ATOM 2875 C C . SER A 1 381 ? -30.006 3.022 19.658 1.00 84.50 381 SER A C 1
ATOM 2877 O O . SER A 1 381 ? -28.932 2.643 20.135 1.00 84.50 381 SER A O 1
ATOM 2879 N N . GLY A 1 382 ? -30.247 4.301 19.372 1.00 76.56 382 GLY A N 1
ATOM 2880 C CA . GLY A 1 382 ? -29.258 5.371 19.524 1.00 76.56 382 GLY A CA 1
ATOM 2881 C C . GLY A 1 382 ? -28.225 5.469 18.394 1.00 76.56 382 GLY A C 1
ATOM 2882 O O . GLY A 1 382 ? -27.381 6.363 18.435 1.00 76.56 382 GLY A O 1
ATOM 2883 N N . ASP A 1 383 ? -28.283 4.599 17.380 1.00 74.25 383 ASP A N 1
ATOM 2884 C CA . ASP A 1 383 ? -27.469 4.705 16.169 1.00 74.25 383 ASP A CA 1
ATOM 2885 C C . ASP A 1 383 ? -28.275 5.365 15.040 1.00 74.25 383 ASP A C 1
ATOM 2887 O O . ASP A 1 383 ? -29.021 4.707 14.306 1.00 74.25 383 ASP A O 1
ATOM 2891 N N . THR A 1 384 ? -28.089 6.683 14.894 1.00 72.81 384 THR A N 1
ATOM 2892 C CA . THR A 1 384 ? -28.808 7.543 13.941 1.00 72.81 384 THR A CA 1
ATOM 2893 C C . THR A 1 384 ? -28.763 7.013 12.508 1.00 72.81 384 THR A C 1
ATOM 2895 O O . THR A 1 384 ? -29.768 7.079 11.805 1.00 72.81 384 THR A O 1
ATOM 2898 N N . ALA A 1 385 ? -27.633 6.453 12.063 1.00 67.12 385 ALA A N 1
ATOM 2899 C CA . ALA A 1 385 ? -27.509 5.956 10.694 1.00 67.12 385 ALA A CA 1
ATOM 2900 C C . ALA A 1 385 ? -28.346 4.685 10.479 1.00 67.12 385 ALA A C 1
ATOM 2902 O O . ALA A 1 385 ? -29.013 4.550 9.452 1.00 67.12 385 ALA A O 1
ATOM 2903 N N . SER A 1 386 ? -28.361 3.776 11.462 1.00 70.88 386 SER A N 1
ATOM 2904 C CA . SER A 1 386 ? -29.179 2.560 11.393 1.00 70.88 386 SER A CA 1
ATOM 2905 C C . SER A 1 386 ? -30.683 2.868 11.434 1.00 70.88 386 SER A C 1
ATOM 2907 O O . SER A 1 386 ? -31.445 2.278 10.667 1.00 70.88 386 SER A O 1
ATOM 2909 N N . CYS A 1 387 ? -31.103 3.842 12.251 1.00 78.25 387 CYS A N 1
ATOM 2910 C CA . CYS A 1 387 ? -32.502 4.261 12.368 1.00 78.25 387 CYS A CA 1
ATOM 2911 C C . CYS A 1 387 ? -33.010 4.953 11.094 1.00 78.25 387 CYS A C 1
ATOM 2913 O O . CYS A 1 387 ? -34.084 4.607 10.602 1.00 78.25 387 CYS A O 1
ATOM 2915 N N . VAL A 1 388 ? -32.238 5.887 10.521 1.00 75.81 388 VAL A N 1
ATOM 2916 C CA . VAL A 1 388 ? -32.598 6.562 9.257 1.00 75.81 388 VAL A CA 1
ATOM 2917 C C . VAL A 1 388 ? -32.753 5.541 8.134 1.00 75.81 388 VAL A C 1
ATOM 2919 O O . VAL A 1 388 ? -33.730 5.564 7.389 1.00 75.81 388 VAL A O 1
ATOM 2922 N N . LEU A 1 389 ? -31.830 4.586 8.038 1.00 71.25 389 LEU A N 1
ATOM 2923 C CA . LEU A 1 389 ? -31.922 3.545 7.025 1.00 71.25 389 LEU A CA 1
ATOM 2924 C C . LEU A 1 389 ? -33.125 2.622 7.244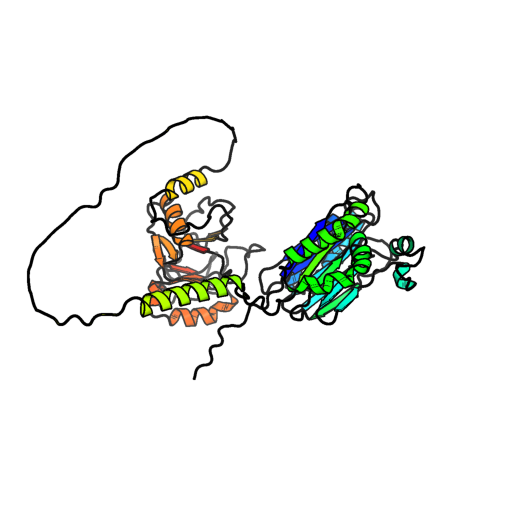 1.00 71.25 389 LEU A C 1
ATOM 2926 O O . LEU A 1 389 ? -33.784 2.251 6.277 1.00 71.25 389 LEU A O 1
ATOM 2930 N N . ALA A 1 390 ? -33.436 2.261 8.489 1.00 83.00 390 ALA A N 1
ATOM 2931 C CA . ALA A 1 390 ? -34.615 1.456 8.785 1.00 83.00 390 ALA A CA 1
ATOM 2932 C C . ALA A 1 390 ? -35.904 2.129 8.304 1.00 83.00 390 ALA A C 1
ATOM 2934 O O . ALA A 1 390 ? -36.780 1.447 7.777 1.00 83.00 390 ALA A O 1
ATOM 2935 N N . GLN A 1 391 ? -35.987 3.459 8.400 1.00 84.31 391 GLN A N 1
ATOM 2936 C CA . GLN A 1 391 ? -37.094 4.244 7.845 1.00 84.31 391 GLN A CA 1
ATOM 2937 C C . GLN A 1 391 ? -37.122 4.214 6.310 1.00 84.31 391 GLN A C 1
ATOM 2939 O O . GLN A 1 391 ? -38.186 4.090 5.706 1.00 84.31 391 GLN A O 1
ATOM 2944 N N . VAL A 1 392 ? -35.959 4.266 5.656 1.00 77.94 392 VAL A N 1
ATOM 2945 C CA . VAL A 1 392 ? -35.879 4.111 4.194 1.00 77.94 392 VAL A CA 1
ATOM 2946 C C . VAL A 1 392 ? -36.339 2.711 3.774 1.00 77.94 392 VAL A C 1
ATOM 2948 O O . VAL A 1 392 ? -37.148 2.581 2.856 1.00 77.94 392 VAL A O 1
ATOM 2951 N N . ILE A 1 393 ? -35.892 1.656 4.457 1.00 76.56 393 ILE A N 1
ATOM 2952 C CA . ILE A 1 393 ? -36.294 0.276 4.148 1.00 76.56 393 ILE A CA 1
ATOM 2953 C C . ILE A 1 393 ? -37.786 0.069 4.434 1.00 76.56 393 ILE A C 1
ATOM 2955 O O . ILE A 1 393 ? -38.472 -0.538 3.613 1.00 76.56 393 ILE A O 1
ATOM 2959 N N . SER A 1 394 ? -38.325 0.610 5.530 1.00 85.88 394 SER A N 1
ATOM 2960 C CA . SER A 1 394 ? -39.752 0.469 5.853 1.00 85.88 394 SER A CA 1
ATOM 2961 C C . SER A 1 394 ? -40.654 1.125 4.807 1.00 85.88 394 SER A C 1
ATOM 2963 O O . SER A 1 394 ? -41.743 0.622 4.545 1.00 85.88 394 SER A O 1
ATOM 2965 N N . SER A 1 395 ? -40.180 2.169 4.114 1.00 80.06 395 SER A N 1
ATOM 2966 C CA . SER A 1 395 ? -40.899 2.744 2.968 1.00 80.06 395 SER A CA 1
ATOM 2967 C C . SER A 1 395 ? -41.037 1.763 1.794 1.00 80.06 395 SER A C 1
ATOM 2969 O O . SER A 1 395 ? -42.050 1.767 1.095 1.00 80.06 395 SER A O 1
ATOM 2971 N N . SER A 1 396 ? -40.047 0.882 1.610 1.00 75.38 396 SER A N 1
ATOM 2972 C CA . SER A 1 396 ? -40.071 -0.185 0.601 1.00 75.38 396 SER A CA 1
ATOM 2973 C C . SER A 1 396 ? -40.850 -1.419 1.074 1.00 75.38 396 SER A C 1
ATOM 2975 O O . SER A 1 396 ? -41.337 -2.189 0.248 1.00 75.38 396 SER A O 1
ATOM 2977 N N . TYR A 1 397 ? -41.004 -1.588 2.393 1.00 79.94 397 TYR A N 1
ATOM 2978 C CA . TYR A 1 397 ? -41.671 -2.721 3.039 1.00 79.94 397 TYR A CA 1
ATOM 2979 C C . TYR A 1 397 ? -42.649 -2.251 4.129 1.00 79.94 397 TYR A C 1
ATOM 2981 O O . TYR A 1 397 ? -42.419 -2.500 5.313 1.00 79.94 397 TYR A O 1
ATOM 2989 N N . PRO A 1 398 ? -43.779 -1.614 3.763 1.00 81.31 398 PRO A N 1
ATOM 2990 C CA . PRO A 1 398 ? -44.696 -0.987 4.724 1.00 81.31 398 PRO A CA 1
ATOM 2991 C C . PRO A 1 398 ? -45.402 -1.975 5.669 1.00 81.31 398 PRO A C 1
ATOM 2993 O O . PRO A 1 398 ? -46.091 -1.555 6.595 1.00 81.31 398 PRO A O 1
ATOM 2996 N N . GLY A 1 399 ? -45.267 -3.284 5.431 1.00 84.94 399 GLY A N 1
ATOM 2997 C CA . GLY A 1 399 ? -45.766 -4.337 6.316 1.00 84.94 399 GLY A CA 1
ATOM 2998 C C . GLY A 1 399 ? -44.798 -4.746 7.431 1.00 84.94 399 GLY A C 1
ATOM 2999 O O . GLY A 1 399 ? -45.192 -5.537 8.282 1.00 84.94 399 GLY A O 1
ATOM 3000 N N . LEU A 1 400 ? -43.558 -4.244 7.429 1.00 87.06 400 LEU A N 1
ATOM 3001 C CA . LEU A 1 400 ? -42.550 -4.572 8.436 1.00 87.06 400 LEU A CA 1
ATOM 3002 C C . LEU A 1 400 ? -42.436 -3.448 9.466 1.00 87.06 400 LEU A C 1
ATOM 3004 O O . LEU A 1 400 ? -42.225 -2.285 9.120 1.00 87.06 400 LEU A O 1
ATOM 3008 N N . GLU A 1 401 ? -42.545 -3.808 10.741 1.00 93.19 401 GLU A N 1
ATOM 3009 C CA . GLU A 1 401 ? -42.322 -2.886 11.852 1.00 93.19 401 GLU A CA 1
ATOM 3010 C C . GLU A 1 401 ? -40.821 -2.633 12.046 1.00 93.19 401 GLU A C 1
ATOM 3012 O O . GLU A 1 401 ? -40.006 -3.551 11.920 1.00 93.19 401 GLU A O 1
ATOM 3017 N N . ILE A 1 402 ? -40.444 -1.391 12.362 1.00 92.31 402 ILE A N 1
ATOM 3018 C CA . ILE A 1 402 ? -39.078 -1.077 12.790 1.00 92.31 402 ILE A CA 1
ATOM 3019 C C . ILE A 1 402 ? -38.959 -1.421 14.272 1.00 92.31 402 ILE A C 1
ATOM 3021 O O . ILE A 1 402 ? -39.660 -0.847 15.102 1.00 92.31 402 ILE A O 1
ATOM 3025 N N . VAL A 1 403 ? -38.047 -2.329 14.599 1.00 93.75 403 VAL A N 1
ATOM 3026 C CA . VAL A 1 403 ? -37.783 -2.775 15.965 1.00 93.75 403 VAL A CA 1
ATOM 3027 C C . VAL A 1 403 ? -36.399 -2.296 16.381 1.00 93.75 403 VAL A C 1
ATOM 3029 O O . VAL A 1 403 ? -35.381 -2.722 15.834 1.00 93.75 403 VAL A O 1
ATOM 3032 N N . GLU A 1 404 ? -36.347 -1.409 17.368 1.00 91.31 404 GLU A N 1
ATOM 3033 C CA . GLU A 1 404 ? -35.079 -0.956 17.933 1.00 91.31 404 GLU A CA 1
ATOM 3034 C C . GLU A 1 404 ? -34.532 -1.970 18.940 1.00 91.31 404 GLU A C 1
ATOM 3036 O O . GLU A 1 404 ? -35.247 -2.456 19.817 1.00 91.31 404 GLU A O 1
ATOM 3041 N N . VAL A 1 405 ? -33.245 -2.286 18.820 1.00 88.50 405 VAL A N 1
ATOM 3042 C CA . VAL A 1 405 ? -32.540 -3.241 19.681 1.00 88.50 405 VAL A CA 1
ATOM 3043 C C . VAL A 1 405 ? -31.272 -2.622 20.250 1.00 88.50 405 VAL A C 1
ATOM 3045 O O . VAL A 1 405 ? -30.669 -1.747 19.639 1.00 88.50 405 VAL A O 1
ATOM 3048 N N . ASP A 1 406 ? -30.801 -3.096 21.400 1.00 83.25 406 ASP A N 1
ATOM 3049 C CA . ASP A 1 406 ? -29.571 -2.570 22.007 1.00 83.25 406 ASP A CA 1
ATOM 3050 C C . ASP A 1 406 ? -28.327 -2.970 21.208 1.00 83.25 406 ASP A C 1
ATOM 3052 O O . ASP A 1 406 ? -27.290 -2.306 21.272 1.00 83.25 406 ASP A O 1
ATOM 3056 N N . ARG A 1 407 ? -28.377 -4.128 20.533 1.00 82.06 407 ARG A N 1
ATOM 3057 C CA . ARG A 1 407 ? -27.230 -4.674 19.800 1.00 82.06 407 ARG A CA 1
ATOM 3058 C C . ARG A 1 407 ? -27.608 -5.739 18.777 1.00 82.06 407 ARG A C 1
ATOM 3060 O O . ARG A 1 407 ? -28.512 -6.544 18.983 1.00 82.06 407 ARG A O 1
ATOM 3067 N N . ILE A 1 408 ? -26.779 -5.823 17.740 1.00 83.00 408 ILE A N 1
ATOM 3068 C CA . ILE A 1 408 ? -26.749 -6.923 16.776 1.00 83.00 408 ILE A CA 1
ATOM 3069 C C . ILE A 1 408 ? -25.424 -7.674 16.956 1.00 83.00 408 ILE A C 1
ATOM 3071 O O . ILE A 1 408 ? -24.338 -7.109 16.808 1.00 83.00 408 ILE A O 1
ATOM 3075 N N . VAL A 1 409 ? -25.502 -8.956 17.299 1.00 79.31 409 VAL A N 1
ATOM 3076 C CA . VAL A 1 409 ? -24.358 -9.842 17.521 1.00 79.31 409 VAL A CA 1
ATOM 3077 C C . VAL A 1 409 ? -24.209 -10.778 16.338 1.00 79.31 409 VAL A C 1
ATOM 3079 O O . VAL A 1 409 ? -25.165 -11.430 15.934 1.00 79.31 409 VAL A O 1
ATOM 3082 N N . THR A 1 410 ? -22.980 -10.919 15.845 1.00 79.69 410 THR A N 1
ATOM 3083 C CA . THR A 1 410 ? -22.652 -11.940 14.850 1.00 79.69 410 THR A CA 1
ATOM 3084 C C . THR A 1 410 ? -21.700 -12.972 15.414 1.00 79.69 410 THR A C 1
ATOM 3086 O O . THR A 1 410 ? -20.642 -12.619 15.939 1.00 79.69 410 THR A O 1
ATOM 3089 N N . VAL A 1 411 ? -22.057 -14.244 15.271 1.00 72.88 411 VAL A N 1
ATOM 3090 C CA . VAL A 1 411 ? -21.213 -15.372 15.665 1.00 72.88 411 VAL A CA 1
ATOM 3091 C C . VAL A 1 411 ? -20.536 -15.946 14.426 1.00 72.88 411 VAL A C 1
ATOM 3093 O O . VAL A 1 411 ? -21.187 -16.143 13.406 1.00 72.88 411 VAL A O 1
ATOM 3096 N N . ARG A 1 412 ? -19.224 -16.191 14.518 1.00 75.50 412 ARG A N 1
ATOM 3097 C CA . ARG A 1 412 ? -18.379 -16.771 13.456 1.00 75.50 412 ARG A CA 1
ATOM 3098 C C . ARG A 1 412 ? -17.689 -18.043 13.948 1.00 75.50 412 ARG A C 1
ATOM 3100 O O . ARG A 1 412 ? -17.624 -18.260 15.156 1.00 75.50 412 ARG A O 1
ATOM 3107 N N . GLU A 1 413 ? -17.166 -18.862 13.030 1.00 74.94 413 GLU A N 1
ATOM 3108 C CA . GLU A 1 413 ? -16.788 -20.265 13.297 1.00 74.94 413 GLU A CA 1
ATOM 3109 C C . GLU A 1 413 ? -15.864 -20.416 14.516 1.00 74.94 413 GLU A C 1
ATOM 3111 O O . GLU A 1 413 ? -16.127 -21.198 15.427 1.00 74.94 413 GLU A O 1
ATOM 3116 N N . ASN A 1 414 ? -14.832 -19.573 14.600 1.00 68.94 414 ASN A N 1
ATOM 3117 C CA . ASN A 1 414 ? -13.843 -19.619 15.680 1.00 68.94 414 ASN A CA 1
ATOM 3118 C C . ASN A 1 414 ? -14.402 -19.199 17.054 1.00 68.94 414 ASN A C 1
ATOM 3120 O O . ASN A 1 414 ? -13.763 -19.435 18.075 1.00 68.94 414 ASN A O 1
ATOM 3124 N N . GLY A 1 415 ? -15.575 -18.560 17.088 1.00 65.00 415 GLY A N 1
ATOM 3125 C CA . GLY A 1 415 ? -16.219 -18.037 18.292 1.00 65.00 415 GLY A CA 1
ATOM 3126 C C . GLY A 1 415 ? -17.438 -18.835 18.751 1.00 65.00 415 GLY A C 1
ATOM 3127 O O . GLY A 1 415 ? -18.057 -18.443 19.738 1.00 65.00 415 GLY A O 1
ATOM 3128 N N . VAL A 1 416 ? -17.800 -19.930 18.072 1.00 73.75 416 VAL A N 1
ATOM 3129 C CA . VAL A 1 416 ? -19.035 -20.693 18.336 1.00 73.75 416 VAL A CA 1
ATOM 3130 C C . VAL A 1 416 ? -19.121 -21.152 19.792 1.00 73.75 416 VAL A C 1
ATOM 3132 O O . VAL A 1 416 ? -20.113 -20.884 20.465 1.00 73.75 416 VAL A O 1
ATOM 3135 N N . ALA A 1 417 ? -18.069 -21.793 20.310 1.00 72.06 417 ALA A N 1
ATOM 3136 C CA . ALA A 1 417 ? -18.088 -22.377 21.653 1.00 72.06 417 ALA A CA 1
ATOM 3137 C C . ALA A 1 417 ? -18.190 -21.324 22.772 1.00 72.06 417 ALA A C 1
ATOM 3139 O O . ALA A 1 417 ? -18.886 -21.535 23.767 1.00 72.06 417 ALA A O 1
ATOM 3140 N N . GLU A 1 418 ? -17.503 -20.191 22.620 1.00 70.00 418 GLU A N 1
ATOM 3141 C CA . GLU A 1 418 ? -17.548 -19.088 23.585 1.00 70.00 418 GLU A CA 1
ATOM 3142 C C . GLU A 1 418 ? -18.882 -18.336 23.501 1.00 70.00 418 GLU A C 1
ATOM 3144 O O . GLU A 1 418 ? -19.518 -18.080 24.526 1.00 70.00 418 GLU A O 1
ATOM 3149 N N . SER A 1 419 ? -19.352 -18.076 22.279 1.00 77.69 419 SER A N 1
ATOM 3150 C CA . SER A 1 419 ? -20.612 -17.374 22.026 1.00 77.69 419 SER A CA 1
ATOM 3151 C C . SER A 1 419 ? -21.811 -18.176 22.513 1.00 77.69 419 SER A C 1
ATOM 3153 O O . SER A 1 419 ? -22.697 -17.599 23.127 1.00 77.69 419 SER A O 1
ATOM 3155 N N . ALA A 1 420 ? -21.827 -19.500 22.325 1.00 80.88 420 ALA A N 1
ATOM 3156 C CA . ALA A 1 420 ? -22.901 -20.362 22.820 1.00 80.88 420 ALA A CA 1
ATOM 3157 C C . ALA A 1 420 ? -23.077 -20.234 24.340 1.00 80.88 420 ALA A C 1
ATOM 3159 O O . ALA A 1 420 ? -24.187 -20.033 24.831 1.00 80.88 420 ALA A O 1
ATOM 3160 N N . ARG A 1 421 ? -21.966 -20.291 25.091 1.00 75.69 421 ARG A N 1
ATOM 3161 C CA . ARG A 1 421 ? -21.989 -20.131 26.552 1.00 75.69 421 ARG A CA 1
ATOM 3162 C C . ARG A 1 421 ? -22.470 -18.743 26.948 1.00 75.69 421 ARG A C 1
ATOM 3164 O O . ARG A 1 421 ? -23.334 -18.630 27.811 1.00 75.69 421 ARG A O 1
ATOM 3171 N N . TRP A 1 422 ? -21.934 -17.709 26.308 1.00 84.50 422 TRP A N 1
ATOM 3172 C CA . TRP A 1 422 ? -22.295 -16.329 26.607 1.00 84.50 422 TRP A CA 1
ATOM 3173 C C . TRP A 1 422 ? -23.773 -16.037 26.314 1.00 84.50 422 TRP A C 1
ATOM 3175 O O . TRP A 1 422 ? -24.470 -15.549 27.201 1.00 84.50 422 TRP A O 1
ATOM 3185 N N . LEU A 1 423 ? -24.270 -16.414 25.133 1.00 82.81 423 LEU A N 1
ATOM 3186 C CA . LEU A 1 423 ? -25.669 -16.238 24.735 1.00 82.81 423 LEU A CA 1
ATOM 3187 C C . LEU A 1 423 ? -26.611 -16.945 25.716 1.00 82.81 423 LEU A C 1
ATOM 3189 O O . LEU A 1 423 ? -27.491 -16.314 26.290 1.00 82.81 423 LEU A O 1
ATOM 3193 N N . SER A 1 424 ? -26.336 -18.211 26.043 1.00 87.94 424 SER A N 1
ATOM 3194 C CA . SER A 1 424 ? -27.143 -18.962 27.017 1.00 87.94 424 SER A CA 1
ATOM 3195 C C . SER A 1 424 ? -27.162 -18.360 28.431 1.00 87.94 424 SER A C 1
ATOM 3197 O O . SER A 1 424 ? -28.016 -18.719 29.237 1.00 87.94 424 SER A O 1
ATOM 3199 N N . SER A 1 425 ? -26.216 -17.468 28.746 1.00 86.31 425 SER A N 1
ATOM 3200 C CA . SER A 1 425 ? -26.080 -16.834 30.061 1.00 86.31 425 SER A CA 1
ATOM 3201 C C . SER A 1 425 ? -26.702 -15.438 30.156 1.00 86.31 425 SER A C 1
ATOM 3203 O O . SER A 1 425 ? -26.717 -14.866 31.248 1.00 86.31 425 SER A O 1
ATOM 3205 N N . LEU A 1 426 ? -27.192 -14.870 29.046 1.00 83.56 426 LEU A N 1
ATOM 3206 C CA . LEU A 1 426 ? -27.833 -13.556 29.069 1.00 83.56 426 LEU A CA 1
ATOM 3207 C C . LEU A 1 426 ? -29.138 -13.604 29.868 1.00 83.56 426 LEU A C 1
ATOM 3209 O O . LEU A 1 426 ? -29.886 -14.581 29.823 1.00 83.56 426 LEU A O 1
ATOM 3213 N N . SER A 1 427 ? -29.420 -12.524 30.602 1.00 93.31 427 SER A N 1
ATOM 3214 C CA . SER A 1 427 ? -30.746 -12.343 31.188 1.00 93.31 427 SER A CA 1
ATOM 3215 C C . SER A 1 427 ? -31.783 -12.220 30.076 1.00 93.31 427 SER A C 1
ATOM 3217 O O . SER A 1 427 ? -31.471 -11.799 28.961 1.00 93.31 427 SER A O 1
ATOM 3219 N N . ARG A 1 428 ? -33.034 -12.555 30.396 1.00 92.88 428 ARG A N 1
ATOM 3220 C CA . ARG A 1 428 ? -34.148 -12.455 29.452 1.00 92.88 428 ARG A CA 1
ATOM 3221 C C . ARG A 1 428 ? -34.269 -11.053 28.847 1.00 92.88 428 ARG A C 1
ATOM 3223 O O . ARG A 1 428 ? -34.329 -10.940 27.636 1.00 92.88 428 ARG A O 1
ATOM 3230 N N . GLU A 1 429 ? -34.192 -10.018 29.679 1.00 92.31 429 GLU A N 1
ATOM 3231 C CA . GLU A 1 429 ? -34.243 -8.610 29.254 1.00 92.31 429 GLU A CA 1
ATOM 3232 C C . GLU A 1 429 ? -33.154 -8.271 28.219 1.00 92.31 429 GLU A C 1
ATOM 3234 O O . GLU A 1 429 ? -33.438 -7.647 27.205 1.00 92.31 429 GLU A O 1
ATOM 3239 N N . LEU A 1 430 ? -31.912 -8.725 28.438 1.00 79.62 430 LEU A N 1
ATOM 3240 C CA . LEU A 1 430 ? -30.803 -8.480 27.507 1.00 79.62 430 LEU A CA 1
ATOM 3241 C C . LEU A 1 430 ? -30.909 -9.313 26.227 1.00 79.62 430 LEU A C 1
ATOM 3243 O O . LEU A 1 430 ? -30.427 -8.888 25.179 1.00 79.62 430 LEU A O 1
ATOM 3247 N N . ALA A 1 431 ? -31.474 -10.517 26.310 1.00 89.25 431 ALA A N 1
ATOM 3248 C CA . ALA A 1 431 ? -31.721 -11.348 25.139 1.00 89.25 431 ALA A CA 1
ATOM 3249 C C . ALA A 1 431 ? -32.824 -10.737 24.259 1.00 89.25 431 ALA A C 1
ATOM 3251 O O . ALA A 1 431 ? -32.642 -10.652 23.048 1.00 89.25 431 ALA A O 1
ATOM 3252 N N . GLU A 1 432 ? -33.898 -10.227 24.871 1.00 92.69 432 GLU A N 1
ATOM 3253 C CA . GLU A 1 432 ? -35.029 -9.595 24.179 1.00 92.69 432 GLU A CA 1
ATOM 3254 C C . GLU A 1 432 ? -34.616 -8.311 23.433 1.00 92.69 432 GLU A C 1
ATOM 3256 O O . GLU A 1 432 ? -35.228 -7.970 22.425 1.00 92.69 432 GLU A O 1
ATOM 3261 N N . SER A 1 433 ? -33.532 -7.646 23.855 1.00 88.50 433 SER A N 1
ATOM 3262 C CA . SER A 1 433 ? -32.940 -6.487 23.167 1.00 88.50 433 SER A CA 1
ATOM 3263 C C . SER A 1 433 ? -31.718 -6.818 22.292 1.00 88.50 433 SER A C 1
ATOM 3265 O O . SER A 1 433 ? -30.999 -5.914 21.861 1.00 88.50 433 SER A O 1
ATOM 3267 N N . THR A 1 434 ? -31.444 -8.098 22.016 1.00 83.94 434 THR A N 1
ATOM 3268 C CA . THR A 1 434 ? -30.286 -8.536 21.220 1.00 83.94 434 THR A CA 1
ATOM 3269 C C . THR A 1 434 ? -30.720 -9.299 19.971 1.00 83.94 434 THR A C 1
ATOM 3271 O O . THR A 1 434 ? -31.401 -10.311 20.054 1.00 83.94 434 THR A O 1
ATOM 3274 N N . VAL A 1 435 ? -30.238 -8.897 18.798 1.00 87.12 435 VAL A N 1
ATOM 3275 C CA . VAL A 1 435 ? -30.345 -9.707 17.572 1.00 87.12 435 VAL A CA 1
ATOM 3276 C C . VAL A 1 435 ? -29.108 -10.583 17.431 1.00 87.12 435 VAL A C 1
ATOM 3278 O O . VAL A 1 435 ? -27.992 -10.104 17.629 1.00 87.12 435 VAL A O 1
ATOM 3281 N N . VAL A 1 436 ? -29.278 -11.856 17.070 1.00 84.75 436 VAL A N 1
ATOM 3282 C CA . VAL A 1 436 ? -28.171 -12.798 16.866 1.00 84.75 436 VAL A CA 1
ATOM 3283 C C . VAL A 1 436 ? -28.181 -13.344 15.446 1.00 84.75 436 VAL A C 1
ATOM 3285 O O . VAL A 1 436 ? -29.138 -13.973 14.999 1.00 84.75 436 VAL A O 1
ATOM 3288 N N . VAL A 1 437 ? -27.059 -13.148 14.763 1.00 84.50 437 VAL A N 1
ATOM 3289 C CA . VAL A 1 437 ? -26.795 -13.644 13.417 1.00 84.50 437 VAL A CA 1
ATOM 3290 C C . VAL A 1 437 ? -25.639 -14.635 13.464 1.00 84.50 437 VAL A C 1
ATOM 3292 O O . VAL A 1 437 ? -24.506 -14.266 13.767 1.00 84.50 437 VAL A O 1
ATOM 3295 N N . VAL A 1 438 ? -25.890 -15.907 13.182 1.00 79.31 438 VAL A N 1
ATOM 3296 C CA . VAL A 1 438 ? -24.847 -16.935 13.207 1.00 79.31 438 VAL A CA 1
ATOM 3297 C C . VAL A 1 438 ? -24.373 -17.222 11.780 1.00 79.31 438 VAL A C 1
ATOM 3299 O O . VAL A 1 438 ? -25.045 -17.894 11.006 1.00 79.31 438 VAL A O 1
ATOM 3302 N N . GLU A 1 439 ? -23.187 -16.717 11.441 1.00 74.69 439 GLU A N 1
ATOM 3303 C CA . GLU A 1 439 ? -22.512 -16.889 10.145 1.00 74.69 439 GLU A CA 1
ATOM 3304 C C . GLU A 1 439 ? -21.521 -18.063 10.218 1.00 74.69 439 GLU A C 1
ATOM 3306 O O . GLU A 1 439 ? -20.318 -17.907 9.980 1.00 74.69 439 GLU A O 1
ATOM 3311 N N . THR A 1 440 ? -21.989 -19.232 10.653 1.00 65.25 440 THR A N 1
ATOM 3312 C CA . THR A 1 440 ? -21.123 -20.390 10.917 1.00 65.25 440 THR A CA 1
ATOM 3313 C C . THR A 1 440 ? -21.643 -21.650 10.284 1.00 65.25 440 THR A C 1
ATOM 3315 O O . THR A 1 440 ? -22.839 -21.821 10.070 1.00 65.25 440 THR A O 1
ATOM 3318 N N . ARG A 1 441 ? -20.702 -22.560 10.051 1.00 63.19 441 ARG A N 1
ATOM 3319 C CA . ARG A 1 441 ? -20.981 -23.938 9.693 1.00 63.19 441 ARG A CA 1
ATOM 3320 C C . ARG A 1 441 ? -21.564 -24.662 10.899 1.00 63.19 441 ARG A C 1
ATOM 3322 O O . ARG A 1 441 ? -22.609 -25.294 10.846 1.00 63.19 441 ARG A O 1
ATOM 3329 N N . SER A 1 442 ? -20.942 -24.521 12.057 1.00 66.00 442 SER A N 1
ATOM 3330 C CA . SER A 1 442 ? -21.410 -25.203 13.265 1.00 66.00 442 SER A CA 1
ATOM 3331 C C . SER A 1 442 ? -22.621 -24.503 13.893 1.00 66.00 442 SER A C 1
ATOM 3333 O O . SER A 1 442 ? -22.634 -23.285 14.004 1.00 66.00 442 SER A O 1
ATOM 3335 N N . SER A 1 443 ? -23.628 -25.242 14.373 1.00 71.75 443 SER A N 1
ATOM 3336 C CA . SER A 1 443 ? -24.720 -24.615 15.136 1.00 71.75 443 SER A CA 1
ATOM 3337 C C . SER A 1 443 ? -24.221 -24.120 16.494 1.00 71.75 443 SER A C 1
ATOM 3339 O O . SER A 1 443 ? -23.597 -24.871 17.241 1.00 71.75 443 SER A O 1
ATOM 3341 N N . VAL A 1 444 ? -24.555 -22.875 16.836 1.00 72.06 444 VAL A N 1
ATOM 3342 C CA . VAL A 1 444 ? -24.253 -22.281 18.151 1.00 72.06 444 VAL A CA 1
ATOM 3343 C C . VAL A 1 444 ? -25.281 -22.694 19.205 1.00 72.06 444 VAL A C 1
ATOM 3345 O O . VAL A 1 444 ? -24.948 -22.828 20.380 1.00 72.06 444 VAL A O 1
ATOM 3348 N N . ALA A 1 445 ? -26.532 -22.905 18.792 1.00 76.62 445 ALA A N 1
ATOM 3349 C CA . ALA A 1 445 ? -27.638 -23.127 19.716 1.00 76.62 445 ALA A CA 1
ATOM 3350 C C . ALA A 1 445 ? -27.978 -24.596 19.956 1.00 76.62 445 ALA A C 1
ATOM 3352 O O . ALA A 1 445 ? -28.570 -24.899 20.985 1.00 76.62 445 ALA A O 1
ATOM 3353 N N . GLY A 1 446 ? -27.672 -25.524 19.044 1.00 74.19 446 GLY A N 1
ATOM 3354 C CA . GLY A 1 446 ? -28.054 -26.921 19.294 1.00 74.19 446 GLY A CA 1
ATOM 3355 C C . GLY A 1 446 ? -29.579 -27.153 19.358 1.00 74.19 446 GLY A C 1
ATOM 3356 O O . GLY A 1 446 ? -29.991 -28.202 19.837 1.00 74.19 446 GLY A O 1
ATOM 3357 N N . GLY A 1 447 ? -30.407 -26.189 18.923 1.00 73.94 447 GLY A N 1
ATOM 3358 C CA . GLY A 1 447 ? -31.869 -26.240 19.037 1.00 73.94 447 GLY A CA 1
ATOM 3359 C C . GLY A 1 447 ? -32.348 -25.912 20.451 1.00 73.94 447 GLY A C 1
ATOM 3360 O O . GLY A 1 447 ? -33.437 -26.314 20.851 1.00 73.94 447 GLY A O 1
ATOM 3361 N N . ALA A 1 448 ? -31.508 -25.244 21.243 1.00 83.12 448 ALA A N 1
ATOM 3362 C CA . ALA A 1 448 ? -31.810 -24.913 22.623 1.00 83.12 448 ALA A CA 1
ATOM 3363 C C . ALA A 1 448 ? -32.965 -23.912 22.744 1.00 83.12 448 ALA A C 1
ATOM 3365 O O . ALA A 1 448 ? -33.062 -22.957 21.981 1.00 83.12 448 ALA A O 1
ATOM 3366 N N . GLU A 1 449 ? -33.797 -24.080 23.773 1.00 85.81 449 GLU A N 1
ATOM 3367 C CA . GLU A 1 449 ? -35.002 -23.263 23.982 1.00 85.81 449 GLU A CA 1
ATOM 3368 C C . GLU A 1 449 ? -34.707 -21.777 24.231 1.00 85.81 449 GLU A C 1
ATOM 3370 O O . GLU A 1 449 ? -35.536 -20.921 23.924 1.00 85.81 449 GLU A O 1
ATOM 3375 N N . TRP A 1 450 ? -33.515 -21.444 24.739 1.00 87.44 450 TRP A N 1
ATOM 3376 C CA . TRP A 1 450 ? -33.141 -20.063 25.051 1.00 87.44 450 TRP A CA 1
ATOM 3377 C C . TRP A 1 450 ? -33.079 -19.151 23.820 1.00 87.44 450 TRP A C 1
ATOM 3379 O O . TRP A 1 450 ? -33.145 -17.934 23.980 1.00 87.44 450 TRP A O 1
ATOM 3389 N N . ILE A 1 451 ? -33.016 -19.701 22.599 1.00 88.19 451 ILE A N 1
ATOM 3390 C CA . ILE A 1 451 ? -33.070 -18.907 21.359 1.00 88.19 451 ILE A CA 1
ATOM 3391 C C . ILE A 1 451 ? -34.372 -18.108 21.236 1.00 88.19 451 ILE A C 1
ATOM 3393 O O . ILE A 1 451 ? -34.395 -17.067 20.589 1.00 88.19 451 ILE A O 1
ATOM 3397 N N . ARG A 1 452 ? -35.451 -18.558 21.892 1.00 90.75 452 ARG A N 1
ATOM 3398 C CA . ARG A 1 452 ? -36.759 -17.884 21.893 1.00 90.75 452 ARG A CA 1
ATOM 3399 C C . ARG A 1 452 ? -36.772 -16.566 22.644 1.00 90.75 452 ARG A C 1
ATOM 3401 O O . ARG A 1 452 ? -37.696 -15.784 22.464 1.00 90.75 452 ARG A O 1
ATOM 3408 N N . ASN A 1 453 ? -35.764 -16.332 23.478 1.00 91.75 453 ASN A N 1
ATOM 3409 C CA . ASN A 1 453 ? -35.631 -15.075 24.199 1.00 91.75 453 ASN A CA 1
ATOM 3410 C C . ASN A 1 453 ? -35.094 -13.952 23.302 1.00 91.75 453 ASN A C 1
ATOM 3412 O O . ASN A 1 453 ? -35.095 -12.810 23.734 1.00 91.75 453 ASN A O 1
ATOM 3416 N N . TYR A 1 454 ? -34.620 -14.260 22.090 1.00 90.56 454 TYR A N 1
ATOM 3417 C CA . TYR A 1 454 ? -34.072 -13.277 21.159 1.00 90.56 454 TYR A CA 1
ATOM 3418 C C . TYR A 1 454 ? -35.122 -12.901 20.111 1.00 90.56 454 TYR A C 1
ATOM 3420 O O . TYR A 1 454 ? -35.718 -13.811 19.530 1.00 90.56 454 TYR A O 1
ATOM 3428 N N . PRO A 1 455 ? -35.332 -11.610 19.800 1.00 87.62 455 PRO A N 1
ATOM 3429 C CA . PRO A 1 455 ? -36.273 -11.184 18.763 1.00 87.62 455 PRO A CA 1
ATOM 3430 C C . PRO A 1 455 ? -35.906 -11.742 17.381 1.00 87.62 455 PRO A C 1
ATOM 3432 O O . PRO A 1 455 ? -36.792 -12.092 16.600 1.00 87.62 455 PRO A O 1
ATOM 3435 N N . VAL A 1 456 ? -34.601 -11.878 17.119 1.00 85.94 456 VAL A N 1
ATOM 3436 C CA . VAL A 1 456 ? -34.051 -12.556 15.945 1.00 85.94 456 VAL A CA 1
ATOM 3437 C C . VAL A 1 456 ? -32.882 -13.435 16.364 1.00 85.94 456 VA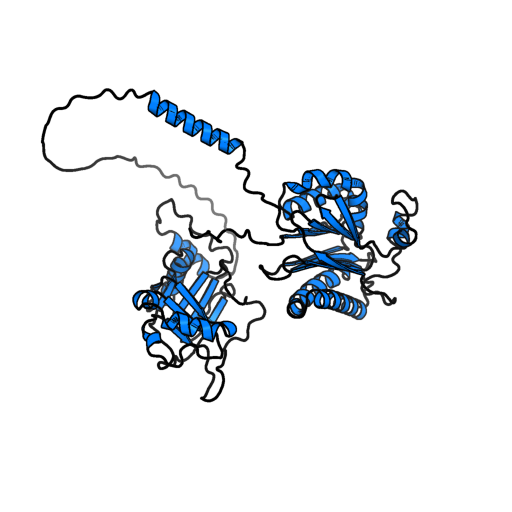L A C 1
ATOM 3439 O O . VAL A 1 456 ? -31.912 -12.963 16.962 1.00 85.94 456 VAL A O 1
ATOM 3442 N N . PHE A 1 457 ? -32.961 -14.708 16.001 1.00 87.44 457 PHE A N 1
ATOM 3443 C CA . PHE A 1 457 ? -31.883 -15.676 16.082 1.00 87.44 457 PHE A CA 1
ATOM 3444 C C . PHE A 1 457 ? -31.863 -16.472 14.781 1.00 87.44 457 PHE A C 1
ATOM 3446 O O . PHE A 1 457 ? -32.733 -17.309 14.564 1.00 87.44 457 PHE A O 1
ATOM 3453 N N . THR A 1 458 ? -30.873 -16.234 13.929 1.00 83.88 458 THR A N 1
ATOM 3454 C CA . THR A 1 458 ? -30.685 -17.003 12.689 1.00 83.88 458 THR A CA 1
ATOM 3455 C C . THR A 1 458 ? -29.437 -17.852 12.758 1.00 83.88 458 THR A C 1
ATOM 3457 O O . THR A 1 458 ? -28.416 -17.438 13.313 1.00 83.88 458 THR A O 1
ATOM 3460 N N . ASN A 1 459 ? -29.532 -19.034 12.163 1.00 76.69 459 ASN A N 1
ATOM 3461 C CA . ASN A 1 459 ? -28.442 -19.964 11.985 1.00 76.69 459 ASN A CA 1
ATOM 3462 C C . ASN A 1 459 ? -28.184 -20.127 10.480 1.00 76.69 459 ASN A C 1
ATOM 3464 O O . ASN A 1 459 ? -29.099 -20.493 9.753 1.00 76.69 459 ASN A O 1
ATOM 3468 N N . GLY A 1 460 ? -26.968 -19.841 10.006 1.00 63.50 460 GLY A N 1
ATOM 3469 C CA . GLY A 1 460 ? -26.640 -19.804 8.572 1.00 63.50 460 GLY A CA 1
ATOM 3470 C C . GLY A 1 460 ? -26.999 -21.065 7.760 1.00 63.50 460 GLY A C 1
ATOM 3471 O O . GLY A 1 460 ? -27.237 -22.140 8.320 1.00 63.50 460 GLY A O 1
ATOM 3472 N N . ASN A 1 461 ? -27.032 -20.904 6.425 1.00 55.09 461 ASN A N 1
ATOM 3473 C CA . ASN A 1 461 ? -27.640 -21.839 5.466 1.00 55.09 461 ASN A CA 1
ATOM 3474 C C . ASN A 1 461 ? -27.257 -23.314 5.634 1.00 55.09 461 ASN A C 1
ATOM 3476 O O . ASN A 1 461 ? -26.128 -23.748 5.398 1.00 55.09 461 ASN A O 1
ATOM 3480 N N . ARG A 1 462 ? -28.285 -24.107 5.934 1.00 59.88 462 ARG A N 1
ATOM 3481 C CA . ARG A 1 462 ? -28.265 -25.564 5.970 1.00 59.88 462 ARG A CA 1
ATOM 3482 C C . ARG A 1 462 ? -28.727 -26.104 4.627 1.00 59.88 462 ARG A C 1
ATOM 3484 O O . ARG A 1 462 ? -29.869 -26.539 4.504 1.00 59.88 462 ARG A O 1
ATOM 3491 N N . ALA A 1 463 ? -27.832 -26.098 3.646 1.00 45.22 463 ALA A N 1
ATOM 3492 C CA . ALA A 1 463 ? -28.103 -26.688 2.343 1.00 45.22 463 ALA A CA 1
ATOM 3493 C C . ALA A 1 463 ? -28.191 -28.221 2.477 1.00 45.22 463 ALA A C 1
ATOM 3495 O O . ALA A 1 463 ? -27.227 -28.946 2.269 1.00 45.22 463 ALA A O 1
ATOM 3496 N N . ASP A 1 464 ? -29.365 -28.682 2.894 1.00 48.53 464 ASP A N 1
ATOM 3497 C CA . ASP A 1 464 ? -29.884 -30.037 2.823 1.00 48.53 464 ASP A CA 1
ATOM 3498 C C . ASP A 1 464 ? -29.126 -31.131 3.605 1.00 48.53 464 ASP A C 1
ATOM 3500 O O . ASP A 1 464 ? -28.261 -31.822 3.081 1.00 48.53 464 ASP A O 1
ATOM 3504 N N . ARG A 1 465 ? -29.668 -31.450 4.796 1.00 47.91 465 ARG A N 1
ATOM 3505 C CA . ARG A 1 465 ? -29.705 -32.807 5.405 1.00 47.91 465 ARG A CA 1
ATOM 3506 C C . ARG A 1 465 ? -28.547 -33.225 6.332 1.00 47.91 465 ARG A C 1
ATOM 3508 O O . ARG A 1 465 ? -27.543 -33.799 5.945 1.00 47.91 465 ARG A O 1
ATOM 3515 N N . ALA A 1 466 ? -28.842 -33.082 7.625 1.00 43.88 466 ALA A N 1
ATOM 3516 C CA . ALA A 1 466 ? -28.787 -34.110 8.675 1.00 43.88 466 ALA A CA 1
ATOM 3517 C C . ALA A 1 466 ? -27.607 -35.112 8.676 1.00 43.88 466 ALA A C 1
ATOM 3519 O O . ALA A 1 466 ? -27.794 -36.315 8.493 1.00 43.88 466 ALA A O 1
ATOM 3520 N N . GLY A 1 467 ? -26.410 -34.618 9.000 1.00 44.91 467 GLY A N 1
ATOM 3521 C CA . GLY A 1 467 ? -25.261 -35.455 9.372 1.00 44.91 467 GLY A CA 1
ATOM 3522 C C . GLY A 1 467 ? -23.939 -34.703 9.534 1.00 44.91 467 GLY A C 1
ATOM 3523 O O . GLY A 1 467 ? -23.021 -35.211 10.173 1.00 44.91 467 GLY A O 1
ATOM 3524 N N . GLU A 1 468 ? -23.841 -33.489 8.996 1.00 39.16 468 GLU A N 1
ATOM 3525 C CA . GLU A 1 468 ? -22.563 -32.821 8.742 1.00 39.16 468 GLU A CA 1
ATOM 3526 C C . GLU A 1 468 ? -22.472 -31.446 9.425 1.00 39.16 468 GLU A C 1
ATOM 3528 O O . GLU A 1 468 ? -23.490 -30.807 9.707 1.00 39.16 468 GLU A O 1
ATOM 3533 N N . ALA A 1 469 ? -21.234 -31.014 9.727 1.00 37.16 469 ALA A N 1
ATOM 3534 C CA . ALA A 1 469 ? -20.928 -29.647 10.153 1.00 37.16 469 ALA A CA 1
ATOM 3535 C C . ALA A 1 469 ? -21.563 -28.688 9.143 1.00 37.16 469 ALA A C 1
ATOM 3537 O O . ALA A 1 469 ? -21.359 -28.849 7.942 1.00 37.16 469 ALA A O 1
ATOM 3538 N N . GLY A 1 470 ? -22.398 -27.775 9.633 1.00 33.78 470 GLY A N 1
ATOM 3539 C CA . GLY A 1 470 ? -23.363 -27.068 8.799 1.00 33.78 470 GLY A CA 1
ATOM 3540 C C . GLY A 1 470 ? -22.734 -26.214 7.704 1.00 33.78 470 GLY A C 1
ATOM 3541 O O . GLY A 1 470 ? -21.527 -26.008 7.615 1.00 33.78 470 GLY A O 1
ATOM 3542 N N . GLY A 1 471 ? -23.580 -25.799 6.779 1.00 35.09 471 GLY A N 1
ATOM 3543 C CA . GLY A 1 471 ? -23.179 -25.072 5.593 1.00 35.09 471 GLY A CA 1
ATOM 3544 C C . GLY A 1 471 ? -23.177 -23.573 5.822 1.00 35.09 471 GLY A C 1
ATOM 3545 O O . GLY A 1 471 ? -23.669 -23.049 6.812 1.00 35.09 471 GLY A O 1
ATOM 3546 N N . PHE A 1 472 ? -22.588 -22.893 4.859 1.00 37.88 472 PHE A N 1
ATOM 3547 C CA . PHE A 1 472 ? -22.538 -21.456 4.735 1.00 37.88 472 PHE A CA 1
ATOM 3548 C C . PHE A 1 472 ? -23.087 -21.142 3.347 1.00 37.88 472 PHE A C 1
ATOM 3550 O O . PHE A 1 472 ? -22.622 -21.739 2.377 1.00 37.88 472 PHE A O 1
ATOM 3557 N N . ALA A 1 473 ? -24.057 -20.235 3.237 1.00 35.28 473 ALA A N 1
ATOM 3558 C CA . ALA A 1 473 ? -24.365 -19.598 1.964 1.00 35.28 473 ALA A CA 1
ATOM 3559 C C . ALA A 1 473 ? -23.674 -18.253 1.968 1.00 35.28 473 ALA A C 1
ATOM 3561 O O . ALA A 1 473 ? -24.115 -17.302 2.608 1.00 35.28 473 ALA A O 1
ATOM 3562 N N . GLY A 1 474 ? -22.540 -18.229 1.291 1.00 33.34 474 GLY A N 1
ATOM 3563 C CA . GLY A 1 474 ? -21.849 -16.991 1.056 1.00 33.34 474 GLY A CA 1
ATOM 3564 C C . GLY A 1 474 ? -20.708 -17.113 0.076 1.00 33.34 474 GLY A C 1
ATOM 3565 O O . GLY A 1 474 ? -20.594 -16.220 -0.724 1.00 33.34 474 GLY A O 1
ATOM 3566 N N . ASP A 1 475 ? -19.845 -18.128 0.096 1.00 27.64 475 ASP A N 1
ATOM 3567 C CA . ASP A 1 475 ? -18.413 -17.839 -0.122 1.00 27.64 475 ASP A CA 1
ATOM 3568 C C . ASP A 1 475 ? -17.975 -16.639 0.753 1.00 27.64 475 ASP A C 1
ATOM 3570 O O . ASP A 1 475 ? -18.641 -15.617 0.918 1.00 27.64 475 ASP A O 1
ATOM 3574 N N . SER A 1 476 ? -16.874 -16.766 1.481 1.00 31.69 476 SER A N 1
ATOM 3575 C CA . SER A 1 476 ? -16.285 -15.569 2.068 1.00 31.69 476 SER A CA 1
ATOM 3576 C C . SER A 1 476 ? -15.889 -14.752 0.846 1.00 31.69 476 SER A C 1
ATOM 3578 O O . SER A 1 476 ? -14.870 -15.075 0.242 1.00 31.69 476 SER A O 1
ATOM 3580 N N . LEU A 1 477 ? -16.736 -13.804 0.411 1.00 32.72 477 LEU A N 1
ATOM 3581 C CA . LEU A 1 477 ? -16.408 -12.882 -0.667 1.00 32.72 477 LEU A CA 1
ATOM 3582 C C . LEU A 1 477 ? -15.022 -12.344 -0.305 1.00 32.72 477 LEU A C 1
ATOM 3584 O O . LEU A 1 477 ? -14.866 -11.801 0.800 1.00 32.72 477 LEU A O 1
ATOM 3588 N N . PRO A 1 478 ? -14.003 -12.562 -1.151 1.00 28.52 478 PRO A N 1
ATOM 3589 C CA . PRO A 1 478 ? -12.678 -12.025 -0.906 1.00 28.52 478 PRO A CA 1
ATOM 3590 C C . PRO A 1 478 ? -12.829 -10.521 -0.656 1.00 28.52 478 PRO A C 1
ATOM 3592 O O . PRO A 1 478 ? -13.352 -9.804 -1.503 1.00 28.52 478 PRO A O 1
ATOM 3595 N N . GLY A 1 479 ? -12.461 -10.058 0.541 1.00 31.38 479 GLY A N 1
ATOM 3596 C CA . GLY A 1 479 ? -12.578 -8.646 0.919 1.00 31.38 479 GLY A CA 1
ATOM 3597 C C . GLY A 1 479 ? -13.671 -8.277 1.930 1.00 31.38 479 GLY A C 1
ATOM 3598 O O . GLY A 1 479 ? -13.678 -7.128 2.363 1.00 31.38 479 GLY A O 1
ATOM 3599 N N . LEU A 1 480 ? -14.535 -9.193 2.394 1.00 29.30 480 LEU A N 1
ATOM 3600 C CA . LEU A 1 480 ? -15.390 -8.905 3.559 1.00 29.30 480 LEU A CA 1
ATOM 3601 C C . LEU A 1 480 ? -14.661 -9.248 4.877 1.00 29.30 480 LEU A C 1
ATOM 3603 O O . LEU A 1 480 ? -14.372 -10.420 5.135 1.00 29.30 480 LEU A O 1
ATOM 3607 N N . PRO A 1 481 ? -14.346 -8.258 5.738 1.00 28.86 481 PRO A N 1
ATOM 3608 C CA . PRO A 1 481 ? -13.458 -8.463 6.876 1.00 28.86 481 PRO A CA 1
ATOM 3609 C C . PRO A 1 481 ? -14.019 -9.437 7.921 1.00 28.86 481 PRO A C 1
ATOM 3611 O O . PRO A 1 481 ? -15.191 -9.403 8.321 1.00 28.86 481 PRO A O 1
ATOM 3614 N N . SER A 1 482 ? -13.129 -10.305 8.409 1.00 32.06 482 SER A N 1
ATOM 3615 C CA . SER A 1 482 ? -13.344 -11.142 9.582 1.00 32.06 482 SER A CA 1
ATOM 3616 C C . SER A 1 482 ? -13.344 -10.304 10.864 1.00 32.06 482 SER A C 1
ATOM 3618 O O . SER A 1 482 ? -12.275 -9.973 11.360 1.00 32.06 482 SER A O 1
ATOM 3620 N N . LEU A 1 483 ? -14.542 -10.033 11.401 1.00 30.31 483 LEU A N 1
ATOM 3621 C CA . LEU A 1 483 ? -14.855 -9.381 12.689 1.00 30.31 483 LEU A CA 1
ATOM 3622 C C . LEU A 1 483 ? -14.708 -7.850 12.769 1.00 30.31 483 LEU A C 1
ATOM 3624 O O . LEU A 1 483 ? -13.692 -7.277 12.403 1.00 30.31 483 LEU A O 1
ATOM 3628 N N . ARG A 1 484 ? -15.769 -7.242 13.338 1.00 39.19 484 ARG A N 1
ATOM 3629 C CA . ARG A 1 484 ? -15.935 -5.844 13.781 1.00 39.19 484 ARG A CA 1
ATOM 3630 C C . ARG A 1 484 ? -15.133 -4.838 12.958 1.00 39.19 484 ARG A C 1
ATOM 3632 O O . ARG A 1 484 ? -14.082 -4.393 13.403 1.00 39.19 484 ARG A O 1
ATOM 3639 N N . ASN A 1 485 ? -15.679 -4.371 11.840 1.00 41.41 485 ASN A N 1
ATOM 3640 C CA . ASN A 1 485 ? -15.394 -2.988 11.487 1.00 41.41 485 ASN A CA 1
ATOM 3641 C C . ASN A 1 485 ? -16.216 -2.128 12.470 1.00 41.41 485 ASN A C 1
ATOM 3643 O O . ASN A 1 485 ? -17.435 -2.092 12.326 1.00 41.41 485 ASN A O 1
ATOM 3647 N N . PRO A 1 486 ? -15.619 -1.476 13.491 1.00 39.94 486 PRO A N 1
ATOM 3648 C CA . PRO A 1 486 ? -16.361 -0.599 14.404 1.00 39.94 486 PRO A CA 1
ATOM 3649 C C . PRO A 1 486 ? -16.967 0.612 13.684 1.00 39.94 486 PRO A C 1
ATOM 3651 O O . PRO A 1 486 ? -17.678 1.394 14.302 1.00 39.94 486 PRO A O 1
ATOM 3654 N N . ARG A 1 487 ? -16.653 0.788 12.397 1.00 39.94 487 ARG A N 1
ATOM 3655 C CA . ARG A 1 487 ? -17.208 1.827 11.539 1.00 39.94 487 ARG A CA 1
ATOM 3656 C C . ARG A 1 487 ? -18.389 1.338 10.716 1.00 39.94 487 ARG A C 1
ATOM 3658 O O . ARG A 1 487 ? -18.970 2.169 10.041 1.00 39.94 487 ARG A O 1
ATOM 3665 N N . CYS A 1 488 ? -18.703 0.037 10.731 1.00 49.25 488 CYS A N 1
ATOM 3666 C CA . CYS A 1 488 ? -19.736 -0.529 9.877 1.00 49.25 488 CYS A CA 1
ATOM 3667 C C . CYS A 1 488 ? -21.088 -0.608 10.585 1.00 49.25 488 CYS A C 1
ATOM 3669 O O . CYS A 1 488 ? -21.222 -1.285 11.607 1.00 49.25 488 CYS A O 1
ATOM 3671 N N . TYR A 1 489 ? -22.073 0.073 10.012 1.00 56.66 489 TYR A N 1
ATOM 3672 C CA . TYR A 1 489 ? -23.456 0.067 10.470 1.00 56.66 489 TYR A CA 1
ATOM 3673 C C . TYR A 1 489 ? -24.127 -1.239 10.048 1.00 56.66 489 TYR A C 1
ATOM 3675 O O . TYR A 1 489 ? -23.848 -1.764 8.966 1.00 56.66 489 TYR A O 1
ATOM 3683 N N . ARG A 1 490 ? -24.996 -1.791 10.897 1.00 66.44 490 ARG A N 1
ATOM 3684 C CA . ARG A 1 490 ? -25.701 -3.046 10.614 1.00 66.44 490 ARG A CA 1
ATOM 3685 C C . ARG A 1 490 ? -27.189 -2.900 10.832 1.00 66.44 490 ARG A C 1
ATOM 3687 O O . ARG A 1 490 ? -27.617 -2.366 11.848 1.00 66.44 490 ARG A O 1
ATOM 3694 N N . ILE A 1 491 ? -27.944 -3.441 9.889 1.00 71.81 491 ILE A N 1
ATOM 3695 C CA . ILE A 1 491 ? -29.397 -3.551 9.947 1.00 71.81 491 ILE A CA 1
ATOM 3696 C C . ILE A 1 491 ? -29.776 -4.985 9.592 1.00 71.81 491 ILE A C 1
ATOM 3698 O O . ILE A 1 491 ? -29.157 -5.587 8.708 1.00 71.81 491 ILE A O 1
ATOM 3702 N N . VAL A 1 492 ? -30.751 -5.552 10.300 1.00 73.31 492 VAL A N 1
ATOM 3703 C CA . VAL A 1 492 ? -31.281 -6.883 9.977 1.00 73.31 492 VAL A CA 1
ATOM 3704 C C . VAL A 1 492 ? -32.713 -6.735 9.489 1.00 73.31 492 VAL A C 1
ATOM 3706 O O . VAL A 1 492 ? -33.537 -6.148 10.178 1.00 73.31 492 VAL A O 1
ATOM 3709 N N . VAL A 1 493 ? -33.012 -7.253 8.305 1.00 74.06 493 VAL A N 1
ATOM 3710 C CA . VAL A 1 493 ? -34.351 -7.253 7.712 1.00 74.06 493 VAL A CA 1
ATOM 3711 C C . VAL A 1 493 ? -34.854 -8.685 7.702 1.00 74.06 493 VAL A C 1
ATOM 3713 O O . VAL A 1 493 ? -34.213 -9.561 7.125 1.00 74.06 493 VAL A O 1
ATOM 3716 N N . VAL A 1 494 ? -35.986 -8.927 8.348 1.00 75.38 494 VAL A N 1
ATOM 3717 C CA . VAL A 1 494 ? -36.628 -10.241 8.404 1.00 75.38 494 VAL A CA 1
ATOM 3718 C C . VAL A 1 494 ? -37.947 -10.147 7.646 1.00 75.38 494 VAL A C 1
ATOM 3720 O O . VAL A 1 494 ? -38.819 -9.377 8.058 1.00 75.38 494 VAL A O 1
ATOM 3723 N N . LEU A 1 495 ? -38.050 -10.881 6.531 1.00 74.38 495 LEU A N 1
ATOM 3724 C CA . LEU A 1 495 ? -39.222 -10.886 5.644 1.00 74.38 495 LEU A CA 1
ATOM 3725 C C . LEU A 1 495 ? -40.240 -11.969 6.007 1.00 74.38 495 LEU A C 1
ATOM 3727 O O . LEU A 1 495 ? -39.814 -13.086 6.384 1.00 74.38 495 LEU A O 1
#

Foldseek 3Di:
DDDDPPDDDPFDKDKDWDFWAADDLQRLQKDWDKADDDPQDKMKIKIKGALDSVQSPLRVLLRVQQHPQQLVCVVVPNQVSNQVSLQVSLVVCLVVVHPHIWMKMWMDGRFKIKIWTFAAKWKWKAAPVGIDTPDGGQFQCVVVVHDLPDPCNVVRSSHHPTGRNDPDDDGIDMDMDTADARMKMKIKDPLQVSQCVVCVVVLNPPQLPDDPNVSVVVSCVVCVVSCNPRTMIMIMMHTHHPDPVVPVPVVVVVVVVVVVVVVVCVVVVDDPDPDDDDDDDDDDDDDDDDDDDDDDDDDDDDDDDDDDDDDDPLVVVLVVVVPPDDPPPDDDPPPVDLQQEEEEEEEDDDPPDPPSYHYHYFDNDADVLQWAEDAAKEFEPPPNVRVSVSVSVCVVVVPHYYDYANEEDEAEAVCLAVVLVVLVPDDLVNQCRYAYHYQFLARSPPSPPSNNSHNTDGHGDAPDDDDDSGDGPDPPPVPDDDDDPVSYGYMYGYD

Sequence (495 aa):
MKRQLSDQPDAGCSVAWQLQNGRSRIQRDMAADGFKGDYPYAGVVVVAENRVSEDDSSASIAVETVRDVFAEGVAFGVEDALIDSLNEAAESMRDKKLSGCSVAAIAFSGTHIWYASAGNCRIYRIDSDGIECLVHDQSSAAEMRMSPDHTDYSKKVKELKWWLGSTSPGKPVCGHSRIKRDTTYLVLTAGGWVQFESSAVAVHTKAIKKTLAGWLSSLSRDLKLAYRRQGGALGAVSGVKSGSGTSVPWKSWSLVAAVLGLIGFLVFANPFSPRTGEEEKTDLFYPDSVEQIVQPIMEDTSQLAVDTAGSSGMFSMIADSLTVELPDSEVVPDITSDLPLQVVQVGGEVPVLSPDTFAVSLNAEPDLQWENFTPGIYAVSGDTASCVLAQVISSSYPGLEIVEVDRIVTVRENGVAESARWLSSLSRELAESTVVVVETRSSVAGGAEWIRNYPVFTNGNRADRAGEAGGFAGDSLPGLPSLRNPRCYRIVVVL

Secondary structure (DSSP, 8-state):
-----------PPEEEEEEE--SSGGG--EEEEEEEPPTT--EEEEEEEESSTT-SSHHHHHHHHHHHHHHHHGGG-HHHHHHHHHHHHHHHHHHTT---EEEEEEEEETTEEEEEEETT-EEEEESSS-EEEEE---BHHHHTT--TTSTTHHHHTT-BS--BT-SS----EEEEEE--TT-EEEEE-HHHHHHHHHHHHHHTTTGGGS-HHHHHHHHHHHHHHHHHHH-EEEEEEEPPPS-------HHHHHHHHHHHHHHHHHHHHS------------------------------------------THHHHHHHHTTS---TT-----TTS---EEEEEESSSPP---TTSEEEE--SS--TTT-EE-SEEEEETT-HHHHHHHHHHHHH-TTSPEEEESEEEEEEGGGHHHHHHHHHTS-HHHHHTEEEEEESSS-SSTT-GGGGGSSEEEE----S-SSSSPP-SS---TT--SS--TT-EEEEEE-